Protein 3SE4 (pdb70)

Nearest PDB structures (foldseek):
  3se4-assembly1_A  TM=1.004E+00  e=7.613E-58  Homo sapiens
  3s98-assembly1_A  TM=8.893E-01  e=1.019E-44  Homo sapiens
  3wcy-assembly1_A  TM=8.565E-01  e=2.370E-22  Mus musculus
  8y31-assembly2_F  TM=9.570E-01  e=7.408E-14  Homo sapiens
  3lqm-assembly2_B  TM=6.976E-01  e=7.491E-11  Homo sapiens

Foldseek 3Di:
DAAWEWFAEFQKIATVQFKWKWKAFPVGDDIDGQPVRHRHPHRMRGRQDPPACLVTWMKMKMWHDDDPDIDIYTYDIDRNLLRYAQPAWDWDWDAAQFKIKIATAGPPPPTNSCVPVRLLKFKKKWKDWVPPRDIDIGGRDARIDMGGGHHAQTKMKMKMWIDHVVSRHTHDIHPIDIDHHHHDDPFAWWEDWDWDDDDQKIKIFTDGDDAFWWKWKWKAAVCVSRGRDDDDTHTDPQSGGDRDGMGMGGLPVDDFAKMKMWMWIDNPPDIHDIYDIDIDGSPDD/DADDDPCVLVLLVVLLVLLVVQDDDDLVVQPVLADDLPDPLVPLPPVLLLCLVLLPLVLVLVVCVDPLVPVQTPVVSSVVSNVSSCSSNVSSVVPVPPVRSVVVVVSSVCLVVSCVVVPSDNSSVNNSSVVSSVVSVSSSSRD/DKDKDWAWEQDLNWTKIFIDIDPDPDDFQFKWKWKDFDPDDDDTDTDPQRGGDRHRIDTCRPPDLDQPTKIKMKMWGHHPPDTPDIDIDIDRCLPRYAYAWFDWDWDAEAFWIKIKTAHDADRDAQKWKWKWKDFVVDIDIDTDDDGHGIDIDIGGRDHAQGKIKIKIWIDRDPPDDTDIHDIDIDHHHD

InterPro domains:
  IPR003961 Fibronectin type III [PF01108] (12-113)
  IPR003961 Fibronectin type III [PS50853] (331-432)
  IPR013783 Immunoglobulin-like fold [G3DSA:2.60.40.10] (28-126)
  IPR013783 Immunoglobulin-like fold [G3DSA:2.60.40.10] (127-229)
  IPR013783 Immunoglobulin-like fold [G3DSA:2.60.40.10] (230-331)
  IPR013783 Immunoglobulin-like fold [G3DSA:2.60.40.10] (332-436)
  IPR015373 Interferon/interleukin receptor domain [PF09294] (127-224)
  IPR015373 Interferon/interleukin receptor domain [PF09294] (332-430)
  IPR016669 Interferon alpha/beta receptor 1 [PIRSF016567] (2-556)
  IPR036116 Fibronectin type III su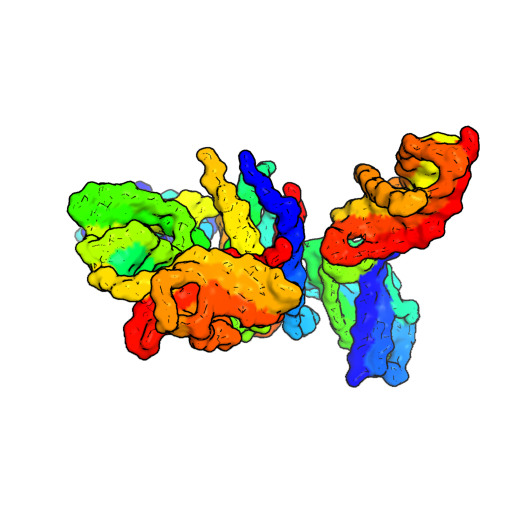perfamily [SSF49265] (32-122)
  IPR036116 Fibronectin type III superfamily [SSF49265] (111-223)
  IPR036116 Fibronectin type III superfamily [SSF49265] (229-339)
  IPR036116 Fibronectin type III superfamily [SSF49265] (334-430)

CATH classification: 2.60.40.10 (+2 more: 2.60.40.10, 2.60.40.10)

GO terms:
  GO:0004905 type I interferon receptor activity (F, IDA)
  GO:0035458 cellular response to interferon-beta (P, IDA)
  GO:0008269 JAK pathway signal transduction adaptor activity (F, IDA)
  GO:0060337 type I interferon-mediated signaling pathway (P, IDA)
  GO:0007259 cell surface receptor signaling pathway via JAK-STAT (P, IDA)
  GO:0008269 JAK pathway signal transduction adaptor activity (F, TAS)
  GO:1901857 positive regulation of cellular respiration (P, IMP)
  GO:0005886 plasma membrane (C, IDA)
  GO:0005764 lysosome (C, EXP)
  GO:0005770 late endosome (C, EXP)
  GO:0005886 plasma membrane (C, EXP)
  GO:0004905 type I interferon receptor activity (F, IMP)
  GO:0005886 plasma membrane (C, IMP)
  GO:0005515 protein binding (F, IPI)
  GO:0019955 cytokine binding (F, IPI)
  GO:0005886 plasma membrane (C, TAS)
  GO:0009615 response to virus (P, TAS)
  GO:0007259 cell surface receptor signaling pathway via JAK-STAT (P, TAS)

Radius of gyration: 31.1 Å; Cα contacts (8 Å, |Δi|>4): 1299; chains: 3; bounding box: 107×78×76 Å

Solvent-accessible surface area: 30461 Å² total; per-residue (Å²): 114,69,140,29,139,4,91,1,47,7,9,30,8,52,27,132,81,60,32,26,0,7,43,0,51,78,82,98,107,102,63,72,158,12,78,66,0,56,78,41,106,62,54,100,0,76,6,54,65,87,22,68,53,5,5,31,85,19,22,1,58,3,14,10,84,61,111,105,68,48,44,119,66,69,17,53,68,18,23,6,8,181,74,6,70,6,8,60,5,85,12,91,32,121,31,21,12,36,5,0,42,2,59,0,19,34,15,89,82,145,14,43,0,8,60,11,0,20,24,14,7,16,0,11,1,17,6,48,19,98,118,69,47,98,117,98,161,26,104,66,8,48,1,32,54,33,10,60,101,17,74,50,124,26,47,17,8,0,68,0,54,1,14,3,52,14,18,182,23,104,7,35,80,5,88,70,63,74,33,61,4,61,109,125,29,82,14,54,44,1,94,106,13,120,43,67,54,130,101,143,30,7,23,1,46,8,77,34,96,114,97,104,28,59,6,21,0,23,51,3,30,14,4,28,35,9,15,24,42,112,76,81,34,46,63,1,81,76,0,96,92,24,74,88,47,44,9,92,6,64,54,118,68,11,54,62,12,28,12,20,1,42,0,39,0,28,69,77,150,52,49,0,50,40,4,103,51,53,79,7,50,19,130,53,144,115,55,99,55,60,115,61,25,60,59,25,22,29,82,4,2,40,15,0,44,110,9,95,157,53,38,1,69,111,0,27,177,32,26,92,76,22,204,21,8,101,144,30,97,118,83,87,85,34,61,39,16,30,14,0,4,6,8,0,0,2,10,1,0,43,29,157,28,0,49,85,14,9,106,96,70,21,1,30,55,0,8,16,15,0,10,51,1,0,74,49,15,31,83,30,88,102,180,99,106,23,28,26,0,3,92,13,1,29,31,0,53,61,8,2,61,102,38,170,116,35,99,18,0,6,4,2,0,1,2,9,0,0,16,2,5,16,31,7,58,92,46,159,139,59,50,17,69,26,120,7,13,10,116,95,45,107,3,25,0,23,4,111,42,136,115,36,113,118,80,12,71,70,17,14,0,28,28,3,26,11,25,30,78,95,128,56,53,73,1,84,100,6,43,98,26,98,162,55,76,1,36,0,20,94,62,3,120,25,45,50,23,5,12,0,0,11,0,44,0,45,35,62,170,66,82,54,34,67,28,35,70,8,4,3,1,11,35,58,0,42,12,45,30,10,124,7,54,27,76,20,82,48,55,54,1,36,0,27,0,42,18,56,97,137,86,74,47,91,33,43,21,0,0,7,17,49,38,167,81,100,67,44,126,29,122,28,94,152,124,71,13,110,48,92,51,92,0,92,99,16,117,56,98,37,82,9,32,0,2,0,9,4,38,43,28,140,94,46,95,50,76,108,6,90,100,78,74,35,85,1,60,146

Sequence (618 aa):
PQKVEVDIIDDNFILRVTFSFDYQKTGMDNWIKLSGCQNITSTKCNFSSLKLNVYEEIKLRIRAEKENTSSWYEVDSFTPFRKAQIGPPEVHLEAEDKAIVIHISPGTKDSVMWALDGLSFTYSLVIWKNSSGVEERIENIYSRHKIYKLSPETTYCLKVKAALLTSWKIGVYSPVHCIKTTVENELPPPENIEVSVQNQNYVLKWDYTYANMTFQVQWLHAFLKRNPGNYKWKQIPDCENVKTTQCVFPQNVFQKGIYLLRVQASDGNNTSFWSEEIKFDTEIQGCDLPQNHGLLSRNTLVLLHQMRRISPFLCLKDRRDFRFPQEMVQKAHVMSVLHEMLQQIFSLFHTERSSAAWQMTLLDQLHTGLHQQLQHLETCLLQSPALTLRRYFQGIRVYLKEKKYSDCAWEVVRMEIMKSLFLSTNMQDESCTFKISLRNFRSILSWELKNHSIVPTHYTLLYTIMSKPEDLKVVKNCANTTRSFCDLTDEWRSTHEAYVTVLEGFSGNTTLFSCSHNFWLAIDMSFEPPEFEIVGFTNHINVMVKFPSILQFDLSLVIEEQSEGIVKKHKPEIMSGNFTYIIDKLIPNTNYCVSVYLEHSDEQAVIKSPLKCTLLPP

B-factor: mean 76.11, std 24.23, range [23.33, 169.83]

Organism: Homo sapiens (NCBI:txid9606)

Structure (mmCIF, N/CA/C/O backbone):
data_3SE4
#
_entry.id   3SE4
#
_cell.length_a   93.490
_cell.length_b   93.490
_cell.length_c   403.130
_cell.angle_alpha   90.00
_cell.angle_beta   90.00
_cell.angle_gamma   120.00
#
_symmetry.space_group_name_H-M   'P 61 2 2'
#
loop_
_entity.id
_entity.type
_entity.pdbx_description
1 polymer 'Interferon alpha/beta receptor 1'
2 polymer 'Interferon omega-1'
3 polymer 'Interferon alpha/beta receptor 2'
4 non-polymer 2-acetamido-2-deoxy-beta-D-glucopyranose
#
loop_
_atom_site.group_PDB
_atom_site.id
_atom_site.type_symbol
_atom_site.label_atom_id
_atom_site.label_alt_id
_atom_site.label_comp_id
_atom_site.label_asym_id
_atom_site.label_entity_id
_atom_site.label_seq_id
_atom_site.pdbx_PDB_ins_code
_atom_site.Cartn_x
_atom_site.Cartn_y
_atom_site.Cartn_z
_atom_site.occupancy
_atom_site.B_iso_or_equiv
_atom_site.auth_seq_id
_atom_site.auth_comp_id
_atom_site.auth_asym_id
_atom_site.auth_atom_id
_atom_site.pdbx_PDB_model_num
ATOM 1 N N . PRO A 1 11 ? 5.634 -14.001 -37.774 1.00 93.84 6 PRO A N 1
ATOM 2 C CA . PRO A 1 11 ? 5.565 -13.884 -36.312 1.00 96.68 6 PRO A CA 1
ATOM 3 C C . PRO A 1 11 ? 6.505 -12.819 -35.722 1.00 96.90 6 PRO A C 1
ATOM 4 O O . PRO A 1 11 ? 7.713 -12.808 -35.990 1.00 91.18 6 PRO A O 1
ATOM 8 N N . GLN A 1 12 ? 5.924 -11.932 -34.912 1.00 100.07 7 GLN A N 1
ATOM 9 C CA . GLN A 1 12 ? 6.640 -10.813 -34.298 1.00 98.72 7 GLN A CA 1
ATOM 10 C C . GLN A 1 12 ? 7.497 -11.270 -33.133 1.00 106.90 7 GLN A C 1
ATOM 11 O O . GLN A 1 12 ? 7.018 -11.959 -32.227 1.00 113.98 7 GLN A O 1
ATOM 13 N N . LYS A 1 13 ? 8.765 -10.869 -33.158 1.00 106.65 8 LYS A N 1
ATOM 14 C CA . LYS A 1 13 ? 9.720 -11.233 -32.113 1.00 108.96 8 LYS A CA 1
ATOM 15 C C . LYS A 1 13 ? 9.410 -10.643 -30.733 1.00 111.47 8 LYS A C 1
ATOM 16 O O . LYS A 1 13 ? 9.575 -9.439 -30.519 1.00 110.58 8 LYS A O 1
ATOM 22 N N . VAL A 1 14 ? 8.976 -11.503 -29.805 1.00 108.23 9 VAL A N 1
ATOM 23 C CA . VAL A 1 14 ? 8.772 -11.126 -28.403 1.00 93.76 9 VAL A CA 1
ATOM 24 C C . VAL A 1 14 ? 10.024 -11.456 -27.594 1.00 100.08 9 VAL A C 1
ATOM 25 O O . VAL A 1 14 ? 10.645 -12.491 -27.826 1.00 106.75 9 VAL A O 1
ATOM 27 N N . GLU A 1 15 ? 10.393 -10.582 -26.653 1.00 100.11 10 GLU A N 1
ATOM 28 C CA . GLU A 1 15 ? 11.595 -10.773 -25.822 1.00 98.18 10 GLU A CA 1
ATOM 29 C C . GLU A 1 15 ? 11.274 -11.332 -24.447 1.00 93.36 10 GLU A C 1
ATOM 30 O O . GLU A 1 15 ? 10.419 -10.803 -23.730 1.00 91.57 10 GLU A O 1
ATOM 36 N N . VAL A 1 16 ? 12.002 -12.355 -23.999 1.00 92.74 11 VAL A N 1
ATOM 37 C CA . VAL A 1 16 ? 11.756 -12.899 -22.661 1.00 86.35 11 VAL A CA 1
ATOM 38 C C . VAL A 1 16 ? 12.949 -12.777 -21.692 1.00 81.48 11 VAL A C 1
ATOM 39 O O . VAL A 1 16 ? 14.090 -12.919 -22.120 1.00 81.13 11 VAL A O 1
ATOM 43 N N . ASP A 1 17 ? 12.651 -12.529 -20.427 1.00 78.67 12 ASP A N 1
ATOM 44 C CA . ASP A 1 17 ? 13.670 -12.402 -19.412 1.00 85.98 12 ASP A CA 1
ATOM 45 C C . ASP A 1 17 ? 13.522 -13.540 -18.430 1.00 85.56 12 ASP A C 1
ATOM 46 O O . ASP A 1 17 ? 12.432 -13.802 -17.943 1.00 83.47 12 ASP A O 1
ATOM 51 N N . ILE A 1 18 ? 14.620 -14.225 -18.139 1.00 78.19 13 ILE A N 1
ATOM 52 C CA . ILE A 1 18 ? 14.578 -15.294 -17.152 1.00 70.78 13 ILE A CA 1
ATOM 53 C C . ILE A 1 18 ? 15.221 -15.172 -15.789 1.00 72.33 13 ILE A C 1
ATOM 54 O O . ILE A 1 18 ? 16.407 -14.877 -15.682 1.00 82.81 13 ILE A O 1
ATOM 59 N N . ILE A 1 19 ? 14.423 -15.355 -14.748 1.00 60.84 14 ILE A N 1
ATOM 60 C CA . ILE A 1 19 ? 14.898 -15.263 -13.384 1.00 60.83 14 ILE A CA 1
ATOM 61 C C . ILE A 1 19 ? 14.666 -16.637 -12.793 1.00 65.08 14 ILE A C 1
ATOM 62 O O . ILE A 1 19 ? 13.568 -17.156 -12.868 1.00 56.62 14 ILE A O 1
ATOM 67 N N . ASP A 1 20 ? 15.686 -17.239 -12.206 1.00 70.53 15 ASP A N 1
ATOM 68 C CA . ASP A 1 20 ? 15.509 -18.557 -11.633 1.00 56.25 15 ASP A CA 1
ATOM 69 C C . ASP A 1 20 ? 15.116 -19.562 -12.695 1.00 54.34 15 ASP A C 1
ATOM 70 O O . ASP A 1 20 ? 15.800 -19.702 -13.691 1.00 65.15 15 ASP A O 1
ATOM 75 N N . ASP A 1 21 ? 14.017 -20.273 -12.478 1.00 35.50 16 ASP A N 1
ATOM 76 C CA . ASP A 1 21 ? 13.582 -21.323 -13.403 1.00 47.40 16 ASP A CA 1
ATOM 77 C C . ASP A 1 21 ? 12.453 -20.792 -14.291 1.00 52.17 16 ASP A C 1
ATOM 78 O O . ASP A 1 21 ? 11.878 -21.558 -15.059 1.00 42.64 16 ASP A O 1
ATOM 83 N N . ASN A 1 22 ? 12.110 -19.532 -14.195 1.00 62.24 17 ASN A N 1
ATOM 84 C CA . ASN A 1 22 ? 10.987 -19.098 -14.982 1.00 68.32 17 ASN A CA 1
ATOM 85 C C . ASN A 1 22 ? 11.270 -18.200 -16.136 1.00 77.31 17 ASN A C 1
ATOM 86 O O . ASN A 1 22 ? 12.338 -17.607 -16.219 1.00 91.03 17 ASN A O 1
ATOM 91 N N . PHE A 1 23 ? 10.321 -18.137 -17.060 1.00 63.80 18 PHE A N 1
ATOM 92 C CA . PHE A 1 23 ? 10.424 -17.295 -18.230 1.00 62.55 18 PHE A CA 1
ATOM 93 C C . PHE A 1 23 ? 9.376 -16.232 -18.054 1.00 78.24 18 PHE A C 1
ATOM 94 O O . PHE A 1 23 ? 8.207 -16.563 -17.889 1.00 82.47 18 PHE A O 1
ATOM 102 N N . ILE A 1 24 ? 9.746 -14.960 -18.112 1.00 82.93 19 ILE A N 1
ATOM 103 C CA . ILE A 1 24 ? 8.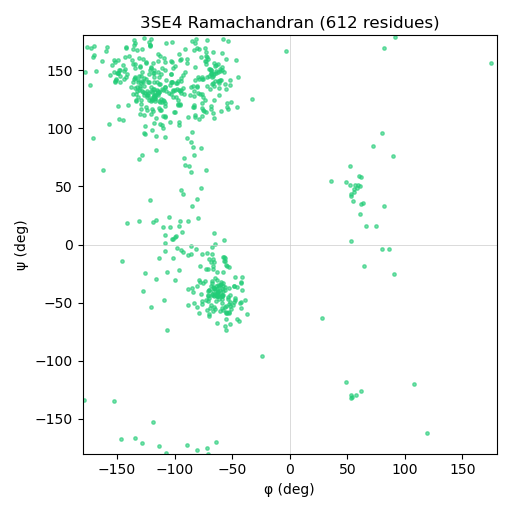724 -13.957 -17.989 1.00 87.37 19 ILE A CA 1
ATOM 104 C C . ILE A 1 24 ? 8.564 -13.181 -19.255 1.00 90.04 19 ILE A C 1
ATOM 105 O O . ILE A 1 24 ? 9.467 -12.481 -19.696 1.00 91.96 19 ILE A O 1
ATOM 110 N N . LEU A 1 25 ? 7.387 -13.275 -19.842 1.00 87.17 20 LEU A N 1
ATOM 111 C CA . LEU A 1 25 ? 7.186 -12.466 -21.023 1.00 85.53 20 LEU A CA 1
ATOM 112 C C . LEU A 1 25 ? 6.879 -11.037 -20.591 1.00 95.91 20 LEU A C 1
ATOM 113 O O . LEU A 1 25 ? 6.227 -10.821 -19.562 1.00 105.67 20 LEU A O 1
ATOM 118 N N . ARG A 1 26 ? 7.353 -10.062 -21.357 1.00 91.50 21 ARG A N 1
ATOM 119 C CA . ARG A 1 26 ? 6.967 -8.683 -21.096 1.00 96.26 21 ARG A CA 1
ATOM 120 C C . ARG A 1 26 ? 7.437 -7.786 -22.222 1.00 90.92 21 ARG A C 1
ATOM 121 O O . ARG A 1 26 ? 7.132 -8.042 -23.381 1.00 83.52 21 ARG A O 1
ATOM 123 N N . VAL A 1 37 ? -5.888 -13.235 -23.442 1.00 92.08 32 VAL A N 1
ATOM 124 C CA . VAL A 1 37 ? -5.317 -14.322 -24.226 1.00 96.29 32 VAL A CA 1
ATOM 125 C C . VAL A 1 37 ? -4.925 -15.494 -23.338 1.00 101.53 32 VAL A C 1
ATOM 126 O O . VAL A 1 37 ? -5.088 -15.445 -22.117 1.00 91.50 32 VAL A O 1
ATOM 128 N N . THR A 1 38 ? -4.422 -16.555 -23.968 1.00 110.96 33 THR A N 1
ATOM 129 C CA . THR A 1 38 ? -3.789 -17.675 -23.261 1.00 111.11 33 THR A CA 1
ATOM 130 C C . THR A 1 38 ? -2.673 -18.284 -24.115 1.00 107.06 33 THR A C 1
ATOM 131 O O . THR A 1 38 ? -2.779 -18.351 -25.340 1.00 110.72 33 THR A O 1
ATOM 135 N N . PHE A 1 39 ? -1.607 -18.737 -23.466 1.00 97.75 34 PHE A N 1
ATOM 136 C CA . PHE A 1 39 ? -0.392 -19.035 -24.200 1.00 91.31 34 PHE A CA 1
ATOM 137 C C . PHE A 1 39 ? 0.023 -20.508 -24.212 1.00 87.20 34 PHE A C 1
ATOM 138 O O . PHE A 1 39 ? -0.361 -21.281 -23.340 1.00 80.38 34 PHE A O 1
ATOM 146 N N . SER A 1 40 ? 0.824 -20.863 -25.216 1.00 86.37 35 SER A N 1
ATOM 147 C CA . SER A 1 40 ? 1.459 -22.169 -25.323 1.00 86.92 35 SER A CA 1
ATOM 148 C C . SER A 1 40 ? 2.935 -21.954 -25.674 1.00 88.00 35 SER A C 1
ATOM 149 O O . SER A 1 40 ? 3.237 -21.301 -26.674 1.00 95.48 35 SER A O 1
ATOM 152 N N . PHE A 1 41 ? 3.838 -22.499 -24.863 1.00 82.06 36 PHE A N 1
ATOM 153 C CA . PHE A 1 41 ? 5.277 -22.359 -25.084 1.00 77.99 36 PHE A CA 1
ATOM 154 C C . PHE A 1 41 ? 5.992 -23.552 -25.701 1.00 84.50 36 PHE A C 1
ATOM 155 O O . PHE A 1 41 ? 5.812 -24.683 -25.268 1.00 85.69 36 PHE A O 1
ATOM 163 N N . ASP A 1 42 ? 6.805 -23.279 -26.716 1.00 86.75 37 ASP A N 1
ATOM 164 C CA . ASP A 1 42 ? 7.596 -24.281 -27.411 1.00 90.54 37 ASP A CA 1
ATOM 165 C C . ASP A 1 42 ? 9.020 -23.813 -27.621 1.00 84.70 37 ASP A C 1
ATOM 166 O O . ASP A 1 42 ? 9.262 -22.613 -27.642 1.00 80.86 37 ASP A O 1
ATOM 171 N N . TYR A 1 43 ? 9.963 -24.737 -27.764 1.00 81.68 38 TYR A N 1
ATOM 172 C CA . TYR A 1 43 ? 11.357 -24.352 -27.960 1.00 81.87 38 TYR A CA 1
ATOM 173 C C . TYR A 1 43 ? 12.113 -25.262 -28.913 1.00 90.98 38 TYR A C 1
ATOM 174 O O . TYR A 1 43 ? 11.800 -26.436 -29.035 1.00 92.71 38 TYR A O 1
ATOM 183 N N . GLN A 1 44 ? 13.111 -24.707 -29.590 1.00 96.77 39 GLN A N 1
ATOM 184 C CA . GLN A 1 44 ? 13.919 -25.470 -30.534 1.00 94.18 39 GLN A CA 1
ATOM 185 C C . GLN A 1 44 ? 15.408 -25.308 -30.255 1.00 89.89 39 GLN A C 1
ATOM 186 O O . GLN A 1 44 ? 15.890 -24.196 -30.087 1.00 96.27 39 GLN A O 1
ATOM 188 N N . LYS A 1 45 ? 16.134 -26.417 -30.213 1.00 78.66 40 LYS A N 1
ATOM 189 C CA . LYS A 1 45 ? 17.567 -26.393 -29.957 1.00 69.38 40 LYS A CA 1
ATOM 190 C C . LYS A 1 45 ? 18.280 -25.858 -31.182 1.00 87.65 40 LYS A C 1
ATOM 191 O O . LYS A 1 45 ? 17.710 -25.839 -32.263 1.00 101.15 40 LYS A O 1
ATOM 193 N N . THR A 1 46 ? 19.523 -25.419 -31.021 1.00 88.19 41 THR A N 1
ATOM 194 C CA . THR A 1 46 ? 20.278 -24.886 -32.149 1.00 87.46 41 THR A CA 1
ATOM 195 C C . THR A 1 46 ? 20.398 -25.974 -33.194 1.00 103.82 41 THR A C 1
ATOM 196 O O . THR A 1 46 ? 20.573 -27.139 -32.860 1.00 104.48 41 THR A O 1
ATOM 198 N N . GLY A 1 47 ? 20.302 -25.595 -34.463 1.00 111.03 42 GLY A N 1
ATOM 199 C CA . GLY A 1 47 ? 20.393 -26.567 -35.533 1.00 108.37 42 GLY A CA 1
ATOM 200 C C . GLY A 1 47 ? 18.969 -27.068 -35.498 1.00 101.66 42 GLY A C 1
ATOM 201 O O . GLY A 1 47 ? 18.669 -28.229 -35.760 1.00 81.23 42 GLY A O 1
ATOM 202 N N . MET A 1 48 ? 18.084 -26.144 -35.158 1.00 114.23 43 MET A N 1
ATOM 203 C CA . MET A 1 48 ? 16.652 -26.481 -35.153 1.00 128.09 43 MET A CA 1
ATOM 204 C C . MET A 1 48 ? 15.849 -27.060 -36.263 1.00 141.09 43 MET A C 1
ATOM 205 O O . MET A 1 48 ? 15.819 -26.474 -37.339 1.00 153.43 43 MET A O 1
ATOM 210 N N . ASP A 1 49 ? 15.288 -28.242 -36.056 1.00 131.21 44 ASP A N 1
ATOM 211 C CA . ASP A 1 49 ? 14.572 -28.953 -37.092 1.00 115.46 44 ASP A CA 1
ATOM 212 C C . ASP A 1 49 ? 13.190 -29.279 -36.549 1.00 107.92 44 ASP A C 1
ATOM 213 O O . ASP A 1 49 ? 12.243 -29.469 -37.302 1.00 110.70 44 ASP A O 1
ATOM 215 N N . ASN A 1 50 ? 13.095 -29.338 -35.224 1.00 99.06 45 ASN A N 1
ATOM 216 C CA . ASN A 1 50 ? 11.851 -29.650 -34.530 1.00 97.55 45 ASN A CA 1
ATOM 217 C C . ASN A 1 50 ? 11.556 -28.782 -33.308 1.00 92.93 45 ASN A C 1
ATOM 218 O O . ASN A 1 50 ? 12.461 -28.191 -32.737 1.00 92.58 45 ASN A O 1
ATOM 223 N N . TRP A 1 51 ? 10.284 -28.713 -32.917 1.00 86.95 46 TRP A N 1
ATOM 224 C CA . TRP A 1 51 ? 9.843 -27.925 -31.765 1.00 75.64 46 TRP A CA 1
ATOM 225 C C . TRP A 1 51 ? 9.281 -28.794 -30.645 1.00 81.88 46 TRP A C 1
ATOM 226 O O . TRP A 1 51 ? 8.423 -29.635 -30.882 1.00 80.52 46 TRP A O 1
ATOM 237 N N . ILE A 1 52 ? 9.767 -28.582 -29.425 1.00 90.25 47 ILE A N 1
ATOM 238 C CA . ILE A 1 52 ? 9.323 -29.343 -28.257 1.00 87.46 47 ILE A CA 1
ATOM 239 C C . ILE A 1 52 ? 8.281 -28.606 -27.433 1.00 89.42 47 ILE A C 1
ATOM 240 O O . ILE A 1 52 ? 8.385 -27.405 -27.227 1.00 93.17 47 ILE A O 1
ATOM 245 N N . LYS A 1 53 ? 7.272 -29.327 -26.961 1.00 87.25 48 LYS A N 1
ATOM 246 C CA . LYS A 1 53 ? 6.224 -28.707 -26.165 1.00 91.72 48 LYS A CA 1
ATOM 247 C C . LYS A 1 53 ? 6.597 -28.581 -24.696 1.00 86.19 48 LYS A C 1
ATOM 248 O O . LYS A 1 53 ? 6.869 -29.579 -24.039 1.00 92.52 48 LYS A O 1
ATOM 254 N N . LEU A 1 54 ? 6.660 -27.351 -24.196 1.00 78.81 49 LEU A N 1
ATOM 255 C CA . LEU A 1 54 ? 6.917 -27.122 -22.774 1.00 79.29 49 LEU A CA 1
ATOM 256 C C . LEU A 1 54 ? 5.636 -27.419 -21.999 1.00 73.74 49 LEU A C 1
ATOM 257 O O . LEU A 1 54 ? 4.648 -26.698 -22.134 1.00 63.00 49 LEU A O 1
ATOM 262 N N . SER A 1 55 ? 5.655 -28.495 -21.229 1.00 80.97 50 SER A N 1
ATOM 263 C CA . SER A 1 55 ? 4.504 -28.890 -20.444 1.00 85.45 50 SER A CA 1
ATOM 264 C C . SER A 1 55 ? 4.287 -27.906 -19.317 1.00 91.59 50 SER A C 1
ATOM 265 O O . SER A 1 55 ? 5.236 -27.380 -18.760 1.00 104.13 50 SER A O 1
ATOM 267 N N . GLY A 1 56 ? 3.035 -27.650 -18.983 1.00 81.80 51 GLY A N 1
ATOM 268 C CA . GLY A 1 56 ? 2.731 -26.729 -17.913 1.00 73.00 51 GLY A CA 1
ATOM 269 C C . GLY A 1 56 ? 2.839 -25.317 -18.420 1.00 72.27 51 GLY A C 1
ATOM 270 O O . GLY A 1 56 ? 2.687 -24.361 -17.673 1.00 74.79 51 GLY A O 1
ATOM 271 N N . CYS A 1 57 ? 3.247 -25.201 -19.671 1.00 78.61 52 CYS A N 1
ATOM 272 C CA . CYS A 1 57 ? 3.418 -23.918 -20.311 1.00 80.30 52 CYS A CA 1
ATOM 273 C C . CYS A 1 57 ? 2.491 -23.795 -21.527 1.00 88.38 52 CYS A C 1
ATOM 274 O O . CYS A 1 57 ? 2.734 -22.977 -22.406 1.00 90.61 52 CYS A O 1
ATOM 277 N N . GLN A 1 58 ? 1.447 -24.623 -21.596 1.00 91.80 53 GLN A N 1
ATOM 278 C CA . GLN A 1 58 ? 0.559 -24.609 -22.744 1.00 92.00 53 GLN A CA 1
ATOM 279 C C . GLN A 1 58 ? -0.887 -24.289 -22.398 1.00 96.46 53 GLN A C 1
ATOM 280 O O . GLN A 1 58 ? -1.458 -24.855 -21.470 1.00 90.88 53 GLN A O 1
ATOM 286 N N . ASN A 1 59 ? -1.469 -23.371 -23.162 1.00 100.29 54 ASN A N 1
ATOM 287 C CA . ASN A 1 59 ? -2.847 -22.966 -22.948 1.00 103.44 54 ASN A CA 1
ATOM 288 C C . ASN A 1 59 ? -3.067 -22.484 -21.527 1.00 104.48 54 ASN A C 1
ATOM 289 O O . ASN A 1 59 ? -4.020 -22.889 -20.871 1.00 107.74 54 ASN A O 1
ATOM 291 N N . ILE A 1 60 ? -2.161 -21.623 -21.080 1.00 100.15 55 ILE A N 1
ATOM 292 C CA . ILE A 1 60 ? -2.196 -21.048 -19.748 1.00 99.96 55 ILE A CA 1
ATOM 293 C C . ILE A 1 60 ? -2.338 -19.545 -19.812 1.00 102.57 55 ILE A C 1
ATOM 294 O O . ILE A 1 60 ? -1.730 -18.888 -20.651 1.00 104.33 55 ILE A O 1
ATOM 299 N N . THR A 1 61 ? -3.148 -19.003 -18.921 1.00 103.07 56 THR A N 1
ATOM 300 C CA . THR A 1 61 ? -3.367 -17.576 -18.881 1.00 108.72 56 THR A CA 1
ATOM 301 C C . THR A 1 61 ? -2.101 -16.811 -18.553 1.00 117.81 56 THR A C 1
ATOM 302 O O . THR A 1 61 ? -1.797 -15.803 -19.180 1.00 123.30 56 THR A O 1
ATOM 306 N N . SER A 1 62 ? -1.365 -17.298 -17.564 1.00 116.42 57 SER A N 1
ATOM 307 C CA . SER A 1 62 ? -0.128 -16.654 -17.138 1.00 115.31 57 SER A CA 1
ATOM 308 C C . SER A 1 62 ? 1.043 -16.660 -18.101 1.00 112.27 57 SER A C 1
ATOM 309 O O . SER A 1 62 ? 1.327 -17.648 -18.761 1.00 114.24 57 SER A O 1
ATOM 312 N N . THR A 1 63 ? 1.710 -15.518 -18.159 1.00 109.83 58 THR A N 1
ATOM 313 C CA . THR A 1 63 ? 2.870 -15.286 -19.003 1.00 107.79 58 THR A CA 1
ATOM 314 C C . THR A 1 63 ? 4.130 -16.051 -18.612 1.00 112.86 58 THR A C 1
ATOM 315 O O . THR A 1 63 ? 4.904 -16.468 -19.466 1.00 119.49 58 THR A O 1
ATOM 319 N N . LYS A 1 64 ? 4.335 -16.219 -17.312 1.00 100.64 59 LYS A N 1
ATOM 320 C CA . LYS A 1 64 ? 5.512 -16.912 -16.785 1.00 85.34 59 LYS A CA 1
ATOM 321 C C . LYS A 1 64 ? 5.657 -18.422 -17.014 1.00 74.12 59 LYS A C 1
ATOM 322 O O . LYS A 1 64 ? 4.850 -19.229 -16.523 1.00 68.10 59 LYS A O 1
ATOM 328 N N . CYS A 1 65 ? 6.673 -18.879 -17.745 1.00 65.15 60 CYS A N 1
ATOM 329 C CA . CYS A 1 65 ? 6.820 -20.338 -17.931 1.00 56.41 60 CYS A CA 1
ATOM 330 C C . CYS A 1 65 ? 7.797 -20.994 -16.969 1.00 62.91 60 CYS A C 1
ATOM 331 O O . CYS A 1 65 ? 8.958 -20.639 -16.944 1.00 77.41 60 CYS A O 1
ATOM 334 N N . ASN A 1 66 ? 7.323 -21.949 -16.177 1.00 47.85 61 ASN A N 1
ATOM 335 C CA . ASN A 1 66 ? 8.138 -22.643 -15.203 1.00 53.70 61 ASN A CA 1
ATOM 336 C C . ASN A 1 66 ? 8.545 -23.922 -15.885 1.00 60.61 61 ASN A C 1
ATOM 337 O O . ASN A 1 66 ? 7.707 -24.720 -16.273 1.00 75.55 61 ASN A O 1
ATOM 342 N N . PHE A 1 67 ? 9.844 -24.125 -16.020 1.00 58.76 62 PHE A N 1
ATOM 343 C CA . PHE A 1 67 ? 10.367 -25.326 -16.647 1.00 64.49 62 PHE A CA 1
ATOM 344 C C . PHE A 1 67 ? 11.300 -26.200 -15.801 1.00 61.33 62 PHE A C 1
ATOM 345 O O . PHE A 1 67 ? 12.282 -26.737 -16.285 1.00 67.95 62 PHE A O 1
ATOM 353 N N . SER A 1 68 ? 10.995 -26.326 -14.517 1.00 53.76 63 SER A N 1
ATOM 354 C CA . SER A 1 68 ? 11.865 -27.141 -13.684 1.00 69.41 63 SER A CA 1
ATOM 355 C C . SER A 1 68 ? 11.267 -28.535 -13.867 1.00 84.59 63 SER A C 1
ATOM 356 O O . SER A 1 68 ? 10.690 -29.136 -12.971 1.00 79.36 63 SER A O 1
ATOM 359 N N . SER A 1 69 ? 11.417 -29.014 -15.093 1.00 100.89 64 SER A N 1
ATOM 360 C CA . SER A 1 69 ? 10.935 -30.312 -15.514 1.00 102.39 64 SER A CA 1
ATOM 361 C C . SER A 1 69 ? 11.833 -30.573 -16.707 1.00 108.16 64 SER A C 1
ATOM 362 O O . SER A 1 69 ? 11.620 -29.999 -17.768 1.00 102.69 64 SER A O 1
ATOM 365 N N . LEU A 1 70 ? 12.836 -31.425 -16.558 1.00 115.12 65 LEU A N 1
ATOM 366 C CA . LEU A 1 70 ? 13.718 -31.691 -17.683 1.00 107.28 65 LEU A CA 1
ATOM 367 C C . LEU A 1 70 ? 14.222 -30.340 -18.133 1.00 108.49 65 LEU A C 1
ATOM 368 O O . LEU A 1 70 ? 14.676 -29.547 -17.325 1.00 115.25 65 LEU A O 1
ATOM 370 N N . LYS A 1 71 ? 14.146 -30.067 -19.426 1.00 104.80 66 LYS A N 1
ATOM 371 C CA . LYS A 1 71 ? 14.605 -28.781 -19.918 1.00 104.09 66 LYS A CA 1
ATOM 372 C C . LYS A 1 71 ? 16.009 -28.616 -19.419 1.00 107.98 66 LYS A C 1
ATOM 373 O O . LYS A 1 71 ? 16.410 -27.544 -18.996 1.00 99.92 66 LYS A O 1
ATOM 375 N N . LEU A 1 72 ? 16.755 -29.703 -19.484 1.00 121.46 67 LEU A N 1
ATOM 376 C CA . LEU A 1 72 ? 18.129 -29.737 -19.035 1.00 120.72 67 LEU A CA 1
ATOM 377 C C . LEU A 1 72 ? 18.959 -28.950 -20.018 1.00 112.48 67 LEU A C 1
ATOM 378 O O . LEU A 1 72 ? 18.462 -28.514 -21.050 1.00 91.12 67 LEU A O 1
ATOM 380 N N . ASN A 1 73 ? 20.237 -28.810 -19.721 1.00 116.28 68 ASN A N 1
ATOM 381 C CA . ASN A 1 73 ? 21.090 -28.058 -20.600 1.00 109.35 68 ASN A CA 1
ATOM 382 C C . ASN A 1 73 ? 20.531 -26.670 -20.768 1.00 98.23 68 ASN A C 1
ATOM 383 O O . ASN A 1 73 ? 20.368 -26.168 -21.867 1.00 102.29 68 ASN A O 1
ATOM 388 N N . VAL A 1 74 ? 20.261 -26.052 -19.634 1.00 90.48 69 VAL A N 1
ATOM 389 C CA . VAL A 1 74 ? 19.802 -24.697 -19.600 1.00 83.53 69 VAL A CA 1
ATOM 390 C C . VAL A 1 74 ? 20.994 -24.138 -20.321 1.00 86.52 69 VAL A C 1
ATOM 391 O O . VAL A 1 74 ? 20.934 -23.105 -20.966 1.00 110.73 69 VAL A O 1
ATOM 395 N N . TYR A 1 75 ? 22.088 -24.870 -20.250 1.00 65.08 70 TYR A N 1
ATOM 396 C CA . TYR A 1 75 ? 23.333 -24.473 -20.886 1.00 75.55 70 TYR A CA 1
ATOM 397 C C . TYR A 1 75 ? 23.285 -24.381 -22.420 1.00 96.69 70 TYR A C 1
ATOM 398 O O . TYR A 1 75 ? 23.896 -23.494 -23.001 1.00 104.04 70 TYR A O 1
ATOM 407 N N . GLU A 1 76 ? 22.574 -25.291 -23.077 1.00 98.00 71 GLU A N 1
ATOM 408 C CA . GLU A 1 76 ? 22.420 -25.228 -24.535 1.00 85.09 71 GLU A CA 1
ATOM 409 C C . GLU A 1 76 ? 21.637 -24.049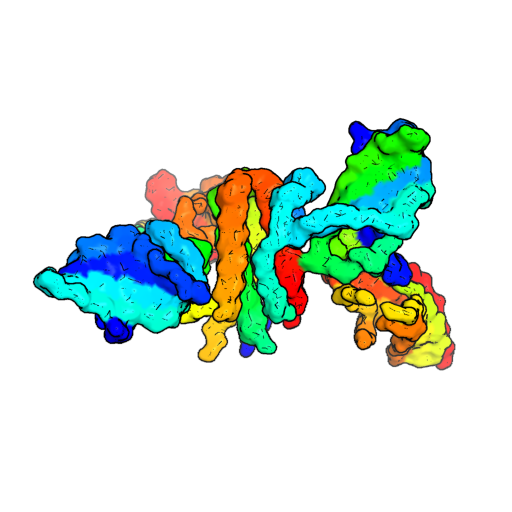 -25.121 1.00 87.81 71 GLU A C 1
ATOM 410 O O . GLU A 1 76 ? 20.825 -23.446 -24.436 1.00 87.56 71 GLU A O 1
ATOM 412 N N . GLU A 1 77 ? 21.898 -23.711 -26.383 1.00 86.16 72 GLU A N 1
ATOM 413 C CA . GLU A 1 77 ? 21.280 -22.534 -27.023 1.00 81.35 72 GLU A CA 1
ATOM 414 C C . GLU A 1 77 ? 19.906 -22.834 -27.642 1.00 81.19 72 GLU A C 1
ATOM 415 O O . GLU A 1 77 ? 19.812 -23.147 -28.822 1.00 86.06 72 GLU A O 1
ATOM 421 N N . ILE A 1 78 ? 18.853 -22.707 -26.840 1.00 77.99 73 ILE A N 1
ATOM 422 C CA . ILE A 1 78 ? 17.473 -22.957 -27.295 1.00 70.75 73 ILE A CA 1
ATOM 423 C C . ILE A 1 78 ? 16.882 -21.731 -27.994 1.00 71.90 73 ILE A C 1
ATOM 424 O O . ILE A 1 78 ? 17.505 -20.664 -27.955 1.00 63.04 73 ILE A O 1
ATOM 429 N N . LYS A 1 79 ? 15.741 -21.879 -28.677 1.00 81.76 74 LYS A N 1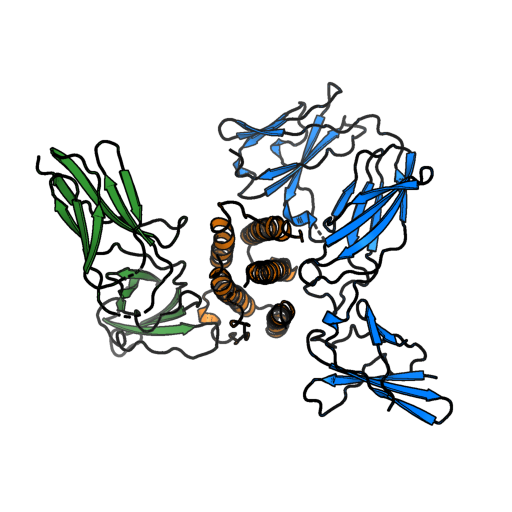
ATOM 430 C CA . LYS A 1 79 ? 14.970 -20.749 -29.224 1.00 75.55 74 LYS A CA 1
ATOM 431 C C . LYS A 1 79 ? 13.540 -21.014 -28.799 1.00 77.12 74 LYS A C 1
ATOM 432 O O . LYS A 1 79 ? 13.101 -22.157 -28.791 1.00 87.68 74 LYS A O 1
ATOM 434 N N . LEU A 1 80 ? 12.806 -19.971 -28.441 1.00 69.46 75 LEU A N 1
ATOM 435 C CA . LEU A 1 80 ? 11.468 -20.181 -27.878 1.00 75.34 75 LEU A CA 1
ATOM 436 C C . LEU A 1 80 ? 10.381 -19.662 -28.820 1.00 79.63 75 LEU A C 1
ATOM 437 O O . LEU A 1 80 ? 10.535 -18.611 -29.436 1.00 84.45 75 LEU A O 1
ATOM 442 N N . ARG A 1 81 ? 9.299 -20.413 -28.967 1.00 76.68 76 ARG A N 1
ATOM 443 C CA . ARG A 1 81 ? 8.167 -19.922 -29.729 1.00 77.31 76 ARG A CA 1
ATOM 444 C C . ARG A 1 81 ? 7.053 -19.766 -28.725 1.00 73.32 76 ARG A C 1
ATOM 445 O O . ARG A 1 81 ? 6.909 -20.587 -27.818 1.00 60.61 76 ARG A O 1
ATOM 453 N N . ILE A 1 82 ? 6.224 -18.751 -28.896 1.00 81.33 77 ILE A N 1
ATOM 454 C CA . ILE A 1 82 ? 5.052 -18.608 -28.053 1.00 87.33 77 ILE A CA 1
ATOM 455 C C . ILE A 1 82 ? 3.805 -18.379 -28.899 1.00 92.01 77 ILE A C 1
ATOM 456 O O . ILE A 1 82 ? 3.824 -17.577 -29.824 1.00 88.53 77 ILE A O 1
ATOM 461 N N . ARG A 1 83 ? 2.725 -19.083 -28.578 1.00 95.96 78 ARG A N 1
ATOM 462 C CA . ARG A 1 83 ? 1.483 -18.961 -29.308 1.00 94.67 78 ARG A CA 1
ATOM 463 C C . ARG A 1 83 ? 0.528 -18.271 -28.376 1.00 98.43 78 ARG A C 1
ATOM 464 O O . ARG A 1 83 ? 0.285 -18.741 -27.272 1.00 92.41 78 ARG A O 1
ATOM 466 N N . ALA A 1 84 ? -0.036 -17.160 -28.830 1.00 107.47 79 ALA A N 1
ATOM 467 C CA . ALA A 1 84 ? -0.987 -16.410 -28.028 1.00 112.66 79 ALA A CA 1
ATOM 468 C C . ALA A 1 84 ? -2.287 -16.269 -28.812 1.00 110.01 79 ALA A C 1
ATOM 469 O O . ALA A 1 84 ? -2.271 -15.834 -29.961 1.00 102.23 79 ALA A O 1
ATOM 471 N N . GLU A 1 85 ? -3.391 -16.654 -28.184 1.00 120.41 80 GLU A N 1
ATOM 472 C CA . GLU A 1 85 ? -4.698 -16.587 -28.816 1.00 132.78 80 GLU A CA 1
ATOM 473 C C . GLU A 1 85 ? -5.745 -15.713 -28.155 1.00 143.50 80 GLU A C 1
ATOM 474 O O . GLU A 1 85 ? -5.979 -15.786 -26.951 1.00 145.46 80 GLU A O 1
ATOM 480 N N . LYS A 1 86 ? -6.375 -14.887 -28.978 1.00 142.38 81 LYS A N 1
ATOM 481 C CA . LYS A 1 86 ? -7.413 -13.983 -28.538 1.00 134.83 81 LYS A CA 1
ATOM 482 C C . LYS A 1 86 ? -8.631 -14.458 -29.308 1.00 141.12 81 LYS A C 1
ATOM 483 O O . LYS A 1 86 ? -8.574 -14.609 -30.526 1.00 147.98 81 LYS A O 1
ATOM 485 N N . GLU A 1 87 ? -9.733 -14.703 -28.616 1.00 159.49 82 GLU A N 1
ATOM 486 C CA . GLU A 1 87 ? -10.923 -15.162 -29.307 1.00 154.25 82 GLU A CA 1
ATOM 487 C C . GLU A 1 87 ? -10.602 -16.447 -30.053 1.00 153.06 82 GLU A C 1
ATOM 488 O O . GLU A 1 87 ? -10.049 -17.384 -29.488 1.00 151.18 82 GLU A O 1
ATOM 490 N N . ASN A 1 88 ? -10.957 -16.483 -31.330 1.00 152.15 83 ASN A N 1
ATOM 491 C CA . ASN A 1 88 ? -10.711 -17.652 -32.161 1.00 151.55 83 ASN A CA 1
ATOM 492 C C . ASN A 1 88 ? -9.479 -17.521 -33.051 1.00 151.75 83 ASN A C 1
ATOM 493 O O . ASN A 1 88 ? -9.229 -18.382 -33.889 1.00 148.08 83 ASN A O 1
ATOM 495 N N . THR A 1 89 ? -8.714 -16.450 -32.875 1.00 150.84 84 THR A N 1
ATOM 496 C CA . THR A 1 89 ? -7.514 -16.235 -33.685 1.00 145.40 84 THR A CA 1
ATOM 497 C C . THR A 1 89 ? -6.210 -16.381 -32.911 1.00 140.41 84 THR A C 1
ATOM 498 O O . THR A 1 89 ? -6.063 -15.841 -31.820 1.00 134.62 84 THR A O 1
ATOM 500 N N . SER A 1 90 ? -5.268 -17.120 -33.492 1.00 138.08 85 SER A N 1
ATOM 501 C CA . SER A 1 90 ? -3.967 -17.353 -32.874 1.00 125.09 85 SER A CA 1
ATOM 502 C C . SER A 1 90 ? -2.853 -16.490 -33.463 1.00 118.45 85 SER A C 1
ATOM 503 O O . SER A 1 90 ? -2.708 -16.389 -34.678 1.00 112.81 85 SER A O 1
ATOM 505 N N . SER A 1 91 ? -2.070 -15.875 -32.582 1.00 120.65 86 SER A N 1
ATOM 506 C CA . SER A 1 91 ? -0.961 -15.012 -32.970 1.00 117.37 86 SER A CA 1
ATOM 507 C C . SER A 1 91 ? 0.324 -15.767 -32.638 1.00 112.93 86 SER A C 1
ATOM 508 O O . SER A 1 91 ? 0.452 -16.323 -31.554 1.00 106.77 86 SER A O 1
ATOM 511 N N . TRP A 1 92 ? 1.291 -15.754 -33.550 1.00 113.38 87 TRP A N 1
ATOM 512 C CA . TRP A 1 92 ? 2.551 -16.469 -33.335 1.00 121.59 87 TRP A CA 1
ATOM 513 C C . TRP A 1 92 ? 3.721 -15.515 -33.072 1.00 119.88 87 TRP A C 1
ATOM 514 O O . TRP A 1 92 ? 3.857 -14.499 -33.749 1.00 120.17 87 TRP A O 1
ATOM 525 N N . TYR A 1 93 ? 4.547 -15.834 -32.074 1.00 115.59 88 TYR A N 1
ATOM 526 C CA . TYR A 1 93 ? 5.697 -14.994 -31.704 1.00 108.62 88 TYR A CA 1
ATOM 527 C C . TYR A 1 93 ? 6.900 -15.901 -31.458 1.00 103.18 88 TYR A C 1
ATOM 528 O O . TYR A 1 93 ? 6.830 -16.871 -30.694 1.00 98.05 88 TYR A O 1
ATOM 537 N N . GLU A 1 94 ? 8.010 -15.564 -32.103 1.00 100.23 89 GLU A N 1
ATOM 538 C CA . GLU A 1 94 ? 9.250 -16.281 -31.878 1.00 101.01 89 GLU A CA 1
ATOM 539 C C . GLU A 1 94 ? 10.103 -15.406 -30.979 1.00 95.54 89 GLU A C 1
ATOM 540 O O . GLU A 1 94 ? 9.718 -14.271 -30.704 1.00 89.50 89 GLU A O 1
ATOM 546 N N . VAL A 1 95 ? 11.246 -15.940 -30.561 1.00 97.18 90 VAL A N 1
ATOM 547 C CA . VAL A 1 95 ? 12.192 -15.246 -29.705 1.00 85.46 90 VAL A CA 1
ATOM 548 C C . VAL A 1 95 ? 13.595 -15.444 -30.257 1.00 90.92 90 VAL A C 1
ATOM 549 O O . VAL A 1 95 ? 13.874 -16.442 -30.908 1.00 92.07 90 VAL A O 1
ATOM 553 N N . ASP A 1 96 ? 14.477 -14.492 -29.995 1.00 94.67 91 ASP A N 1
ATOM 554 C CA . ASP A 1 96 ? 15.849 -14.578 -30.469 1.00 100.54 91 ASP A CA 1
ATOM 555 C C . ASP A 1 96 ? 16.551 -15.705 -29.727 1.00 103.00 91 ASP A C 1
ATOM 556 O O . ASP A 1 96 ? 16.219 -15.993 -28.586 1.00 102.57 91 ASP A O 1
ATOM 558 N N . SER A 1 97 ? 17.520 -16.344 -30.369 1.00 99.80 92 SER A N 1
ATOM 559 C CA . SER A 1 97 ? 18.246 -17.440 -29.740 1.00 91.65 92 SER A CA 1
ATOM 560 C C . SER A 1 97 ? 19.013 -16.993 -28.504 1.00 93.98 92 SER A C 1
ATOM 561 O O . SER A 1 97 ? 19.583 -15.909 -28.481 1.00 89.52 92 SER A O 1
ATOM 563 N N . PHE A 1 98 ? 19.015 -17.840 -27.476 1.00 97.21 93 PHE A N 1
ATOM 564 C CA . PHE A 1 98 ? 19.707 -17.547 -26.227 1.00 84.67 93 PHE A CA 1
ATOM 565 C C . PHE A 1 98 ? 19.988 -18.810 -25.421 1.00 87.13 93 PHE A C 1
ATOM 566 O O . PHE A 1 98 ? 19.437 -19.866 -25.707 1.00 90.41 93 PHE A O 1
ATOM 574 N N . THR A 1 99 ? 20.850 -18.691 -24.416 1.00 81.26 94 THR A N 1
ATOM 575 C CA . THR A 1 99 ? 21.212 -19.791 -23.561 1.00 73.79 94 THR A CA 1
ATOM 576 C C . THR A 1 99 ? 20.610 -19.203 -22.323 1.00 85.34 94 THR A C 1
ATOM 577 O O . THR A 1 99 ? 20.847 -18.046 -22.019 1.00 96.75 94 THR A O 1
ATOM 581 N N . PRO A 1 100 ? 19.786 -19.974 -21.633 1.00 81.80 95 PRO A N 1
ATOM 582 C CA . PRO A 1 100 ? 19.054 -19.456 -20.477 1.00 75.30 95 PRO A CA 1
ATOM 583 C C . PRO A 1 100 ? 19.919 -19.095 -19.271 1.00 66.83 95 PRO A C 1
ATOM 584 O O . PRO A 1 100 ? 19.608 -18.162 -18.537 1.00 70.66 95 PRO A O 1
ATOM 588 N N . PHE A 1 101 ? 21.017 -19.816 -19.094 1.00 58.90 96 PHE A N 1
ATOM 589 C CA . PHE A 1 101 ? 21.886 -19.585 -17.954 1.00 57.96 96 PHE A CA 1
ATOM 590 C C . PHE A 1 101 ? 22.420 -18.171 -18.092 1.00 62.28 96 PHE A C 1
ATOM 591 O O . PHE A 1 101 ? 22.493 -17.428 -17.119 1.00 55.75 96 PHE A O 1
ATOM 599 N N . ARG A 1 102 ? 22.784 -17.797 -19.309 1.00 70.26 97 ARG A N 1
ATOM 600 C CA . ARG A 1 102 ? 23.321 -16.471 -19.566 1.00 73.77 97 ARG A CA 1
ATOM 601 C C . ARG A 1 102 ? 22.298 -15.392 -19.240 1.00 73.74 97 ARG A C 1
ATOM 602 O O . ARG A 1 102 ? 22.641 -14.341 -18.707 1.00 82.16 97 ARG A O 1
ATOM 610 N N . LYS A 1 103 ? 21.041 -15.648 -19.580 1.00 58.82 98 LYS A N 1
ATOM 611 C CA . LYS A 1 103 ? 19.973 -14.685 -19.339 1.00 54.17 98 LYS A CA 1
ATOM 612 C C . LYS A 1 103 ? 19.301 -14.782 -17.968 1.00 54.52 98 LYS A C 1
ATOM 613 O O . LYS A 1 103 ? 18.505 -13.919 -17.610 1.00 65.21 98 LYS A O 1
ATOM 619 N N . ALA A 1 104 ? 19.611 -15.823 -17.205 1.00 63.30 99 ALA A N 1
ATOM 620 C CA . ALA A 1 104 ? 18.934 -16.051 -15.919 1.00 61.76 99 ALA A CA 1
ATOM 621 C C . ALA A 1 104 ? 19.315 -15.100 -14.791 1.00 63.87 99 ALA A C 1
ATOM 622 O O . ALA A 1 104 ? 20.374 -14.472 -14.799 1.00 64.40 99 ALA A O 1
ATOM 624 N N . GLN A 1 105 ? 18.417 -14.994 -13.824 1.00 67.01 100 GLN A N 1
ATOM 625 C CA . GLN A 1 105 ? 18.610 -14.092 -12.705 1.00 72.64 100 GLN A CA 1
ATOM 626 C C . GLN A 1 105 ? 18.422 -14.875 -11.403 1.00 74.46 100 GLN A C 1
ATOM 627 O O . GLN A 1 105 ? 17.556 -15.753 -11.286 1.00 74.42 100 GLN A O 1
ATOM 633 N N . ILE A 1 106 ? 19.263 -14.575 -10.431 1.00 45.67 101 ILE A N 1
ATOM 634 C CA . ILE A 1 106 ? 19.178 -15.228 -9.151 1.00 52.40 101 ILE A CA 1
ATOM 635 C C . ILE A 1 106 ? 18.034 -14.555 -8.417 1.00 60.78 101 ILE A C 1
ATOM 636 O O . ILE A 1 106 ? 18.134 -13.404 -8.005 1.00 54.94 101 ILE A O 1
ATOM 641 N N . GLY A 1 107 ? 16.927 -15.272 -8.285 1.00 65.71 102 GLY A N 1
ATOM 642 C CA . GLY A 1 107 ? 15.798 -14.780 -7.525 1.00 60.17 102 GLY A CA 1
ATOM 643 C C . GLY A 1 107 ? 16.151 -14.452 -6.089 1.00 57.45 102 GLY A C 1
ATOM 644 O O . GLY A 1 107 ? 17.287 -14.639 -5.655 1.00 44.37 102 GLY A O 1
ATOM 645 N N . PRO A 1 108 ? 15.173 -13.934 -5.343 1.00 56.51 103 PRO A N 1
ATOM 646 C CA . PRO A 1 108 ? 15.322 -13.575 -3.929 1.00 62.63 103 PRO A CA 1
ATOM 647 C C . PRO A 1 108 ? 15.721 -14.738 -2.997 1.00 57.22 103 PRO A C 1
ATOM 648 O O . PRO A 1 108 ? 14.945 -15.675 -2.801 1.00 54.94 103 PRO A O 1
ATOM 652 N N . PRO A 1 109 ? 16.925 -14.662 -2.404 1.00 51.09 104 PRO A N 1
ATOM 653 C CA . PRO A 1 109 ? 17.363 -15.721 -1.494 1.00 52.25 104 PRO A CA 1
ATOM 654 C C . PRO A 1 109 ? 16.351 -15.932 -0.384 1.00 50.00 104 PRO A C 1
ATOM 655 O O . PRO A 1 109 ? 15.534 -15.053 -0.123 1.00 44.17 104 PRO A O 1
ATOM 659 N N . GLU A 1 110 ? 16.405 -17.099 0.248 1.00 52.85 105 GLU A N 1
ATOM 660 C CA . GLU A 1 110 ? 15.549 -17.403 1.385 1.00 59.02 105 GLU A CA 1
ATOM 661 C C . GLU A 1 110 ? 16.312 -17.035 2.653 1.00 63.94 105 GLU A C 1
ATOM 662 O O . GLU A 1 110 ? 17.496 -17.353 2.786 1.00 64.13 105 GLU A O 1
ATOM 668 N N . VAL A 1 111 ? 15.648 -16.351 3.579 1.00 67.17 106 VAL A N 1
ATOM 669 C CA . VAL A 1 111 ? 16.313 -15.977 4.817 1.00 60.70 106 VAL A CA 1
ATOM 670 C C . VAL A 1 111 ? 15.522 -16.324 6.078 1.00 59.25 106 VAL A C 1
ATOM 671 O O . VAL A 1 111 ? 14.309 -16.085 6.180 1.00 42.02 106 VAL A O 1
ATOM 675 N N . HIS A 1 112 ? 16.263 -16.854 7.047 1.00 47.45 107 HIS A N 1
ATOM 676 C CA . HIS A 1 112 ? 15.784 -17.130 8.388 1.00 51.81 107 HIS A CA 1
ATOM 677 C C . HIS A 1 112 ? 16.764 -16.471 9.341 1.00 44.12 107 HIS A C 1
ATOM 678 O O . HIS A 1 112 ? 17.958 -16.657 9.208 1.00 43.23 107 HIS A O 1
ATOM 685 N N . LEU A 1 113 ? 16.263 -15.715 10.305 1.00 44.11 108 LEU A N 1
ATOM 686 C CA . LEU A 1 113 ? 17.111 -15.026 11.295 1.00 51.00 108 LEU A CA 1
ATOM 687 C C . LEU A 1 113 ? 16.907 -15.596 12.717 1.00 57.44 108 LEU A C 1
ATOM 688 O O . LEU A 1 113 ? 15.770 -15.770 13.150 1.00 63.97 108 LEU A O 1
ATOM 693 N N . GLU A 1 114 ? 18.000 -15.905 13.422 1.00 51.74 109 GLU A N 1
ATOM 694 C CA . GLU A 1 114 ? 17.955 -16.445 14.797 1.00 54.13 109 GLU A CA 1
ATOM 695 C C . GLU A 1 114 ? 18.426 -15.332 15.757 1.00 67.23 109 GLU A C 1
ATOM 696 O O . GLU A 1 114 ? 19.446 -14.689 15.509 1.00 68.93 109 GLU A O 1
ATOM 702 N N . ALA A 1 115 ? 17.692 -15.081 16.841 1.00 69.58 110 ALA A N 1
ATOM 703 C CA . ALA A 1 115 ? 17.983 -13.919 17.663 1.00 57.85 110 ALA A CA 1
ATOM 704 C C . ALA A 1 115 ? 18.844 -14.189 18.904 1.00 53.34 110 ALA A C 1
ATOM 705 O O . ALA A 1 115 ? 18.680 -15.197 19.593 1.00 48.55 110 ALA A O 1
ATOM 707 N N . GLU A 1 116 ? 19.754 -13.261 19.181 1.00 55.56 111 GLU A N 1
ATOM 708 C CA . GLU A 1 116 ? 20.509 -13.255 20.428 1.00 61.89 111 GLU A CA 1
ATOM 709 C C . GLU A 1 116 ? 20.402 -11.902 21.161 1.00 66.59 111 GLU A C 1
ATOM 710 O O . GLU A 1 116 ? 19.769 -10.961 20.688 1.00 57.09 111 GLU A O 1
ATOM 716 N N . ASP A 1 117 ? 21.020 -11.811 22.329 1.00 69.60 112 ASP A N 1
ATOM 717 C CA . ASP A 1 117 ? 21.010 -10.569 23.074 1.00 62.76 112 ASP A CA 1
ATOM 718 C C . ASP A 1 117 ? 21.802 -9.505 22.335 1.00 68.88 112 ASP A C 1
ATOM 719 O O . ASP A 1 117 ? 21.424 -8.345 22.342 1.00 68.45 112 ASP A O 1
ATOM 724 N N . LYS A 1 118 ? 22.895 -9.885 21.684 1.00 73.64 113 LYS A N 1
ATOM 725 C CA . LYS A 1 118 ? 23.712 -8.890 21.009 1.00 65.62 113 LYS A CA 1
ATOM 726 C C . LYS A 1 118 ? 24.254 -9.390 19.678 1.00 64.03 113 LYS A C 1
ATOM 727 O O . LYS A 1 118 ? 25.215 -8.831 19.139 1.00 69.07 113 LYS A O 1
ATOM 729 N N . ALA A 1 119 ? 23.636 -10.442 19.147 1.00 60.16 114 ALA A N 1
ATOM 730 C CA . ALA A 1 119 ? 24.016 -10.969 17.835 1.00 65.88 114 ALA A CA 1
ATOM 731 C C . ALA A 1 119 ? 22.829 -11.596 17.102 1.00 68.76 114 ALA A C 1
ATOM 732 O O . ALA A 1 119 ? 21.926 -12.147 17.730 1.00 71.57 114 ALA A O 1
ATOM 734 N N . ILE A 1 120 ? 22.830 -11.500 15.773 1.00 63.50 115 ILE A N 1
ATOM 735 C CA . ILE A 1 120 ? 21.761 -12.072 14.952 1.00 58.68 115 ILE A CA 1
ATOM 736 C C . ILE A 1 120 ? 22.336 -13.147 14.050 1.00 50.04 115 ILE A C 1
ATOM 737 O O . ILE A 1 120 ? 23.282 -12.887 13.320 1.00 54.31 115 ILE A O 1
ATOM 742 N N . VAL A 1 121 ? 21.787 -14.355 14.089 1.00 37.74 116 VAL A N 1
ATOM 743 C CA . VAL A 1 121 ? 22.318 -15.408 13.233 1.00 44.94 116 VAL A CA 1
ATOM 744 C C . VAL A 1 121 ? 21.567 -15.532 11.930 1.00 49.33 116 VAL A C 1
ATOM 745 O O . VAL A 1 121 ? 20.334 -15.634 11.917 1.00 39.85 116 VAL A O 1
ATOM 749 N N . ILE A 1 122 ? 22.315 -15.568 10.835 1.00 43.85 117 ILE A N 1
ATOM 750 C CA . ILE A 1 122 ? 21.699 -15.571 9.520 1.00 44.45 117 ILE A CA 1
ATOM 751 C C . ILE A 1 122 ? 22.008 -16.852 8.763 1.00 50.31 117 ILE A C 1
ATOM 752 O O . ILE A 1 122 ? 23.165 -17.269 8.642 1.00 50.75 117 ILE A O 1
ATOM 757 N N . HIS A 1 123 ? 20.939 -17.475 8.280 1.00 55.91 118 HIS A N 1
ATOM 758 C CA . HIS A 1 123 ? 21.002 -18.709 7.509 1.00 61.79 118 HIS A CA 1
ATOM 759 C C . HIS A 1 123 ? 20.257 -18.502 6.176 1.00 61.25 118 HIS A C 1
ATOM 760 O O . HIS A 1 123 ? 19.023 -18.501 6.118 1.00 64.44 118 HIS A O 1
ATOM 767 N N . ILE A 1 124 ? 21.028 -18.297 5.113 1.00 54.46 119 ILE A N 1
ATOM 768 C CA . ILE A 1 124 ? 20.475 -18.034 3.796 1.00 48.04 119 ILE A CA 1
ATOM 769 C C . ILE A 1 124 ? 20.545 -19.269 2.908 1.00 54.72 119 ILE A C 1
ATOM 770 O O . ILE A 1 124 ? 21.436 -20.102 3.044 1.00 61.51 119 ILE A O 1
ATOM 775 N N . SER A 1 125 ? 19.562 -19.433 2.040 1.00 54.16 120 SER A N 1
ATOM 776 C CA . SER A 1 125 ? 19.545 -20.572 1.140 1.00 57.23 120 SER A CA 1
ATOM 777 C C . SER A 1 125 ? 18.871 -20.138 -0.142 1.00 57.45 120 SER A C 1
ATOM 778 O O . SER A 1 125 ? 18.010 -19.265 -0.112 1.00 55.52 120 SER A O 1
ATOM 781 N N . PRO A 1 126 ? 19.236 -20.729 -1.271 1.00 44.78 121 PRO A N 1
ATOM 782 C CA . PRO A 1 126 ? 18.598 -20.283 -2.500 1.00 50.04 121 PRO A CA 1
ATOM 783 C C . PRO A 1 126 ? 17.102 -20.516 -2.427 1.00 51.55 121 PRO A C 1
ATOM 784 O O . PRO A 1 126 ? 16.678 -21.523 -1.888 1.00 52.53 121 PRO A O 1
ATOM 788 N N . GLY A 1 127 ? 16.318 -19.588 -2.960 1.00 44.24 122 GLY A N 1
ATOM 789 C CA . GLY A 1 127 ? 14.873 -19.697 -2.959 1.00 49.88 122 GLY A CA 1
ATOM 790 C C . GLY A 1 127 ? 14.525 -20.684 -4.044 1.00 71.37 122 GLY A C 1
ATOM 791 O O . GLY A 1 127 ? 15.345 -20.933 -4.914 1.00 81.18 122 GLY A O 1
ATOM 792 N N . THR A 1 128 ? 13.334 -21.263 -4.023 1.00 84.54 123 THR A N 1
ATOM 793 C CA . THR A 1 128 ? 13.021 -22.211 -5.079 1.00 95.93 123 THR A CA 1
ATOM 794 C C . THR A 1 128 ? 14.137 -23.236 -5.150 1.00 79.96 123 THR A C 1
ATOM 795 O O . THR A 1 128 ? 14.803 -23.378 -6.162 1.00 66.70 123 THR A O 1
ATOM 799 N N . LYS A 1 129 ? 14.219 -24.030 -4.097 1.00 72.40 124 LYS A N 1
ATOM 800 C CA . LYS A 1 129 ? 15.222 -25.058 -3.940 1.00 72.94 124 LYS A CA 1
ATOM 801 C C . LYS A 1 129 ? 15.087 -26.141 -4.988 1.00 76.35 124 LYS A C 1
ATOM 802 O O . LYS A 1 129 ? 14.018 -26.367 -5.530 1.00 69.53 124 LYS A O 1
ATOM 804 N N . ASP A 1 130 ? 16.195 -26.806 -5.273 1.00 78.67 125 ASP A N 1
ATOM 805 C CA . ASP A 1 130 ? 16.212 -27.850 -6.273 1.00 74.10 125 ASP A CA 1
ATOM 806 C C . ASP A 1 130 ? 15.903 -27.320 -7.659 1.00 58.96 125 ASP A C 1
ATOM 807 O O . ASP A 1 130 ? 15.257 -27.980 -8.454 1.00 56.29 125 ASP A O 1
ATOM 812 N N . SER A 1 131 ? 16.372 -26.114 -7.936 1.00 55.14 126 SER A N 1
ATOM 813 C CA . SER A 1 131 ? 16.198 -25.494 -9.234 1.00 52.76 126 SER A CA 1
ATOM 814 C C . SER A 1 131 ? 17.095 -26.181 -10.240 1.00 56.22 126 SER A C 1
ATOM 815 O O . SER A 1 131 ? 18.086 -26.778 -9.867 1.00 66.42 126 SER A O 1
ATOM 818 N N . VAL A 1 132 ? 16.737 -26.110 -11.516 1.00 49.49 127 VAL A N 1
ATOM 819 C CA . VAL A 1 132 ? 17.500 -26.754 -12.563 1.00 59.26 127 VAL A CA 1
ATOM 820 C C . VAL A 1 132 ? 18.433 -25.716 -13.166 1.00 65.71 127 VAL A C 1
ATOM 821 O O . VAL A 1 132 ? 19.469 -26.046 -13.770 1.00 69.20 127 VAL A O 1
ATOM 825 N N . MET A 1 133 ? 18.061 -24.452 -12.973 1.00 63.45 128 MET A N 1
ATOM 826 C CA . MET A 1 133 ? 18.870 -23.334 -13.427 1.00 55.56 128 MET A CA 1
ATOM 827 C C . MET A 1 133 ? 20.161 -23.316 -12.647 1.00 56.22 128 MET A C 1
ATOM 828 O O . MET A 1 133 ? 21.243 -23.111 -13.199 1.00 60.88 128 MET A O 1
ATOM 833 N N . TRP A 1 134 ? 20.074 -23.513 -11.344 1.00 64.27 129 TRP A N 1
ATOM 834 C CA . TRP A 1 134 ? 21.294 -23.498 -10.565 1.00 70.71 129 TRP A CA 1
ATOM 835 C C . TRP A 1 134 ? 21.928 -24.877 -10.490 1.00 83.66 129 TRP A C 1
ATOM 836 O O . TRP A 1 134 ? 23.101 -25.030 -10.800 1.00 94.80 129 TRP A O 1
ATOM 847 N N . ALA A 1 135 ? 21.177 -25.894 -10.095 1.00 77.47 130 ALA A N 1
ATOM 848 C CA . ALA A 1 135 ? 21.794 -27.203 -10.053 1.00 72.41 130 ALA A CA 1
ATOM 849 C C . ALA A 1 135 ? 23.111 -27.136 -9.332 1.00 73.41 130 ALA A C 1
ATOM 850 O O . ALA A 1 135 ? 23.193 -26.799 -8.165 1.00 87.93 130 ALA A O 1
ATOM 852 N N . LEU A 1 136 ? 24.147 -27.478 -10.082 1.00 67.64 131 LEU A N 1
ATOM 853 C CA . LEU A 1 136 ? 25.519 -27.495 -9.614 1.00 80.14 131 LEU A CA 1
ATOM 854 C C . LEU A 1 136 ? 26.027 -26.134 -9.146 1.00 82.17 131 LEU A C 1
ATOM 855 O O . LEU A 1 136 ? 26.750 -26.058 -8.159 1.00 76.55 131 LEU A O 1
ATOM 860 N N . ASP A 1 137 ? 25.663 -25.064 -9.845 1.00 79.67 132 ASP A N 1
ATOM 861 C CA . ASP A 1 137 ? 26.106 -23.737 -9.457 1.00 65.69 132 ASP A CA 1
ATOM 862 C C . ASP A 1 137 ? 25.521 -23.336 -8.123 1.00 61.40 132 ASP A C 1
ATOM 863 O O . ASP A 1 137 ? 25.651 -22.177 -7.745 1.00 61.19 132 ASP A O 1
ATOM 868 N N . GLY A 1 138 ? 24.881 -24.284 -7.425 1.00 58.59 133 GLY A N 1
ATOM 869 C CA . GLY A 1 138 ? 24.106 -24.005 -6.224 1.00 61.72 133 GLY A CA 1
ATOM 870 C C . GLY A 1 138 ? 24.860 -24.016 -4.903 1.00 67.43 133 GLY A C 1
ATOM 871 O O . GLY A 1 138 ? 24.289 -24.141 -3.811 1.00 64.10 133 GLY A O 1
ATOM 872 N N . LEU A 1 139 ? 26.163 -23.854 -4.991 1.00 66.74 134 LEU A N 1
ATOM 873 C CA . LEU A 1 139 ? 26.995 -24.017 -3.828 1.00 65.64 134 LEU A CA 1
ATOM 874 C C . LEU A 1 139 ? 28.042 -22.957 -4.135 1.00 70.48 134 LEU A C 1
ATOM 875 O O . LEU A 1 139 ? 28.732 -22.474 -3.229 1.00 62.33 134 LEU A O 1
ATOM 880 N N . SER A 1 140 ? 28.055 -22.481 -5.365 1.00 73.53 135 SER A N 1
ATOM 881 C CA . SER A 1 140 ? 28.867 -21.325 -5.715 1.00 68.73 135 SER A CA 1
ATOM 882 C C . SER A 1 140 ? 28.432 -19.868 -5.127 1.00 42.57 135 SER A C 1
ATOM 883 O O . SER A 1 140 ? 29.065 -18.816 -5.101 1.00 40.89 135 SER A O 1
ATOM 886 N N . PHE A 1 141 ? 27.205 -19.985 -4.625 1.00 53.77 136 PHE A N 1
ATOM 887 C CA . PHE A 1 141 ? 26.494 -18.863 -4.038 1.00 52.44 136 PHE A CA 1
ATOM 888 C C . PHE A 1 141 ? 27.167 -18.025 -2.974 1.00 52.94 136 PHE A C 1
ATOM 889 O O . PHE A 1 141 ? 27.576 -18.516 -1.932 1.00 58.55 136 PHE A O 1
ATOM 897 N N . THR A 1 142 ? 27.259 -16.740 -3.259 1.00 51.21 137 THR A N 1
ATOM 898 C CA . THR A 1 142 ? 27.905 -15.793 -2.385 1.00 54.21 137 THR A CA 1
ATOM 899 C C . THR A 1 142 ? 26.929 -14.647 -2.203 1.00 63.10 137 THR A C 1
ATOM 900 O O . THR A 1 142 ? 26.580 -13.965 -3.168 1.00 70.06 137 THR A O 1
ATOM 904 N N . TYR A 1 143 ? 26.469 -14.448 -0.973 1.00 59.57 138 TYR A N 1
ATOM 905 C CA . TYR A 1 143 ? 25.423 -13.467 -0.699 1.00 49.10 138 TYR A CA 1
ATOM 906 C C . TYR A 1 143 ? 26.036 -12.215 -0.127 1.00 41.44 138 TYR A C 1
ATOM 907 O O . TYR A 1 143 ? 27.089 -12.272 0.491 1.00 32.99 138 TYR A O 1
ATOM 916 N N . SER A 1 144 ? 25.374 -11.085 -0.352 1.00 46.41 139 SER A N 1
ATOM 917 C CA . SER A 1 144 ? 25.752 -9.802 0.242 1.00 50.50 139 SER A CA 1
ATOM 918 C C . SER A 1 144 ? 24.729 -9.087 1.139 1.00 49.11 139 SER A C 1
ATOM 919 O O . SER A 1 144 ? 23.609 -8.804 0.712 1.00 36.36 139 SER A O 1
ATOM 922 N N . LEU A 1 145 ? 25.070 -8.750 2.371 1.00 49.30 140 LEU A N 1
ATOM 923 C CA . LEU A 1 145 ? 24.060 -8.061 3.186 1.00 45.63 140 LEU A CA 1
ATOM 924 C C . LEU A 1 145 ? 23.951 -6.625 3.662 1.00 60.98 140 LEU A C 1
ATOM 925 O O . LEU A 1 145 ? 24.957 -5.947 3.774 1.00 73.52 140 LEU A O 1
ATOM 930 N N . VAL A 1 146 ? 22.719 -6.159 3.841 1.00 61.81 141 VAL A N 1
ATOM 931 C CA . VAL A 1 146 ? 22.324 -4.780 4.100 1.00 53.50 141 VAL A CA 1
ATOM 932 C C . VAL A 1 146 ? 21.483 -4.895 5.378 1.00 51.28 141 VAL A C 1
ATOM 933 O O . VAL A 1 146 ? 20.613 -5.763 5.476 1.00 52.84 141 VAL A O 1
ATOM 937 N N . ILE A 1 147 ? 21.766 -4.065 6.376 1.00 45.83 142 ILE A N 1
ATOM 938 C CA . ILE A 1 147 ? 21.125 -4.207 7.681 1.00 46.74 142 ILE A CA 1
ATOM 939 C C . ILE A 1 147 ? 21.027 -2.872 8.370 1.00 49.16 142 ILE A C 1
ATOM 940 O O . ILE A 1 147 ? 21.946 -2.079 8.284 1.00 56.01 142 ILE A O 1
ATOM 945 N N . TRP A 1 148 ? 19.928 -2.625 9.068 1.00 61.68 143 TRP A N 1
ATOM 946 C CA . TRP A 1 148 ? 19.762 -1.370 9.777 1.00 69.45 143 TRP A CA 1
ATOM 947 C C . TRP A 1 148 ? 18.861 -1.494 10.986 1.00 62.31 143 TRP A C 1
ATOM 948 O O . TRP A 1 148 ? 18.071 -2.416 11.076 1.00 49.12 143 TRP A O 1
ATOM 959 N N . LYS A 1 149 ? 18.988 -0.554 11.912 1.00 63.44 144 LYS A N 1
ATOM 960 C CA . LYS A 1 149 ? 18.160 -0.517 13.113 1.00 66.75 144 LYS A CA 1
ATOM 961 C C . LYS A 1 149 ? 16.737 -0.007 12.843 1.00 61.91 144 LYS A C 1
ATOM 962 O O . LYS A 1 149 ? 16.549 0.833 11.973 1.00 55.49 144 LYS A O 1
ATOM 964 N N . ASN A 1 150 ? 15.695 -0.519 13.451 1.00 69.23 145 ASN A N 1
ATOM 965 C CA . ASN A 1 150 ? 14.440 0.038 13.001 1.00 77.20 145 ASN A CA 1
ATOM 966 C C . ASN A 1 150 ? 14.573 1.509 13.220 1.00 87.35 145 ASN A C 1
ATOM 967 O O . ASN A 1 150 ? 14.710 2.245 12.271 1.00 81.85 145 ASN A O 1
ATOM 972 N N . SER A 1 151 ? 14.583 1.956 14.473 1.00 99.41 146 SER A N 1
ATOM 973 C CA . SER A 1 151 ? 14.614 3.406 14.700 1.00 104.02 146 SER A CA 1
ATOM 974 C C . SER A 1 151 ? 15.581 4.211 13.834 1.00 110.56 146 SER A C 1
ATOM 975 O O . SER A 1 151 ? 15.174 5.004 12.986 1.00 111.46 146 SER A O 1
ATOM 978 N N . SER A 1 152 ? 16.867 3.964 14.041 1.00 113.02 147 SER A N 1
ATOM 979 C CA . SER A 1 152 ? 17.929 4.773 13.451 1.00 108.52 147 SER A CA 1
ATOM 980 C C . SER A 1 152 ? 18.205 4.783 11.930 1.00 101.33 147 SER A C 1
ATOM 981 O O . SER A 1 152 ? 19.015 5.583 11.457 1.00 103.53 147 SER A O 1
ATOM 983 N N . GLY A 1 153 ? 17.553 3.911 11.166 1.00 92.59 148 GLY A N 1
ATOM 984 C CA . GLY A 1 153 ? 17.805 3.829 9.734 1.00 87.23 148 GLY A CA 1
ATOM 985 C C . GLY A 1 153 ? 19.277 3.655 9.358 1.00 95.59 148 GLY A C 1
ATOM 986 O O . GLY A 1 153 ? 19.621 3.619 8.167 1.00 92.78 148 GLY A O 1
ATOM 987 N N . VAL A 1 154 ? 20.149 3.541 10.365 1.00 102.26 149 VAL A N 1
ATOM 988 C CA . VAL A 1 154 ? 21.598 3.442 10.141 1.00 98.90 149 VAL A CA 1
ATOM 989 C C . VAL A 1 154 ? 21.961 2.109 9.481 1.00 94.31 149 VAL A C 1
ATOM 990 O O . VAL A 1 154 ? 21.719 1.041 10.065 1.00 79.78 149 VAL A O 1
ATOM 994 N N . GLU A 1 155 ? 22.551 2.160 8.285 1.00 83.23 150 GLU A N 1
ATOM 995 C CA . GLU A 1 155 ? 22.711 0.938 7.496 1.00 76.05 150 GLU A CA 1
ATOM 996 C C . GLU A 1 155 ? 24.147 0.505 7.172 1.00 79.52 150 GLU A C 1
ATOM 997 O O . GLU A 1 155 ? 24.814 1.083 6.309 1.00 83.70 150 GLU A O 1
ATOM 1003 N N . GLU A 1 156 ? 24.599 -0.529 7.883 1.00 81.12 151 GLU A N 1
ATOM 1004 C CA . GLU A 1 156 ? 25.837 -1.246 7.576 1.00 73.74 151 GLU A CA 1
ATOM 1005 C C . GLU A 1 156 ? 25.547 -2.239 6.454 1.00 68.66 151 GLU A C 1
ATOM 1006 O O . GLU A 1 156 ? 24.571 -2.979 6.492 1.00 58.33 151 GLU A O 1
ATOM 1012 N N . ARG A 1 157 ? 26.470 -2.283 5.500 1.00 70.18 152 ARG A N 1
ATOM 1013 C CA . ARG A 1 157 ? 26.443 -3.164 4.341 1.00 67.68 152 ARG A CA 1
ATOM 1014 C C . ARG A 1 157 ? 27.524 -4.219 4.605 1.00 69.10 152 ARG A C 1
ATOM 1015 O O . ARG A 1 157 ? 28.569 -3.888 5.146 1.00 65.93 152 ARG A O 1
ATOM 1023 N N . ILE A 1 158 ? 27.260 -5.462 4.237 1.00 74.67 153 ILE A N 1
ATOM 1024 C CA . ILE A 1 158 ? 28.203 -6.548 4.429 1.00 64.47 153 ILE A CA 1
ATOM 1025 C C . ILE A 1 158 ? 28.285 -7.170 3.064 1.00 72.49 153 ILE A C 1
ATOM 1026 O O . ILE A 1 158 ? 27.274 -7.273 2.392 1.00 86.38 153 ILE A O 1
ATOM 1031 N N . GLU A 1 159 ? 29.458 -7.587 2.609 1.00 72.26 154 GLU A N 1
ATOM 1032 C CA . GLU A 1 159 ? 29.520 -8.150 1.260 1.00 79.54 154 GLU A CA 1
ATOM 1033 C C . GLU A 1 159 ? 30.202 -9.506 1.106 1.00 85.20 154 GLU A C 1
ATOM 1034 O O . GLU A 1 159 ? 31.175 -9.813 1.789 1.00 78.89 154 GLU A O 1
ATOM 1040 N N . ASN A 1 160 ? 29.673 -10.311 0.190 1.00 89.58 155 ASN A N 1
ATOM 1041 C CA . ASN A 1 160 ? 30.213 -11.634 -0.062 1.00 85.71 155 ASN A CA 1
ATOM 1042 C C . ASN A 1 160 ? 30.259 -12.599 1.104 1.00 71.29 155 ASN A C 1
ATOM 1043 O O . ASN A 1 160 ? 31.293 -13.190 1.369 1.00 77.79 155 ASN A O 1
ATOM 1048 N N . ILE A 1 161 ? 29.162 -12.741 1.819 1.00 57.06 156 ILE A N 1
ATOM 1049 C CA . ILE A 1 161 ? 29.166 -13.647 2.939 1.00 52.03 156 ILE A CA 1
ATOM 1050 C C . ILE A 1 161 ? 28.769 -14.988 2.402 1.00 61.27 156 ILE A C 1
ATOM 1051 O O . ILE A 1 161 ? 28.170 -15.077 1.346 1.00 71.63 156 ILE A O 1
ATOM 1056 N N . TYR A 1 162 ? 29.100 -16.036 3.126 1.00 58.23 157 TYR A N 1
ATOM 1057 C CA . TYR A 1 162 ? 28.756 -17.363 2.689 1.00 58.41 157 TYR A CA 1
ATOM 1058 C C . TYR A 1 162 ? 27.314 -17.516 3.087 1.00 60.70 157 TYR A C 1
ATOM 1059 O O . TYR A 1 162 ? 26.716 -16.581 3.591 1.00 55.31 157 TYR A O 1
ATOM 1068 N N . SER A 1 163 ? 26.748 -18.685 2.858 1.00 62.80 158 SER A N 1
ATOM 1069 C CA . SER A 1 163 ? 25.361 -18.927 3.199 1.00 66.27 158 SER A CA 1
ATOM 1070 C C . SER A 1 163 ? 25.039 -18.761 4.674 1.00 61.25 158 SER A C 1
ATOM 1071 O O . SER A 1 163 ? 23.936 -18.366 5.013 1.00 52.09 158 SER A O 1
ATOM 1074 N N . ARG A 1 164 ? 25.980 -19.069 5.554 1.00 62.32 159 ARG A N 1
ATOM 1075 C CA . ARG A 1 164 ? 25.708 -18.935 7.052 1.00 61.49 159 ARG A CA 1
ATOM 1076 C C . ARG A 1 164 ? 26.726 -17.876 7.480 1.00 67.18 159 ARG A C 1
ATOM 1077 O O . ARG A 1 164 ? 27.893 -17.979 7.133 1.00 71.11 159 ARG A O 1
ATOM 1085 N N . HIS A 1 165 ? 26.310 -16.863 8.203 1.00 63.21 160 HIS A N 1
ATOM 1086 C CA . HIS A 1 165 ? 27.200 -15.809 8.634 1.00 52.93 160 HIS A CA 1
ATOM 1087 C C . HIS A 1 165 ? 26.341 -15.324 9.899 1.00 63.94 160 HIS A C 1
ATOM 1088 O O . HIS A 1 165 ? 25.077 -15.335 9.922 1.00 53.61 160 HIS A O 1
ATOM 1095 N N . LYS A 1 166 ? 26.978 -14.885 10.977 1.00 71.07 161 LYS A N 1
ATOM 1096 C CA . LYS A 1 166 ? 26.269 -14.343 12.118 1.00 67.72 161 LYS A CA 1
ATOM 1097 C C . LYS A 1 166 ? 26.992 -12.951 12.202 1.00 56.82 161 LYS A C 1
ATOM 1098 O O . LYS A 1 166 ? 28.266 -12.848 11.924 1.00 74.82 161 LYS A O 1
ATOM 1104 N N . ILE A 1 167 ? 26.179 -11.921 12.541 1.00 49.63 162 ILE A N 1
ATOM 1105 C CA . ILE A 1 167 ? 26.454 -10.455 12.714 1.00 55.30 162 ILE A CA 1
ATOM 1106 C C . ILE A 1 167 ? 26.505 -10.269 14.194 1.00 57.70 162 ILE A C 1
ATOM 1107 O O . ILE A 1 167 ? 25.558 -10.732 14.881 1.00 52.86 162 ILE A O 1
ATOM 1112 N N . TYR A 1 168 ? 27.559 -9.622 14.684 1.00 60.92 163 TYR A N 1
ATOM 1113 C CA . TYR A 1 168 ? 27.778 -9.355 16.101 1.00 67.32 163 TYR A CA 1
ATOM 1114 C C . TYR A 1 168 ? 27.719 -7.878 16.450 1.00 59.42 163 TYR A C 1
ATOM 1115 O O . TYR A 1 168 ? 27.401 -7.042 15.623 1.00 51.11 163 TYR A O 1
ATOM 1124 N N . LYS A 1 169 ? 28.054 -7.567 17.692 1.00 55.09 164 LYS A N 1
ATOM 1125 C CA . LYS A 1 169 ? 28.053 -6.194 18.151 1.00 60.65 164 LYS A CA 1
ATOM 1126 C C . LYS A 1 169 ? 26.747 -5.460 17.969 1.00 68.02 164 LYS A C 1
ATOM 1127 O O . LYS A 1 169 ? 26.736 -4.323 17.524 1.00 68.82 164 LYS A O 1
ATOM 1129 N N . LEU A 1 170 ? 25.643 -6.101 18.311 1.00 66.05 165 LEU A N 1
ATOM 1130 C CA . LEU A 1 170 ? 24.346 -5.465 18.169 1.00 72.51 165 LEU A CA 1
ATOM 1131 C C . LEU A 1 170 ? 23.727 -5.161 19.522 1.00 74.17 165 LEU A C 1
ATOM 1132 O O . LEU A 1 170 ? 23.730 -6.002 20.411 1.00 73.09 165 LEU A O 1
ATOM 1137 N N . SER A 1 171 ? 23.200 -3.954 19.675 1.00 69.69 166 SER A N 1
ATOM 1138 C CA . SER A 1 171 ? 22.580 -3.556 20.924 1.00 65.79 166 SER A CA 1
ATOM 1139 C C . SER A 1 171 ? 21.363 -4.430 21.137 1.00 70.10 166 SER A C 1
ATOM 1140 O O . SER A 1 171 ? 20.646 -4.722 20.197 1.00 83.01 166 SER A O 1
ATOM 1143 N N . PRO A 1 172 ? 21.136 -4.843 22.375 1.00 60.87 167 PRO A N 1
ATOM 1144 C CA . PRO A 1 172 ? 20.005 -5.698 22.739 1.00 54.40 167 PRO A CA 1
ATOM 1145 C C . PRO A 1 172 ? 18.654 -5.016 22.744 1.00 55.60 167 PRO A C 1
ATOM 1146 O O . PRO A 1 172 ? 18.561 -3.808 22.845 1.00 63.08 167 PRO A O 1
ATOM 1150 N N . GLU A 1 173 ? 17.607 -5.816 22.622 1.00 47.94 168 GLU A N 1
ATOM 1151 C CA . GLU A 1 173 ? 16.244 -5.320 22.615 1.00 55.96 168 GLU A CA 1
ATOM 1152 C C . GLU A 1 173 ? 16.071 -4.265 21.558 1.00 55.68 168 GLU A C 1
ATOM 1153 O O . GLU A 1 173 ? 15.354 -3.295 21.751 1.00 63.61 168 GLU A O 1
ATOM 1159 N N . THR A 1 174 ? 16.734 -4.465 20.434 1.00 54.14 169 THR A N 1
ATOM 1160 C CA . THR A 1 174 ? 16.659 -3.535 19.334 1.00 55.39 169 THR A CA 1
ATOM 1161 C C . THR A 1 174 ? 16.169 -4.326 18.153 1.00 47.82 169 THR A C 1
ATOM 1162 O O . THR A 1 174 ? 16.573 -5.460 17.967 1.00 49.12 169 THR A O 1
ATOM 1164 N N . THR A 1 175 ? 15.294 -3.737 17.355 1.00 54.62 170 THR A N 1
ATOM 1165 C CA . THR A 1 175 ? 14.773 -4.432 16.197 1.00 61.13 170 THR A CA 1
ATOM 1166 C C . THR A 1 175 ? 15.599 -4.041 14.996 1.00 60.25 170 THR A C 1
ATOM 1167 O O . THR A 1 175 ? 15.670 -2.874 14.638 1.00 65.60 170 THR A O 1
ATOM 1171 N N . TYR A 1 176 ? 16.223 -5.030 14.375 1.00 53.31 171 TYR A N 1
ATOM 1172 C CA . TYR A 1 176 ? 17.052 -4.802 13.212 1.00 45.97 171 TYR A CA 1
ATOM 1173 C C . TYR A 1 176 ? 16.403 -5.455 12.024 1.00 42.25 171 TYR A C 1
ATOM 1174 O O . TYR A 1 176 ? 15.897 -6.562 12.125 1.00 43.39 171 TYR A O 1
ATOM 1183 N N . CYS A 1 177 ? 16.419 -4.763 10.897 1.00 42.34 172 CYS A N 1
ATOM 1184 C CA . CYS A 1 177 ? 15.832 -5.268 9.671 1.00 51.84 172 CYS A CA 1
ATOM 1185 C C . CYS A 1 177 ? 16.988 -5.449 8.739 1.00 66.55 172 CYS A C 1
ATOM 1186 O O . CYS A 1 177 ? 18.073 -4.916 8.988 1.00 76.83 172 CYS A O 1
ATOM 1189 N N . LEU A 1 178 ? 16.772 -6.209 7.675 1.00 63.68 173 LEU A N 1
ATOM 1190 C CA . LEU A 1 178 ? 17.833 -6.474 6.722 1.00 61.31 173 LEU A CA 1
ATOM 1191 C C . LEU A 1 178 ? 17.251 -7.167 5.514 1.00 55.73 173 LEU A C 1
ATOM 1192 O O . LEU A 1 178 ? 16.154 -7.718 5.558 1.00 50.59 173 LEU A O 1
ATOM 1197 N N . LYS A 1 179 ? 18.001 -7.118 4.431 1.00 51.80 174 LYS A N 1
ATOM 1198 C CA . LYS A 1 179 ? 17.558 -7.673 3.185 1.00 50.40 174 LYS A CA 1
ATOM 1199 C C . LYS A 1 179 ? 18.843 -8.040 2.487 1.00 54.47 174 LYS A C 1
ATOM 1200 O O . LYS A 1 179 ? 19.867 -7.403 2.694 1.00 51.23 174 LYS A O 1
ATOM 1206 N N . VAL A 1 180 ? 18.802 -9.087 1.682 1.00 63.21 175 VAL A N 1
ATOM 1207 C CA . VAL A 1 180 ? 20.021 -9.653 1.135 1.00 65.73 175 VAL A CA 1
ATOM 1208 C C . VAL A 1 180 ? 19.786 -10.117 -0.291 1.00 63.89 175 VAL A C 1
ATOM 1209 O O . VAL A 1 180 ? 18.648 -10.282 -0.711 1.00 58.71 175 VAL A O 1
ATOM 1213 N N . LYS A 1 181 ? 20.858 -10.308 -1.045 1.00 65.49 176 LYS A N 1
ATOM 1214 C CA . LYS A 1 181 ? 20.732 -10.751 -2.422 1.00 67.09 176 LYS A CA 1
ATOM 1215 C C . LYS A 1 181 ? 21.868 -11.688 -2.747 1.00 62.65 176 LYS A C 1
ATOM 1216 O O . LYS A 1 181 ? 22.935 -11.565 -2.177 1.00 63.03 176 LYS A O 1
ATOM 1222 N N . ALA A 1 182 ? 21.621 -12.632 -3.639 1.00 59.57 177 ALA A N 1
ATOM 1223 C CA . ALA A 1 182 ? 22.627 -13.599 -4.025 1.00 65.50 177 ALA A CA 1
ATOM 1224 C C . ALA A 1 182 ? 23.458 -13.139 -5.183 1.00 60.63 177 ALA A C 1
ATOM 1225 O O . ALA A 1 182 ? 23.030 -12.317 -5.969 1.00 54.96 177 ALA A O 1
ATOM 1227 N N . ALA A 1 183 ? 24.658 -13.689 -5.293 1.00 63.29 178 ALA A N 1
ATOM 1228 C CA . ALA A 1 183 ? 25.551 -13.333 -6.378 1.00 63.33 178 ALA A CA 1
ATOM 1229 C C . ALA A 1 183 ? 26.533 -14.453 -6.667 1.00 66.67 178 ALA A C 1
ATOM 1230 O O . ALA A 1 183 ? 26.836 -15.243 -5.789 1.00 74.56 178 ALA A O 1
ATOM 1232 N N . LEU A 1 184 ? 27.029 -14.514 -7.897 1.00 63.01 179 LEU A N 1
ATOM 1233 C CA . LEU A 1 184 ? 27.989 -15.536 -8.287 1.00 55.55 179 LEU A CA 1
ATOM 1234 C C . LEU A 1 184 ? 29.185 -14.797 -8.847 1.00 53.21 179 LEU A C 1
ATOM 1235 O O . LEU A 1 184 ? 29.068 -14.086 -9.831 1.00 57.03 179 LEU A O 1
ATOM 1240 N N . LEU A 1 185 ? 30.342 -14.952 -8.228 1.00 53.76 180 LEU A N 1
ATOM 1241 C CA . LEU A 1 185 ? 31.510 -14.253 -8.727 1.00 63.84 180 LEU A CA 1
ATOM 1242 C C . LEU A 1 185 ? 32.018 -14.605 -10.116 1.00 72.62 180 LEU A C 1
ATOM 1243 O O . LEU A 1 185 ? 32.273 -13.720 -10.917 1.00 74.47 180 LEU A O 1
ATOM 1245 N N . THR A 1 186 ? 32.169 -15.887 -10.410 1.00 80.36 181 THR A N 1
ATOM 1246 C CA . THR A 1 186 ? 32.658 -16.273 -11.725 1.00 93.43 181 THR A CA 1
ATOM 1247 C C . THR A 1 186 ? 31.712 -15.968 -12.873 1.00 97.47 181 THR A C 1
ATOM 1248 O O . THR A 1 186 ? 32.124 -15.492 -13.924 1.00 106.10 181 THR A O 1
ATOM 1252 N N . SER A 1 187 ? 30.442 -16.263 -12.660 1.00 90.91 182 SER A N 1
ATOM 1253 C CA . SER A 1 187 ? 29.411 -16.033 -13.653 1.00 88.19 182 SER A CA 1
ATOM 1254 C C . SER A 1 187 ? 29.251 -14.543 -13.882 1.00 86.55 182 SER A C 1
ATOM 1255 O O . SER A 1 187 ? 29.021 -14.088 -14.993 1.00 76.85 182 SER A O 1
ATOM 1258 N N . TRP A 1 188 ? 29.370 -13.787 -12.805 1.00 96.54 183 TRP A N 1
ATOM 1259 C CA . TRP A 1 188 ? 29.238 -12.349 -12.870 1.00 94.09 183 TRP A CA 1
ATOM 1260 C C . TRP A 1 188 ? 27.767 -12.050 -12.736 1.00 82.26 183 TRP A C 1
ATOM 1261 O O . TRP A 1 188 ? 27.355 -10.902 -12.719 1.00 80.54 183 TRP A O 1
ATOM 1272 N N . LYS A 1 189 ? 26.974 -13.108 -12.674 1.00 76.93 184 LYS A N 1
ATOM 1273 C CA . LYS A 1 189 ? 25.542 -12.962 -12.537 1.00 71.37 184 LYS A CA 1
ATOM 1274 C C . LYS A 1 189 ? 25.240 -12.401 -11.163 1.00 74.31 184 LYS A C 1
ATOM 1275 O O . LYS A 1 189 ? 25.949 -12.676 -10.201 1.00 64.64 184 LYS A O 1
ATOM 1281 N N . ILE A 1 190 ? 24.193 -11.595 -11.080 1.00 88.12 185 ILE A N 1
ATOM 1282 C CA . ILE A 1 190 ? 23.796 -10.990 -9.826 1.00 89.04 185 ILE A CA 1
ATOM 1283 C C . IL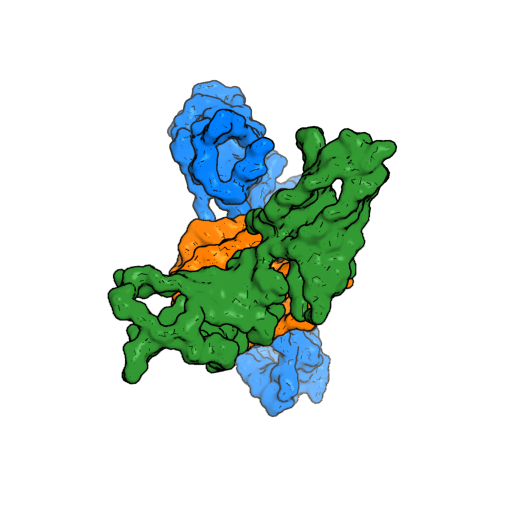E A 1 190 ? 22.301 -10.756 -9.881 1.00 100.28 185 ILE A C 1
ATOM 1284 O O . ILE A 1 190 ? 21.781 -10.346 -10.913 1.00 113.74 185 ILE A O 1
ATOM 1289 N N . GLY A 1 191 ? 21.602 -11.006 -8.786 1.00 89.16 186 GLY A N 1
ATOM 1290 C CA . GLY A 1 191 ? 20.162 -10.788 -8.792 1.00 80.67 186 GLY A CA 1
ATOM 1291 C C . GLY A 1 191 ? 19.402 -10.323 -7.554 1.00 70.11 186 GLY A C 1
ATOM 1292 O O . GLY A 1 191 ? 19.988 -9.915 -6.551 1.00 59.56 186 GLY A O 1
ATOM 1293 N N . VAL A 1 192 ? 18.073 -10.425 -7.658 1.00 68.50 187 VAL A N 1
ATOM 1294 C CA . VAL A 1 192 ? 17.096 -9.762 -6.784 1.00 54.97 187 VAL A CA 1
ATOM 1295 C C . VAL A 1 192 ? 17.376 -9.818 -5.292 1.00 65.23 187 VAL A C 1
ATOM 1296 O O . VAL A 1 192 ? 17.887 -10.813 -4.772 1.00 76.36 187 VAL A O 1
ATOM 1298 N N . TYR A 1 193 ? 17.030 -8.729 -4.615 1.00 59.83 188 TYR A N 1
ATOM 1299 C CA . TYR A 1 193 ? 17.051 -8.686 -3.162 1.00 54.46 188 TYR A CA 1
ATOM 1300 C C . TYR A 1 193 ? 15.878 -9.449 -2.587 1.00 56.23 188 TYR A C 1
ATOM 1301 O O . TYR A 1 193 ? 14.756 -9.407 -3.100 1.00 56.50 188 TYR A O 1
ATOM 1310 N N . SER A 1 194 ? 16.148 -10.118 -1.482 1.00 59.77 189 SER A N 1
ATOM 1311 C CA . SER A 1 194 ? 15.106 -10.688 -0.668 1.00 55.62 189 SER A CA 1
ATOM 1312 C C . SER A 1 194 ? 14.221 -9.558 -0.243 1.00 49.65 189 SER A C 1
ATOM 1313 O O . SER A 1 194 ? 14.599 -8.397 -0.350 1.00 53.49 189 SER A O 1
ATOM 1316 N N . PRO A 1 195 ? 13.035 -9.898 0.255 1.00 48.27 190 PRO A N 1
ATOM 1317 C CA . PRO A 1 195 ? 12.205 -8.980 1.024 1.00 50.10 190 PRO A CA 1
ATOM 1318 C C . PRO A 1 195 ? 12.864 -8.742 2.365 1.00 53.90 190 PRO A C 1
ATOM 1319 O O . PRO A 1 195 ? 13.566 -9.603 2.884 1.00 46.41 190 PRO A O 1
ATOM 1323 N N . VAL A 1 196 ? 12.628 -7.573 2.928 1.00 56.30 191 VAL A N 1
ATOM 1324 C CA . VAL A 1 196 ? 13.187 -7.245 4.218 1.00 54.25 191 VAL A CA 1
ATOM 1325 C C . VAL A 1 196 ? 12.604 -8.122 5.314 1.00 54.74 191 VAL A C 1
ATOM 1326 O O . VAL A 1 196 ? 11.407 -8.383 5.341 1.00 57.55 191 VAL A O 1
ATOM 1330 N N . HIS A 1 197 ? 13.478 -8.602 6.193 1.00 69.71 192 HIS A N 1
ATOM 1331 C CA . HIS A 1 197 ? 13.074 -9.337 7.382 1.00 60.38 192 HIS A CA 1
ATOM 1332 C C . HIS A 1 197 ? 13.530 -8.563 8.622 1.00 51.26 192 HIS A C 1
ATOM 1333 O O . HIS A 1 197 ? 14.534 -7.858 8.581 1.00 62.74 192 HIS A O 1
ATOM 1340 N N . CYS A 1 198 ? 12.791 -8.704 9.717 1.00 45.31 193 CYS A N 1
ATOM 1341 C CA . CYS A 1 198 ? 13.084 -7.993 10.959 1.00 53.47 193 CYS A CA 1
ATOM 1342 C C . CYS A 1 198 ? 13.068 -8.919 12.158 1.00 56.29 193 CYS A C 1
ATOM 1343 O O . CYS A 1 198 ? 12.191 -9.768 12.270 1.00 72.10 193 CYS A O 1
ATOM 1346 N N . ILE A 1 199 ? 14.001 -8.732 13.081 1.00 50.00 194 ILE A N 1
ATOM 1347 C CA . ILE A 1 199 ? 14.010 -9.548 14.288 1.00 53.70 194 ILE A CA 1
ATOM 1348 C C . ILE A 1 199 ? 14.410 -8.710 15.510 1.00 56.19 194 ILE A C 1
ATOM 1349 O O . ILE A 1 199 ? 15.215 -7.790 15.387 1.00 61.75 194 ILE A O 1
ATOM 1354 N N . LYS A 1 200 ? 13.819 -8.983 16.672 1.00 53.95 195 LYS A N 1
ATOM 1355 C CA . LYS A 1 200 ? 14.194 -8.246 17.883 1.00 64.64 195 LYS A CA 1
ATOM 1356 C C . LYS A 1 200 ? 15.145 -9.056 18.737 1.00 69.54 195 LYS A C 1
ATOM 1357 O O . LYS A 1 200 ? 14.780 -10.098 19.264 1.00 72.90 195 LYS A O 1
ATOM 1359 N N . THR A 1 201 ? 16.370 -8.565 18.865 1.00 72.76 196 THR A N 1
ATOM 1360 C CA . THR A 1 201 ? 17.373 -9.179 19.726 1.00 75.39 196 THR A CA 1
ATOM 1361 C C . THR A 1 201 ? 16.793 -9.378 21.136 1.00 76.12 196 THR A C 1
ATOM 1362 O O . THR A 1 201 ? 16.041 -8.534 21.619 1.00 69.35 196 THR A O 1
ATOM 1366 N N . THR A 1 202 ? 17.117 -10.499 21.782 1.00 76.38 197 THR A N 1
ATOM 1367 C CA . THR A 1 202 ? 16.568 -10.811 23.115 1.00 75.71 197 THR A CA 1
ATOM 1368 C C . THR A 1 202 ? 17.149 -9.993 24.259 1.00 78.60 197 THR A C 1
ATOM 1369 O O . THR A 1 202 ? 18.163 -9.315 24.091 1.00 77.25 197 THR A O 1
ATOM 1373 N N . VAL A 1 203 ? 16.527 -10.092 25.433 1.00 83.07 198 VAL A N 1
ATOM 1374 C CA . VAL A 1 203 ? 16.993 -9.335 26.600 1.00 84.18 198 VAL A CA 1
ATOM 1375 C C . VAL A 1 203 ? 18.377 -9.758 27.106 1.00 91.45 198 VAL A C 1
ATOM 1376 O O . VAL A 1 203 ? 18.582 -10.927 27.424 1.00 91.45 198 VAL A O 1
ATOM 1380 N N . GLU A 1 204 ? 19.304 -8.794 27.187 1.00 97.09 199 GLU A N 1
ATOM 1381 C CA . GLU A 1 204 ? 20.729 -9.025 27.518 1.00 93.65 199 GLU A CA 1
ATOM 1382 C C . GLU A 1 204 ? 20.970 -10.202 28.489 1.00 84.98 199 GLU A C 1
ATOM 1383 O O . GLU A 1 204 ? 20.423 -10.242 29.596 1.00 74.64 199 GLU A O 1
ATOM 1389 N N . ASN A 1 205 ? 21.815 -11.139 28.061 1.00 87.45 200 ASN A N 1
ATOM 1390 C CA . ASN A 1 205 ? 22.201 -12.280 28.886 1.00 92.23 200 ASN A CA 1
ATOM 1391 C C . ASN A 1 205 ? 23.153 -11.845 29.989 1.00 92.10 200 ASN A C 1
ATOM 1392 O O . ASN A 1 205 ? 24.205 -11.271 29.710 1.00 98.17 200 ASN A O 1
ATOM 1397 N N . GLU A 1 206 ? 22.774 -12.139 31.233 1.00 88.47 201 GLU A N 1
ATOM 1398 C CA . GLU A 1 206 ? 23.600 -11.873 32.414 1.00 92.62 201 GLU A CA 1
ATOM 1399 C C . GLU A 1 206 ? 25.054 -12.339 32.258 1.00 99.04 201 GLU A C 1
ATOM 1400 O O . GLU A 1 206 ? 25.986 -11.600 32.600 1.00 103.70 201 GLU A O 1
ATOM 1402 N N . LEU A 1 207 ? 25.241 -13.562 31.752 1.00 93.10 202 LEU A N 1
ATOM 1403 C CA . LEU A 1 207 ? 26.576 -14.096 31.462 1.00 81.10 202 LEU A CA 1
ATOM 1404 C C . LEU A 1 207 ? 27.053 -13.654 30.083 1.00 84.14 202 LEU A C 1
ATOM 1405 O O . LEU A 1 207 ? 26.685 -14.261 29.070 1.00 90.49 202 LEU A O 1
ATOM 1410 N N . PRO A 1 208 ? 27.860 -12.587 30.027 1.00 71.95 203 PRO A N 1
ATOM 1411 C CA . PRO A 1 208 ? 28.420 -12.339 28.707 1.00 66.68 203 PRO A CA 1
ATOM 1412 C C . PRO A 1 208 ? 29.237 -13.550 28.300 1.00 62.21 203 PRO A C 1
ATOM 1413 O O . PRO A 1 208 ? 29.761 -14.232 29.162 1.00 52.78 203 PRO A O 1
ATOM 1417 N N . PRO A 1 209 ? 29.298 -13.834 26.996 1.00 69.97 204 PRO A N 1
ATOM 1418 C CA . PRO A 1 209 ? 30.105 -14.918 26.421 1.00 67.63 204 PRO A CA 1
ATOM 1419 C C . PRO A 1 209 ? 31.605 -14.761 26.695 1.00 66.56 204 PRO A C 1
ATOM 1420 O O . PRO A 1 209 ? 32.064 -13.631 26.843 1.00 59.18 204 PRO A O 1
ATOM 1424 N N . PRO A 1 210 ? 32.356 -15.882 26.766 1.00 68.78 205 PRO A N 1
ATOM 1425 C CA . PRO A 1 210 ? 33.814 -15.783 26.837 1.00 64.43 205 PRO A CA 1
ATOM 1426 C C . PRO A 1 210 ? 34.272 -15.045 25.607 1.00 61.28 205 PRO A C 1
ATOM 1427 O O . PRO A 1 210 ? 33.597 -15.103 24.595 1.00 53.99 205 PRO A O 1
ATOM 1431 N N . GLU A 1 211 ? 35.407 -14.361 25.691 1.00 66.99 206 GLU A N 1
ATOM 1432 C CA . GLU A 1 211 ? 35.939 -13.600 24.566 1.00 79.21 206 GLU A CA 1
ATOM 1433 C C . GLU A 1 211 ? 37.460 -13.638 24.433 1.00 86.07 206 GLU A C 1
ATOM 1434 O O . GLU A 1 211 ? 38.162 -14.116 25.313 1.00 86.34 206 GLU A O 1
ATOM 1440 N N . ASN A 1 212 ? 37.959 -13.125 23.315 1.00 84.64 207 ASN A N 1
ATOM 1441 C CA . ASN A 1 212 ? 39.391 -13.090 23.050 1.00 79.59 207 ASN A CA 1
ATOM 1442 C C . ASN A 1 212 ? 40.107 -14.435 22.983 1.00 89.64 207 ASN A C 1
ATOM 1443 O O . ASN A 1 212 ? 41.126 -14.636 23.625 1.00 105.69 207 ASN A O 1
ATOM 1448 N N . ILE A 1 213 ? 39.562 -15.352 22.200 1.00 75.91 208 ILE A N 1
ATOM 1449 C CA . ILE A 1 213 ? 40.151 -16.673 22.037 1.00 64.83 208 ILE A CA 1
ATOM 1450 C C . ILE A 1 213 ? 41.515 -16.675 21.382 1.00 63.18 208 ILE A C 1
ATOM 1451 O O . ILE A 1 213 ? 41.801 -15.831 20.547 1.00 70.96 208 ILE A O 1
ATOM 1456 N N . GLU A 1 214 ? 42.353 -17.628 21.776 1.00 77.86 209 GLU A N 1
ATOM 1457 C CA . GLU A 1 214 ? 43.693 -17.778 21.244 1.00 87.95 209 GLU A CA 1
ATOM 1458 C C . GLU A 1 214 ? 44.271 -19.193 21.172 1.00 76.60 209 GLU A C 1
ATOM 1459 O O . GLU A 1 214 ? 44.430 -19.845 22.194 1.00 67.27 209 GLU A O 1
ATOM 1465 N N . VAL A 1 215 ? 44.606 -19.657 19.971 1.00 70.41 210 VAL A N 1
ATOM 1466 C CA . VAL A 1 215 ? 45.218 -20.957 19.817 1.00 73.29 210 VAL A CA 1
ATOM 1467 C C . VAL A 1 215 ? 46.721 -20.833 19.750 1.00 81.13 210 VAL A C 1
ATOM 1468 O O . VAL A 1 215 ? 47.265 -20.157 18.878 1.00 86.60 210 VAL A O 1
ATOM 1472 N N . SER A 1 216 ? 47.387 -21.493 20.683 1.00 81.31 211 SER A N 1
ATOM 1473 C CA . SER A 1 216 ? 48.824 -21.631 20.623 1.00 87.31 211 SER A CA 1
ATOM 1474 C C . SER A 1 216 ? 49.159 -23.078 20.951 1.00 101.08 211 SER A C 1
ATOM 1475 O O . SER A 1 216 ? 48.280 -23.854 21.354 1.00 104.04 211 SER A O 1
ATOM 1478 N N . VAL A 1 217 ? 50.428 -23.440 20.774 1.00 103.35 212 VAL A N 1
ATOM 1479 C CA . VAL A 1 217 ? 50.873 -24.795 21.077 1.00 105.19 212 VAL A CA 1
ATOM 1480 C C . VAL A 1 217 ? 51.982 -24.956 22.124 1.00 114.26 212 VAL A C 1
ATOM 1481 O O . VAL A 1 217 ? 52.968 -24.218 22.113 1.00 108.26 212 VAL A O 1
ATOM 1485 N N . GLN A 1 218 ? 51.818 -25.914 23.023 1.00 127.05 213 GLN A N 1
ATOM 1486 C CA . GLN A 1 218 ? 52.820 -26.137 24.050 1.00 135.77 213 GLN A CA 1
ATOM 1487 C C . GLN A 1 218 ? 53.370 -27.531 23.867 1.00 131.51 213 GLN A C 1
ATOM 1488 O O . GLN A 1 218 ? 52.614 -28.495 23.797 1.00 130.66 213 GLN A O 1
ATOM 1494 N N . ASN A 1 219 ? 54.685 -27.654 23.783 1.00 124.58 214 ASN A N 1
ATOM 1495 C CA . ASN A 1 219 ? 55.237 -28.970 23.608 1.00 113.42 214 ASN A CA 1
ATOM 1496 C C . ASN A 1 219 ? 54.493 -29.498 22.405 1.00 110.78 214 ASN A C 1
ATOM 1497 O O . ASN A 1 219 ? 54.414 -28.841 21.375 1.00 108.76 214 ASN A O 1
ATOM 1499 N N . GLN A 1 220 ? 53.943 -30.692 22.546 1.00 105.34 215 GLN A N 1
ATOM 1500 C CA . GLN A 1 220 ? 53.196 -31.322 21.476 1.00 109.38 215 GLN A CA 1
ATOM 1501 C C . GLN A 1 220 ? 51.700 -31.253 21.742 1.00 110.90 215 GLN A C 1
ATOM 1502 O O . GLN A 1 220 ? 50.921 -31.957 21.110 1.00 108.00 215 GLN A O 1
ATOM 1508 N N . ASN A 1 221 ? 51.297 -30.409 22.684 1.00 111.63 216 ASN A N 1
ATOM 1509 C CA . ASN A 1 221 ? 49.882 -30.286 23.013 1.00 102.68 216 ASN A CA 1
ATOM 1510 C C . ASN A 1 221 ? 49.393 -28.895 22.566 1.00 101.51 216 ASN A C 1
ATOM 1511 O O . ASN A 1 221 ? 50.150 -27.912 22.588 1.00 101.90 216 ASN A O 1
ATOM 1513 N N . TYR A 1 222 ? 48.131 -28.836 22.141 1.00 93.39 217 TYR A N 1
ATOM 1514 C CA . TYR A 1 222 ? 47.457 -27.583 21.795 1.00 83.17 217 TYR A CA 1
ATOM 1515 C C . TYR A 1 222 ? 46.904 -26.882 23.028 1.00 77.35 217 TYR A C 1
ATOM 1516 O O . TYR A 1 222 ? 46.229 -27.502 23.847 1.00 78.58 217 TYR A O 1
ATOM 1525 N N . VAL A 1 223 ? 47.169 -25.588 23.150 1.00 73.31 218 VAL A N 1
ATOM 1526 C CA . VAL A 1 223 ? 46.637 -24.821 24.266 1.00 72.50 218 VAL A CA 1
ATOM 1527 C C . VAL A 1 223 ? 45.717 -23.728 23.743 1.00 81.91 218 VAL A C 1
ATOM 1528 O O . VAL A 1 223 ? 46.061 -23.022 22.794 1.00 89.16 218 VAL A O 1
ATOM 1530 N N . LEU A 1 224 ? 44.550 -23.589 24.365 1.00 80.94 219 LEU A N 1
ATOM 1531 C CA . LEU A 1 224 ? 43.530 -22.659 23.886 1.00 81.41 219 LEU A CA 1
ATOM 1532 C C . LEU A 1 224 ? 43.002 -21.755 25.001 1.00 81.00 219 LEU A C 1
ATOM 1533 O O . LEU A 1 224 ? 42.313 -22.209 25.914 1.00 88.22 219 LEU A O 1
ATOM 1538 N N . LYS A 1 225 ? 43.298 -20.467 24.920 1.00 70.86 220 LYS A N 1
ATOM 1539 C CA . LYS A 1 225 ? 42.962 -19.587 26.022 1.00 65.48 220 LYS A CA 1
ATOM 1540 C C . LYS A 1 225 ? 41.984 -18.469 25.639 1.00 70.50 220 LYS A C 1
ATOM 1541 O O . LYS A 1 225 ? 41.892 -18.083 24.476 1.00 66.23 220 LYS A O 1
ATOM 1543 N N . TRP A 1 226 ? 41.265 -17.953 26.637 1.00 75.77 221 TRP A N 1
ATOM 1544 C CA . TRP A 1 226 ? 40.299 -16.866 26.454 1.00 78.24 221 TRP A CA 1
ATOM 1545 C C . TRP A 1 226 ? 40.016 -16.122 27.763 1.00 76.07 221 TRP A C 1
ATOM 1546 O O . TRP A 1 226 ? 40.387 -16.583 28.838 1.00 76.82 221 TRP A O 1
ATOM 1557 N N . ASP A 1 227 ? 39.315 -14.995 27.666 1.00 72.97 222 ASP A N 1
ATOM 1558 C CA . ASP A 1 227 ? 39.092 -14.101 28.802 1.00 75.83 222 ASP A CA 1
ATOM 1559 C C . ASP A 1 227 ? 37.657 -14.076 29.288 1.00 78.91 222 ASP A C 1
ATOM 1560 O O . ASP A 1 227 ? 36.830 -13.360 28.737 1.00 82.28 222 ASP A O 1
ATOM 1565 N N . TYR A 1 228 ? 37.377 -14.754 30.387 1.00 86.97 223 TYR A N 1
ATOM 1566 C CA . TYR A 1 228 ? 36.092 -14.584 31.040 1.00 92.45 223 TYR A CA 1
ATOM 1567 C C . TYR A 1 228 ? 36.213 -13.557 32.167 1.00 88.74 223 TYR A C 1
ATOM 1568 O O . TYR A 1 228 ? 37.309 -13.289 32.646 1.00 83.41 223 TYR A O 1
ATOM 1577 N N . THR A 1 229 ? 35.094 -12.969 32.580 1.00 89.15 224 THR A N 1
ATOM 1578 C CA . THR A 1 229 ? 35.134 -11.911 33.598 1.00 93.58 224 THR A CA 1
ATOM 1579 C C . THR A 1 229 ? 34.583 -12.335 34.957 1.00 87.45 224 THR A C 1
ATOM 1580 O O . THR A 1 229 ? 34.641 -11.577 35.924 1.00 85.73 224 THR A O 1
ATOM 1584 N N . TYR A 1 230 ? 34.039 -13.542 35.029 1.00 80.12 225 TYR A N 1
ATOM 1585 C CA . TYR A 1 230 ? 33.428 -14.028 36.259 1.00 74.41 225 TYR A CA 1
ATOM 1586 C C . TYR A 1 230 ? 34.147 -15.286 36.751 1.00 87.07 225 TYR A C 1
ATOM 1587 O O . TYR A 1 230 ? 34.290 -16.259 36.011 1.00 96.06 225 TYR A O 1
ATOM 1596 N N . ALA A 1 231 ? 34.611 -15.264 37.996 1.00 90.46 226 ALA A N 1
ATOM 1597 C CA . ALA A 1 231 ? 35.303 -16.416 38.563 1.00 89.79 226 ALA A CA 1
ATOM 1598 C C . ALA A 1 231 ? 34.295 -17.523 38.844 1.00 98.76 226 ALA A C 1
ATOM 1599 O O . ALA A 1 231 ? 33.080 -17.281 38.842 1.00 103.46 226 ALA A O 1
ATOM 1601 N N . ASN A 1 232 ? 34.805 -18.732 39.073 1.00 98.51 227 ASN A N 1
ATOM 1602 C CA . ASN A 1 232 ? 33.969 -19.902 39.363 1.00 99.53 227 ASN A CA 1
ATOM 1603 C C . ASN A 1 232 ? 32.975 -20.253 38.230 1.00 105.77 227 ASN A C 1
ATOM 1604 O O . ASN A 1 232 ? 31.763 -20.283 38.455 1.00 112.84 227 ASN A O 1
ATOM 1606 N N . MET A 1 233 ? 33.492 -20.525 37.027 1.00 96.70 228 MET A N 1
ATOM 1607 C CA . MET A 1 233 ? 32.660 -20.880 35.869 1.00 86.88 228 MET A CA 1
ATOM 1608 C C . MET A 1 233 ? 33.177 -22.117 35.125 1.00 92.01 228 MET A C 1
ATOM 1609 O O . MET A 1 233 ? 34.373 -22.232 34.880 1.00 92.21 228 MET A O 1
ATOM 1614 N N . THR A 1 234 ? 32.290 -23.039 34.754 1.00 97.84 229 THR A N 1
ATOM 1615 C CA . THR A 1 234 ? 32.698 -24.139 33.873 1.00 102.60 229 THR A CA 1
ATOM 1616 C C . THR A 1 234 ? 32.365 -23.841 32.416 1.00 103.92 229 THR A C 1
ATOM 1617 O O . THR A 1 234 ? 31.248 -23.434 32.084 1.00 107.36 229 THR A O 1
ATOM 1621 N N . PHE A 1 235 ? 33.335 -24.076 31.526 1.00 99.12 230 PHE A N 1
ATOM 1622 C CA . PHE A 1 235 ? 33.188 -23.842 30.077 1.00 94.40 230 PHE A CA 1
ATOM 1623 C C . PHE A 1 235 ? 33.160 -25.092 29.192 1.00 99.57 230 PHE A C 1
ATOM 1624 O O . PHE A 1 235 ? 33.741 -26.110 29.536 1.00 103.68 230 PHE A O 1
ATOM 1632 N N . GLN A 1 236 ? 32.479 -24.999 28.049 1.00 97.56 231 GLN A N 1
ATOM 1633 C CA . GLN A 1 236 ? 32.375 -26.092 27.073 1.00 90.06 231 GLN A CA 1
ATOM 1634 C C . GLN A 1 236 ? 32.896 -25.543 25.739 1.00 81.19 231 GLN A C 1
ATOM 1635 O O . GLN A 1 236 ? 32.482 -24.481 25.326 1.00 78.64 231 GLN A O 1
ATOM 1637 N N . VAL A 1 237 ? 33.801 -26.248 25.068 1.00 76.33 232 VAL A N 1
ATOM 1638 C CA . VAL A 1 237 ? 34.353 -25.782 23.790 1.00 68.97 232 VAL A CA 1
ATOM 1639 C C . VAL A 1 237 ? 34.102 -26.692 22.595 1.00 72.33 232 VAL A C 1
ATOM 1640 O O . VAL A 1 237 ? 34.292 -27.895 22.700 1.00 82.53 232 VAL A O 1
ATOM 1644 N N . GLN A 1 238 ? 33.682 -26.137 21.457 1.00 67.39 233 GLN A N 1
ATOM 1645 C CA . GLN A 1 238 ? 33.429 -26.971 20.281 1.00 62.63 233 GLN A CA 1
ATOM 1646 C C . GLN A 1 238 ? 34.054 -26.417 19.000 1.00 66.12 233 GLN A C 1
ATOM 1647 O O . GLN A 1 238 ? 34.509 -25.267 18.956 1.00 67.85 233 GLN A O 1
ATOM 1653 N N . TRP A 1 239 ? 34.088 -27.253 17.969 1.00 56.28 234 TRP A N 1
ATOM 1654 C CA . TRP A 1 239 ? 34.761 -26.910 16.731 1.00 49.47 234 TRP A CA 1
ATOM 1655 C C . TRP A 1 239 ? 33.913 -27.291 15.527 1.00 47.69 234 TRP A C 1
ATOM 1656 O O . TRP A 1 239 ? 32.919 -28.005 15.653 1.00 42.19 234 TRP A O 1
ATOM 1667 N N . LEU A 1 240 ? 34.321 -26.806 14.361 1.00 52.54 235 LEU A N 1
ATOM 1668 C CA . LEU A 1 240 ? 33.645 -27.112 13.112 1.00 50.95 235 LEU A CA 1
ATOM 1669 C C . LEU A 1 240 ? 34.642 -27.106 11.981 1.00 47.41 235 LEU A C 1
ATOM 1670 O O . LEU A 1 240 ? 35.549 -26.284 11.934 1.00 33.73 235 LEU A O 1
ATOM 1675 N N . HIS A 1 241 ? 34.416 -27.940 10.988 1.00 59.87 236 HIS A N 1
ATOM 1676 C CA . HIS A 1 241 ? 35.279 -27.916 9.838 1.00 56.15 236 HIS A CA 1
ATOM 1677 C C . HIS A 1 241 ? 35.113 -26.534 9.267 1.00 51.77 236 HIS A C 1
ATOM 1678 O O . HIS A 1 241 ? 34.022 -26.006 9.237 1.00 30.92 236 HIS A O 1
ATOM 1685 N N . ALA A 1 242 ? 36.205 -25.935 8.835 1.00 61.89 237 ALA A N 1
ATOM 1686 C CA . ALA A 1 242 ? 36.163 -24.573 8.343 1.00 53.51 237 ALA A CA 1
ATOM 1687 C C . ALA A 1 242 ? 35.325 -24.341 7.110 1.00 49.66 237 ALA A C 1
ATOM 1688 O O . ALA A 1 242 ? 34.583 -23.380 7.046 1.00 38.26 237 ALA A O 1
ATOM 1690 N N . PHE A 1 243 ? 35.440 -25.220 6.127 1.00 56.43 238 PHE A N 1
ATOM 1691 C CA . PHE A 1 243 ? 34.700 -25.043 4.868 1.00 54.94 238 PHE A CA 1
ATOM 1692 C C . PHE A 1 243 ? 33.176 -25.127 5.018 1.00 55.66 238 PHE A C 1
ATOM 1693 O O . PHE A 1 243 ? 32.454 -24.512 4.247 1.00 59.11 238 PHE A O 1
ATOM 1701 N N . LEU A 1 244 ? 32.695 -25.880 6.008 1.00 60.81 239 LEU A N 1
ATOM 1702 C CA . LEU A 1 244 ? 31.278 -26.230 6.105 1.00 65.40 239 LEU A CA 1
ATOM 1703 C C . LEU A 1 244 ? 30.359 -25.014 6.347 1.00 75.71 239 LEU A C 1
ATOM 1704 O O . LEU A 1 244 ? 29.135 -25.165 6.428 1.00 81.56 239 LEU A O 1
ATOM 1709 N N . LYS A 1 245 ? 30.939 -23.810 6.438 1.00 71.81 240 LYS A N 1
ATOM 1710 C CA . LYS A 1 245 ? 30.140 -22.574 6.495 1.00 55.11 240 LYS A CA 1
ATOM 1711 C C . LYS A 1 245 ? 29.514 -22.215 5.155 1.00 51.00 240 LYS A C 1
ATOM 1712 O O . LYS A 1 245 ? 28.587 -21.419 5.100 1.00 53.32 240 LYS A O 1
ATOM 1718 N N . ARG A 1 246 ? 30.107 -22.776 4.101 1.00 52.97 241 ARG A N 1
ATOM 1719 C CA . ARG A 1 246 ? 29.696 -22.662 2.697 1.00 46.26 241 ARG A CA 1
ATOM 1720 C C . ARG A 1 246 ? 28.406 -23.360 2.192 1.00 60.53 241 ARG A C 1
ATOM 1721 O O . ARG A 1 246 ? 27.646 -22.773 1.429 1.00 65.56 241 ARG A O 1
ATOM 1729 N N . ASN A 1 247 ? 28.177 -24.608 2.607 1.00 69.50 242 ASN A N 1
ATOM 1730 C CA . ASN A 1 247 ? 27.044 -25.405 2.167 1.00 92.18 242 ASN A CA 1
ATOM 1731 C C . ASN A 1 247 ? 25.883 -24.871 3.010 1.00 91.93 242 ASN A C 1
ATOM 1732 O O . ASN A 1 247 ? 26.069 -24.543 4.173 1.00 97.41 242 ASN A O 1
ATOM 1737 N N . PRO A 1 248 ? 24.691 -24.777 2.434 1.00 75.83 243 PRO A N 1
ATOM 1738 C CA . PRO A 1 248 ? 23.527 -24.270 3.165 1.00 77.36 243 PRO A CA 1
ATOM 1739 C C . PRO A 1 248 ? 22.518 -25.289 3.675 1.00 87.50 243 PRO A C 1
ATOM 1740 O O . PRO A 1 248 ? 21.491 -24.875 4.203 1.00 78.19 243 PRO A O 1
ATOM 1744 N N . GLY A 1 249 ? 22.780 -26.579 3.527 1.00 101.72 244 GLY A N 1
ATOM 1745 C CA . GLY A 1 249 ? 21.834 -27.574 4.000 1.00 110.06 244 GLY A CA 1
ATOM 1746 C C . GLY A 1 249 ? 22.440 -28.741 4.749 1.00 116.62 244 GLY A C 1
ATOM 1747 O O . GLY A 1 249 ? 23.605 -29.069 4.568 1.00 119.32 244 GLY A O 1
ATOM 1748 N N . ASN A 1 250 ? 21.641 -29.372 5.599 1.00 117.35 245 ASN A N 1
ATOM 1749 C CA . ASN A 1 250 ? 22.112 -30.509 6.374 1.00 110.38 245 ASN A CA 1
ATOM 1750 C C . ASN A 1 250 ? 22.282 -30.142 7.839 1.00 101.64 245 ASN A C 1
ATOM 1751 O O . ASN A 1 250 ? 22.748 -29.053 8.157 1.00 94.64 245 ASN A O 1
ATOM 1753 N N . TYR A 1 253 ? 26.584 -30.729 9.217 1.00 94.39 248 TYR A N 1
ATOM 1754 C CA . TYR A 1 253 ? 26.787 -29.468 9.950 1.00 97.66 248 TYR A CA 1
ATOM 1755 C C . TYR A 1 253 ? 26.400 -29.523 11.449 1.00 86.26 248 TYR A C 1
ATOM 1756 O O . TYR A 1 253 ? 25.350 -29.009 11.853 1.00 86.56 248 TYR A O 1
ATOM 1765 N N . LYS A 1 254 ? 27.248 -30.148 12.265 1.00 69.52 249 LYS A N 1
ATOM 1766 C CA . LYS A 1 254 ? 27.070 -30.129 13.712 1.00 69.41 249 LYS A CA 1
ATOM 1767 C C . LYS A 1 254 ? 28.362 -29.638 14.328 1.00 67.04 249 LYS A C 1
ATOM 1768 O O . LYS A 1 254 ? 29.452 -29.942 13.824 1.00 62.76 249 LYS A O 1
ATOM 1770 N N . TRP A 1 255 ? 28.249 -28.863 15.401 1.00 64.16 250 TRP A N 1
ATOM 1771 C CA . TRP A 1 255 ? 29.443 -28.344 16.040 1.00 65.93 250 TRP A CA 1
ATOM 1772 C C . TRP A 1 255 ? 30.010 -29.354 17.004 1.00 76.90 250 TRP A C 1
ATOM 1773 O O . TRP A 1 255 ? 29.733 -29.300 18.194 1.00 83.78 250 TRP A O 1
ATOM 1784 N N . LYS A 1 256 ? 30.801 -30.286 16.490 1.00 83.16 251 LYS A N 1
ATOM 1785 C CA . LYS A 1 256 ? 31.395 -31.302 17.351 1.00 77.94 251 LYS A CA 1
ATOM 1786 C C . LYS A 1 256 ? 32.194 -30.622 18.479 1.00 71.23 251 LYS A C 1
ATOM 1787 O O . LYS A 1 256 ? 32.886 -29.623 18.258 1.00 65.56 251 LYS A O 1
ATOM 1789 N N . GLN A 1 257 ? 32.073 -31.140 19.689 1.00 72.64 252 GLN A N 1
ATOM 1790 C CA . GLN A 1 257 ? 32.769 -30.534 20.804 1.00 77.48 252 GLN A CA 1
ATOM 1791 C C . GLN A 1 257 ? 34.068 -31.208 21.116 1.00 69.91 252 GLN A C 1
ATOM 1792 O O . GLN A 1 257 ? 34.113 -32.403 21.361 1.00 64.06 252 GLN A O 1
ATOM 1798 N N . ILE A 1 258 ? 35.134 -30.428 21.115 1.00 78.58 253 ILE A N 1
ATOM 1799 C CA . ILE A 1 258 ? 36.434 -30.991 21.416 1.00 85.64 253 ILE A CA 1
ATOM 1800 C C . ILE A 1 258 ? 36.354 -31.546 22.840 1.00 88.09 253 ILE A C 1
ATOM 1801 O O . ILE A 1 258 ? 35.901 -30.852 23.753 1.00 87.98 253 ILE A O 1
ATOM 1806 N N . PRO A 1 259 ? 36.755 -32.821 23.015 1.00 88.96 254 PRO A N 1
ATOM 1807 C CA . PRO A 1 259 ? 36.378 -33.663 24.165 1.00 86.72 254 PRO A CA 1
ATOM 1808 C C . PRO A 1 259 ? 37.171 -33.445 25.462 1.00 89.93 254 PRO A C 1
ATOM 1809 O O . PRO A 1 259 ? 36.593 -33.553 26.544 1.00 80.62 254 PRO A O 1
ATOM 1813 N N . ASP A 1 260 ? 38.463 -33.150 25.358 1.00 97.02 255 ASP A N 1
ATOM 1814 C CA . ASP A 1 260 ? 39.254 -32.846 26.541 1.00 99.31 255 ASP A CA 1
ATOM 1815 C C . ASP A 1 260 ? 38.615 -31.592 27.109 1.00 98.88 255 ASP A C 1
ATOM 1816 O O . ASP A 1 260 ? 38.515 -31.432 28.323 1.00 103.18 255 ASP A O 1
ATOM 1821 N N . CYS A 1 261 ? 38.131 -30.725 26.253 1.00 90.56 256 CYS A N 1
ATOM 1822 C CA . CYS A 1 261 ? 37.635 -29.469 26.745 1.00 77.56 256 CYS A CA 1
ATOM 1823 C C . CYS A 1 261 ? 36.292 -29.551 27.521 1.00 102.43 256 CYS A C 1
ATOM 1824 O O . CYS A 1 261 ? 35.768 -28.619 28.114 1.00 101.62 256 CYS A O 1
ATOM 1827 N N . GLU A 1 262 ? 35.747 -30.762 27.471 1.00 109.97 257 GLU A N 1
ATOM 1828 C CA . GLU A 1 262 ? 34.449 -30.950 28.064 1.00 122.92 257 GLU A CA 1
ATOM 1829 C C . GLU A 1 262 ? 34.409 -30.469 29.512 1.00 131.83 257 GLU A C 1
ATOM 1830 O O . GLU A 1 262 ? 35.120 -30.999 30.358 1.00 143.62 257 GLU A O 1
ATOM 1836 N N . ASN A 1 263 ? 33.592 -29.457 29.782 1.00 123.12 258 ASN A N 1
ATOM 1837 C CA . ASN A 1 263 ? 33.437 -28.891 31.127 1.00 116.41 258 ASN A CA 1
ATOM 1838 C C . ASN A 1 263 ? 34.667 -28.438 31.920 1.00 105.98 258 ASN A C 1
ATOM 1839 O O . ASN A 1 263 ? 34.762 -28.713 33.109 1.00 101.60 258 ASN A O 1
ATOM 1844 N N . VAL A 1 264 ? 35.602 -27.749 31.282 1.00 100.89 259 VAL A N 1
ATOM 1845 C CA . VAL A 1 264 ? 36.788 -27.295 31.993 1.00 92.96 259 VAL A CA 1
ATOM 1846 C C . VAL A 1 264 ? 36.407 -26.229 33.007 1.00 95.70 259 VAL A C 1
ATOM 1847 O O . VAL A 1 264 ? 35.480 -25.461 32.782 1.00 104.54 259 VAL A O 1
ATOM 1851 N N . LYS A 1 265 ? 37.121 -26.189 34.126 1.00 89.80 260 LYS A N 1
ATOM 1852 C CA . LYS A 1 265 ? 36.849 -25.212 35.174 1.00 85.98 260 LYS A CA 1
ATOM 1853 C C . LYS A 1 265 ? 37.664 -23.925 35.085 1.00 86.42 260 LYS A C 1
ATOM 1854 O O . LYS A 1 265 ? 37.451 -23.008 35.867 1.00 84.92 260 LYS A O 1
ATOM 1856 N N . THR A 1 266 ? 38.614 -23.875 34.165 1.00 91.49 261 THR A N 1
ATOM 1857 C CA . THR A 1 266 ? 39.462 -22.699 34.025 1.00 94.45 261 THR A CA 1
ATOM 1858 C C . THR A 1 266 ? 39.435 -22.033 32.681 1.00 89.66 261 THR A C 1
ATOM 1859 O O . THR A 1 266 ? 38.873 -22.549 31.728 1.00 93.13 261 THR A O 1
ATOM 1863 N N . THR A 1 267 ? 40.058 -20.867 32.616 1.00 78.67 262 THR A N 1
ATOM 1864 C CA . THR A 1 267 ? 40.080 -20.137 31.378 1.00 64.46 262 THR A CA 1
ATOM 1865 C C . THR A 1 267 ? 41.108 -20.584 30.373 1.00 59.26 262 THR A C 1
ATOM 1866 O O . THR A 1 267 ? 41.694 -19.744 29.706 1.00 48.07 262 THR A O 1
ATOM 1868 N N . GLN A 1 268 ? 41.337 -21.889 30.235 1.00 80.56 263 GLN A N 1
ATOM 1869 C CA . GLN A 1 268 ? 42.315 -22.274 29.233 1.00 76.04 263 GLN A CA 1
ATOM 1870 C C . GLN A 1 268 ? 41.959 -23.754 29.094 1.00 80.11 263 GLN A C 1
ATOM 1871 O O . GLN A 1 268 ? 41.288 -24.291 29.964 1.00 90.58 263 GLN A O 1
ATOM 1873 N N . CYS A 1 269 ? 42.315 -24.366 27.969 1.00 76.40 264 CYS A N 1
ATOM 1874 C CA . CYS A 1 269 ? 42.068 -25.784 27.722 1.00 81.80 264 CYS A CA 1
ATOM 1875 C C . CYS A 1 269 ? 43.235 -26.216 26.872 1.00 84.58 264 CYS A C 1
ATOM 1876 O O . CYS A 1 269 ? 43.674 -25.466 26.008 1.00 79.91 264 CYS A O 1
ATOM 1879 N N . VAL A 1 270 ? 43.753 -27.407 27.134 1.00 91.83 265 VAL A N 1
ATOM 1880 C CA . VAL A 1 270 ? 44.852 -27.939 26.355 1.00 87.75 265 VAL A CA 1
ATOM 1881 C C . VAL A 1 270 ? 44.576 -29.385 26.012 1.00 93.36 265 VAL A C 1
ATOM 1882 O O . VAL A 1 270 ? 44.045 -30.133 26.819 1.00 92.22 265 VAL A O 1
ATOM 1886 N N . PHE A 1 271 ? 44.954 -29.768 24.805 1.00 97.94 266 PHE A N 1
ATOM 1887 C CA . PHE A 1 271 ? 44.754 -31.115 24.299 1.00 101.29 266 PHE A CA 1
ATOM 1888 C C . PHE A 1 271 ? 45.870 -31.344 23.282 1.00 112.81 266 PHE A C 1
ATOM 1889 O O . PHE A 1 271 ? 46.424 -30.389 22.738 1.00 115.00 266 PHE A O 1
ATOM 1897 N N . PRO A 1 272 ? 46.212 -32.612 23.025 1.00 118.38 267 PRO A N 1
ATOM 1898 C CA . PRO A 1 272 ? 47.328 -32.926 22.126 1.00 111.74 267 PRO A CA 1
ATOM 1899 C C . PRO A 1 272 ? 46.972 -32.621 20.680 1.00 100.53 267 PRO A C 1
ATOM 1900 O O . PRO A 1 272 ? 45.828 -32.837 20.277 1.00 85.14 267 PRO A O 1
ATOM 1904 N N . GLN A 1 273 ? 47.947 -32.147 19.911 1.00 106.70 268 GLN A N 1
ATOM 1905 C CA . GLN A 1 273 ? 47.710 -31.690 18.541 1.00 108.44 268 GLN A CA 1
ATOM 1906 C C . GLN A 1 273 ? 47.041 -32.703 17.606 1.00 108.60 268 GLN A C 1
ATOM 1907 O O . GLN A 1 273 ? 46.500 -32.330 16.558 1.00 104.28 268 GLN A O 1
ATOM 1913 N N . ASN A 1 274 ? 47.075 -33.974 17.991 1.00 116.03 269 ASN A N 1
ATOM 1914 C CA . ASN A 1 274 ? 46.515 -35.058 17.183 1.00 118.98 269 ASN A CA 1
ATOM 1915 C C . ASN A 1 274 ? 45.018 -34.946 16.859 1.00 119.51 269 ASN A C 1
ATOM 1916 O O . ASN A 1 274 ? 44.626 -35.146 15.706 1.00 114.74 269 ASN A O 1
ATOM 1921 N N . VAL A 1 275 ? 44.199 -34.640 17.874 1.00 122.75 270 VAL A N 1
ATOM 1922 C CA . VAL A 1 275 ? 42.731 -34.608 17.757 1.00 118.03 270 VAL A CA 1
ATOM 1923 C C . VAL A 1 275 ? 42.289 -33.968 16.451 1.00 110.71 270 VAL A C 1
ATOM 1924 O O . VAL A 1 275 ? 41.211 -34.253 15.915 1.00 111.77 270 VAL A O 1
ATOM 1928 N N . PHE A 1 276 ? 43.143 -33.080 15.964 1.00 98.66 271 PHE A N 1
ATOM 1929 C CA . PHE A 1 276 ? 42.916 -32.382 14.724 1.00 95.31 271 PHE A CA 1
ATOM 1930 C C . PHE A 1 276 ? 43.898 -32.851 13.679 1.00 90.50 271 PHE A C 1
ATOM 1931 O O . PHE A 1 276 ? 45.104 -32.759 13.878 1.00 82.59 271 PHE A O 1
ATOM 1939 N N . GLN A 1 277 ? 43.379 -33.341 12.559 1.00 92.23 272 GLN A N 1
ATOM 1940 C CA . GLN A 1 277 ? 44.225 -33.609 11.407 1.00 92.45 272 GLN A CA 1
ATOM 1941 C C . GLN A 1 277 ? 44.477 -32.311 10.622 1.00 86.26 272 GLN A C 1
ATOM 1942 O O . GLN A 1 277 ? 43.962 -31.237 10.966 1.00 84.24 272 GLN A O 1
ATOM 1944 N N . LYS A 1 278 ? 45.292 -32.415 9.579 1.00 81.91 273 LYS A N 1
ATOM 1945 C CA . LYS A 1 278 ? 45.698 -31.263 8.793 1.00 75.57 273 LYS A CA 1
ATOM 1946 C C . LYS A 1 278 ? 44.511 -30.381 8.449 1.00 81.69 273 LYS A C 1
ATOM 1947 O O . LYS A 1 278 ? 43.354 -30.814 8.483 1.00 81.53 273 LYS A O 1
ATOM 1949 N N . GLY A 1 279 ? 44.805 -29.128 8.126 1.00 85.14 274 GLY A N 1
ATOM 1950 C CA . GLY A 1 279 ? 43.784 -28.226 7.644 1.00 80.88 274 GLY A CA 1
ATOM 1951 C C . GLY A 1 279 ? 42.931 -27.570 8.708 1.00 72.72 274 GLY A C 1
ATOM 1952 O O . GLY A 1 279 ? 43.055 -27.835 9.899 1.00 77.11 274 GLY A O 1
ATOM 1953 N N . ILE A 1 280 ? 42.172 -26.587 8.240 1.00 63.11 275 ILE A N 1
ATOM 1954 C CA . ILE A 1 280 ? 41.415 -25.661 9.065 1.00 62.90 275 ILE A CA 1
ATOM 1955 C C . ILE A 1 280 ? 40.210 -26.110 9.856 1.00 72.42 275 ILE A C 1
ATOM 1956 O O . ILE A 1 280 ? 39.494 -27.030 9.477 1.00 74.57 275 ILE A O 1
ATOM 1961 N N . TYR A 1 281 ? 40.003 -25.409 10.964 1.00 68.95 276 TYR A N 1
ATOM 1962 C CA . TYR A 1 281 ? 38.839 -25.611 11.817 1.00 60.96 276 TYR A CA 1
ATOM 1963 C C . TYR A 1 281 ? 38.348 -24.272 12.362 1.00 48.07 276 TYR A C 1
ATOM 1964 O O . TYR A 1 281 ? 39.032 -23.257 12.231 1.00 35.86 276 TYR A O 1
ATOM 1973 N N . LEU A 1 282 ? 37.163 -24.277 12.963 1.00 48.49 277 LEU A N 1
ATOM 1974 C CA . LEU A 1 282 ? 36.663 -23.118 13.668 1.00 45.97 277 LEU A CA 1
ATOM 1975 C C . LEU A 1 282 ? 36.404 -23.485 15.109 1.00 49.69 277 LEU A C 1
ATOM 1976 O O . LEU A 1 282 ? 36.138 -24.634 15.433 1.00 43.86 277 LEU A O 1
ATOM 1981 N N . LEU A 1 283 ? 36.485 -22.496 15.983 1.00 47.65 278 LEU A N 1
ATOM 1982 C CA . LEU A 1 283 ? 36.255 -22.752 17.390 1.00 55.13 278 LEU A CA 1
ATOM 1983 C C . LEU A 1 283 ? 35.479 -21.602 18.019 1.00 63.43 278 LEU A C 1
ATOM 1984 O O . LEU A 1 283 ? 35.626 -20.427 17.635 1.00 60.18 278 LEU A O 1
ATOM 1989 N N . ARG A 1 284 ? 34.655 -21.974 18.992 1.00 66.62 279 ARG A N 1
ATOM 1990 C CA . ARG A 1 284 ? 33.880 -21.044 19.778 1.00 63.70 279 ARG A CA 1
ATOM 1991 C C . ARG A 1 284 ? 33.833 -21.655 21.161 1.00 66.33 279 ARG A C 1
ATOM 1992 O O . ARG A 1 284 ? 33.970 -22.873 21.301 1.00 61.89 279 ARG A O 1
ATOM 2000 N N . VAL A 1 285 ? 33.662 -20.813 22.179 1.00 73.75 280 VAL A N 1
ATOM 2001 C CA . VAL A 1 285 ? 33.694 -21.248 23.579 1.00 76.88 280 VAL A CA 1
ATOM 2002 C C . VAL A 1 285 ? 32.564 -20.620 24.395 1.00 78.15 280 VAL A C 1
ATOM 2003 O O . VAL A 1 285 ? 32.270 -19.440 24.249 1.00 82.32 280 VAL A O 1
ATOM 2007 N N . GLN A 1 286 ? 31.954 -21.396 25.279 1.00 70.04 281 GLN A N 1
ATOM 2008 C CA . GLN A 1 286 ? 30.730 -20.960 25.927 1.00 60.61 281 GLN A CA 1
ATOM 2009 C C . GLN A 1 286 ? 30.761 -21.154 27.428 1.00 71.63 281 GLN A C 1
ATOM 2010 O O . GLN A 1 286 ? 31.014 -22.253 27.924 1.00 75.07 281 GLN A O 1
ATOM 2016 N N . ALA A 1 287 ? 30.478 -20.080 28.150 1.00 72.49 282 ALA A N 1
ATOM 2017 C CA . ALA A 1 287 ? 30.418 -20.130 29.603 1.00 73.07 282 ALA A CA 1
ATOM 2018 C C . ALA A 1 287 ? 29.068 -20.621 30.090 1.00 83.53 282 ALA A C 1
ATOM 2019 O O . ALA A 1 287 ? 28.028 -20.097 29.694 1.00 80.49 282 ALA A O 1
ATOM 2021 N N . SER A 1 288 ? 29.087 -21.631 30.949 1.00 95.26 283 SER A N 1
ATOM 2022 C CA . SER A 1 288 ? 27.873 -22.074 31.618 1.00 101.75 283 SER A CA 1
ATOM 2023 C C . SER A 1 288 ? 28.175 -22.145 33.099 1.00 106.13 283 SER A C 1
ATOM 2024 O O . SER A 1 288 ? 29.265 -22.576 33.487 1.00 108.98 283 SER A O 1
ATOM 2026 N N . ASP A 1 289 ? 27.237 -21.705 33.935 1.00 106.27 284 ASP A N 1
ATOM 2027 C CA . ASP A 1 289 ? 27.432 -21.867 35.375 1.00 109.74 284 ASP A CA 1
ATOM 2028 C C . ASP A 1 289 ? 26.552 -22.987 35.926 1.00 111.53 284 ASP A C 1
ATOM 2029 O O . ASP A 1 289 ? 26.234 -23.024 37.111 1.00 109.42 284 ASP A O 1
ATOM 2034 N N . GLY A 1 290 ? 26.171 -23.899 35.035 1.00 117.87 285 GLY A N 1
ATOM 2035 C CA . GLY A 1 290 ? 25.425 -25.087 35.403 1.00 125.63 285 GLY A CA 1
ATOM 2036 C C . GLY A 1 290 ? 23.931 -24.867 35.334 1.00 129.50 285 GLY A C 1
ATOM 2037 O O . GLY A 1 290 ? 23.155 -25.805 35.151 1.00 131.84 285 GLY A O 1
ATOM 2038 N N . ASN A 1 291 ? 23.529 -23.610 35.480 1.00 129.50 286 ASN A N 1
ATOM 2039 C CA . ASN A 1 291 ? 22.119 -23.246 35.453 1.00 126.92 286 ASN A CA 1
ATOM 2040 C C . ASN A 1 291 ? 21.753 -22.543 34.152 1.00 112.55 286 ASN A C 1
ATOM 2041 O O . ASN A 1 291 ? 21.082 -23.112 33.285 1.00 101.42 286 ASN A O 1
ATOM 2046 N N . ASN A 1 292 ? 22.193 -21.295 34.037 1.00 110.21 287 ASN A N 1
ATOM 2047 C CA . ASN A 1 292 ? 22.052 -20.535 32.810 1.00 105.97 287 ASN A CA 1
ATOM 2048 C C . ASN A 1 292 ? 23.357 -20.665 32.020 1.00 106.21 287 ASN A C 1
ATOM 2049 O O . ASN A 1 292 ? 24.384 -21.078 32.570 1.00 105.08 287 ASN A O 1
ATOM 2051 N N . THR A 1 293 ? 23.317 -20.327 30.733 1.00 100.20 288 THR A N 1
ATOM 2052 C CA . THR A 1 293 ? 24.499 -20.437 29.879 1.00 91.77 288 THR A CA 1
ATOM 2053 C C . THR A 1 293 ? 24.639 -19.228 28.973 1.00 94.73 288 THR A C 1
ATOM 2054 O O . THR A 1 293 ? 23.659 -18.779 28.374 1.00 100.03 288 THR A O 1
ATOM 2056 N N . SER A 1 294 ? 25.860 -18.707 28.874 1.00 90.84 289 SER A N 1
ATOM 2057 C CA . SER A 1 294 ? 26.140 -17.560 28.013 1.00 81.14 289 SER A CA 1
ATOM 2058 C C . SER A 1 294 ? 26.054 -18.005 26.571 1.00 76.17 289 SER A C 1
ATOM 2059 O O . SER A 1 294 ? 26.162 -19.192 26.278 1.00 74.04 289 SER A O 1
ATOM 2062 N N . PHE A 1 295 ? 25.864 -17.056 25.665 1.00 72.12 290 PHE A N 1
ATOM 2063 C CA . PHE A 1 295 ? 25.905 -17.375 24.248 1.00 68.09 290 PHE A CA 1
ATOM 2064 C C . PHE A 1 295 ? 27.338 -17.674 23.885 1.00 73.44 290 PHE A C 1
ATOM 2065 O O . PHE A 1 295 ? 28.226 -17.649 24.745 1.00 79.72 290 PHE A O 1
ATOM 2073 N N . TRP A 1 296 ? 27.544 -17.983 22.613 1.00 70.55 291 TRP A N 1
ATOM 2074 C CA . TRP A 1 296 ? 28.854 -18.315 22.081 1.00 67.78 291 TRP A CA 1
ATOM 2075 C C . TRP A 1 296 ? 29.766 -17.157 21.714 1.00 65.49 291 TRP A C 1
ATOM 2076 O O . TRP A 1 296 ? 29.324 -16.070 21.372 1.00 71.58 291 TRP A O 1
ATOM 2087 N N . SER A 1 297 ? 31.056 -17.430 21.792 1.00 55.38 292 SER A N 1
ATOM 2088 C CA . SER A 1 297 ? 32.096 -16.479 21.482 1.00 53.60 292 SER A CA 1
ATOM 2089 C C . SER A 1 297 ? 32.244 -16.380 19.986 1.00 52.59 292 SER A C 1
ATOM 2090 O O . SER A 1 297 ? 31.707 -17.190 19.260 1.00 61.62 292 SER A O 1
ATOM 2093 N N . GLU A 1 298 ? 32.975 -15.381 19.524 1.00 54.81 293 GLU A N 1
ATOM 2094 C CA . GLU A 1 298 ? 33.189 -15.196 18.103 1.00 67.68 293 GLU A CA 1
ATOM 2095 C C . GLU A 1 298 ? 34.051 -16.367 17.652 1.00 71.58 293 GLU A C 1
ATOM 2096 O O . GLU A 1 298 ? 34.782 -16.933 18.445 1.00 70.44 293 GLU A O 1
ATOM 2102 N N . GLU A 1 299 ? 33.839 -16.786 16.410 1.00 67.46 294 GLU A N 1
ATOM 2103 C CA . GLU A 1 299 ? 34.509 -17.943 15.836 1.00 66.70 294 GLU A CA 1
ATOM 2104 C C . GLU A 1 299 ? 35.947 -17.686 15.442 1.00 65.85 294 GLU A C 1
ATOM 2105 O O . GLU A 1 299 ? 36.289 -16.606 14.986 1.00 55.06 294 GLU A O 1
ATOM 2111 N N . ILE A 1 300 ? 36.795 -18.687 15.610 1.00 69.17 295 ILE A N 1
ATOM 2112 C CA . ILE A 1 300 ? 38.185 -18.508 15.253 1.00 59.86 295 ILE A CA 1
ATOM 2113 C C . ILE A 1 300 ? 38.695 -19.498 14.222 1.00 65.69 295 ILE A C 1
ATOM 2114 O O . ILE A 1 300 ? 38.609 -20.701 14.411 1.00 72.92 295 ILE A O 1
ATOM 2119 N N . LYS A 1 301 ? 39.242 -18.986 13.126 1.00 61.38 296 LYS A N 1
ATOM 2120 C CA . LYS A 1 301 ? 39.789 -19.869 12.113 1.00 54.17 296 LYS A CA 1
ATOM 2121 C C . LYS A 1 301 ? 41.116 -20.393 12.642 1.00 55.64 296 LYS A C 1
ATOM 2122 O O . LYS A 1 301 ? 41.979 -19.620 13.054 1.00 49.82 296 LYS A O 1
ATOM 2124 N N . PHE A 1 302 ? 41.272 -21.708 12.644 1.00 67.26 297 PHE A N 1
ATOM 2125 C CA . PHE A 1 302 ? 42.490 -22.333 13.139 1.00 72.34 297 PHE A CA 1
ATOM 2126 C C . PHE A 1 302 ? 43.116 -23.208 12.054 1.00 68.42 297 PHE A C 1
ATOM 2127 O O . PHE A 1 302 ? 42.433 -24.040 11.465 1.00 72.88 297 PHE A O 1
ATOM 2135 N N . ASP A 1 303 ? 44.406 -23.026 11.781 1.00 53.34 298 ASP A N 1
ATOM 2136 C CA . ASP A 1 303 ? 45.054 -23.818 10.733 1.00 63.42 298 ASP A CA 1
ATOM 2137 C C . ASP A 1 303 ? 46.028 -24.717 11.491 1.00 74.64 298 ASP A C 1
ATOM 2138 O O . ASP A 1 303 ? 46.979 -24.239 12.120 1.00 84.74 298 ASP A O 1
ATOM 2143 N N . THR A 1 304 ? 45.793 -26.023 11.427 1.00 77.19 299 THR A N 1
ATOM 2144 C CA . THR A 1 304 ? 46.564 -26.972 12.224 1.00 83.53 299 THR A CA 1
ATOM 2145 C C . THR A 1 304 ? 48.042 -26.708 11.952 1.00 92.19 299 THR A C 1
ATOM 2146 O O . THR A 1 304 ? 48.907 -27.053 12.749 1.00 101.09 299 THR A O 1
ATOM 2150 N N . GLU A 1 305 ? 48.308 -26.038 10.829 1.00 94.54 300 GLU A N 1
ATOM 2151 C CA . GLU A 1 305 ? 49.676 -25.720 10.392 1.00 96.58 300 GLU A CA 1
ATOM 2152 C C . GLU A 1 305 ? 50.061 -24.329 10.909 1.00 100.06 300 GLU A C 1
ATOM 2153 O O . GLU A 1 305 ? 50.638 -23.512 10.179 1.00 91.76 300 GLU A O 1
ATOM 2159 N N . ILE A 1 306 ? 49.725 -24.084 12.176 1.00 108.84 301 ILE A N 1
ATOM 2160 C CA . ILE A 1 306 ? 50.109 -22.874 12.897 1.00 103.70 301 ILE A CA 1
ATOM 2161 C C . ILE A 1 306 ? 51.167 -23.227 13.933 1.00 103.97 301 ILE A C 1
ATOM 2162 O O . ILE A 1 306 ? 50.838 -23.618 15.050 1.00 98.05 301 ILE A O 1
ATOM 2164 N N . GLN A 1 307 ? 52.434 -23.115 13.546 1.00 112.55 302 GLN A N 1
ATOM 2165 C CA . GLN A 1 307 ? 53.554 -23.320 14.462 1.00 113.62 302 GLN A CA 1
ATOM 2166 C C . GLN A 1 307 ? 54.404 -22.050 14.514 1.00 117.76 302 GLN A C 1
ATOM 2167 O O . GLN A 1 307 ? 53.981 -20.983 14.049 1.00 116.72 302 GLN A O 1
ATOM 2169 N N . GLY B 2 5 ? 46.982 -6.294 -8.686 1.00 105.14 2 GLY B N 1
ATOM 2170 C CA . GLY B 2 5 ? 46.856 -7.694 -9.034 1.00 105.75 2 GLY B CA 1
ATOM 2171 C C . GLY B 2 5 ? 46.733 -8.566 -7.805 1.00 110.92 2 GLY B C 1
ATOM 2172 O O . GLY B 2 5 ? 46.766 -8.077 -6.679 1.00 111.75 2 GLY B O 1
ATOM 2173 N N . CYS B 2 6 ? 46.595 -9.867 -8.027 1.00 115.77 3 CYS B N 1
ATOM 2174 C CA . CYS B 2 6 ? 46.457 -10.819 -6.935 1.00 121.14 3 CYS B CA 1
ATOM 2175 C C . CYS B 2 6 ? 47.656 -11.748 -6.893 1.00 121.02 3 CYS B C 1
ATOM 2176 O O . CYS B 2 6 ? 48.072 -12.295 -7.911 1.00 116.89 3 CYS B O 1
ATOM 2179 N N . ASP B 2 7 ? 48.215 -11.909 -5.704 1.00 124.02 4 ASP B N 1
ATOM 2180 C CA . ASP B 2 7 ? 49.350 -12.787 -5.516 1.00 126.59 4 ASP B CA 1
ATOM 2181 C C . ASP B 2 7 ? 48.987 -13.868 -4.513 1.00 127.94 4 ASP B C 1
ATOM 2182 O O . ASP B 2 7 ? 48.787 -13.592 -3.335 1.00 132.16 4 ASP B O 1
ATOM 2184 N N . LEU B 2 8 ? 48.898 -15.102 -4.989 1.00 121.87 5 LEU B N 1
ATOM 2185 C CA . LEU B 2 8 ? 48.547 -16.210 -4.131 1.00 125.41 5 LEU B CA 1
ATOM 2186 C C . LEU B 2 8 ? 49.692 -16.371 -3.164 1.00 141.50 5 LEU B C 1
ATOM 2187 O O . LEU B 2 8 ? 50.766 -15.821 -3.379 1.00 147.14 5 LEU B O 1
ATOM 2189 N N . PRO B 2 9 ? 49.474 -17.121 -2.097 1.00 150.62 6 PRO B N 1
ATOM 2190 C CA . PRO B 2 9 ? 50.526 -17.326 -1.116 1.00 152.86 6 PRO B CA 1
ATOM 2191 C C . PRO B 2 9 ? 51.594 -18.025 -1.907 1.00 153.12 6 PRO B C 1
ATOM 2192 O O . PRO B 2 9 ? 51.269 -18.651 -2.913 1.00 157.68 6 PRO B O 1
ATOM 2196 N N . GLN B 2 10 ? 52.843 -17.928 -1.481 1.00 144.97 7 GLN B N 1
ATOM 2197 C CA . GLN B 2 10 ? 53.905 -18.576 -2.214 1.00 132.42 7 GLN B CA 1
ATOM 2198 C C . GLN B 2 10 ? 53.510 -20.023 -2.287 1.00 130.89 7 GLN B C 1
ATOM 2199 O O . GLN B 2 10 ? 53.739 -20.691 -3.292 1.00 135.33 7 GLN B O 1
ATOM 2201 N N . ASN B 2 11 ? 52.911 -20.515 -1.216 1.00 122.73 8 ASN B N 1
ATOM 2202 C CA . ASN B 2 11 ? 52.495 -21.900 -1.197 1.00 109.82 8 ASN B CA 1
ATOM 2203 C C . ASN B 2 11 ? 51.122 -22.246 -1.779 1.00 110.56 8 ASN B C 1
ATOM 2204 O O . ASN B 2 11 ? 50.268 -22.733 -1.045 1.00 102.31 8 ASN B O 1
ATOM 2206 N N . HIS B 2 12 ? 50.904 -22.013 -3.075 1.00 119.97 9 HIS B N 1
ATOM 2207 C CA . HIS B 2 12 ? 49.609 -22.356 -3.693 1.00 125.33 9 HIS B CA 1
ATOM 2208 C C . HIS B 2 12 ? 49.840 -23.441 -4.751 1.00 129.26 9 HIS B C 1
ATOM 2209 O O . HIS B 2 12 ? 48.956 -24.260 -5.023 1.00 126.63 9 HIS B O 1
ATOM 2216 N N . GLY B 2 13 ? 51.028 -23.433 -5.354 1.00 113.07 10 GLY B N 1
ATOM 2217 C CA . GLY B 2 13 ? 51.475 -24.567 -6.137 1.00 111.52 10 GLY B CA 1
ATOM 2218 C C . GLY B 2 13 ? 51.347 -25.805 -5.264 1.00 107.75 10 GLY B C 1
ATOM 2219 O O . GLY B 2 13 ? 50.969 -26.869 -5.753 1.00 108.33 10 GLY B O 1
ATOM 2220 N N . LEU B 2 14 ? 51.638 -25.651 -3.966 1.00 103.77 11 LEU B N 1
ATOM 2221 C CA . LEU B 2 14 ? 51.544 -26.741 -2.985 1.00 93.90 11 LEU B CA 1
ATOM 2222 C C . LEU B 2 14 ? 50.101 -27.125 -2.677 1.00 84.76 11 LEU B C 1
ATOM 2223 O O . LEU B 2 14 ? 49.835 -28.228 -2.199 1.00 84.48 11 LEU B O 1
ATOM 2225 N N . LEU B 2 15 ? 49.177 -26.210 -2.958 1.00 80.76 12 LEU B N 1
ATOM 2226 C CA . LEU B 2 15 ? 47.756 -26.427 -2.703 1.00 75.96 12 LEU B CA 1
ATOM 2227 C C . LEU B 2 15 ? 47.092 -27.194 -3.826 1.00 74.38 12 LEU B C 1
ATOM 2228 O O . LEU B 2 15 ? 46.381 -28.170 -3.586 1.00 74.03 12 LEU B O 1
ATOM 2233 N N . SER B 2 16 ? 47.309 -26.727 -5.050 1.00 74.38 13 SER B N 1
ATOM 2234 C CA . SER B 2 16 ? 46.712 -27.347 -6.219 1.00 78.68 13 SER B CA 1
ATOM 2235 C C . SER B 2 16 ? 47.183 -28.796 -6.301 1.00 77.24 13 SER B C 1
ATOM 2236 O O . SER B 2 16 ? 46.441 -29.690 -6.725 1.00 76.46 13 SER B O 1
ATOM 2239 N N . ARG B 2 17 ? 48.419 -29.020 -5.865 1.00 71.65 14 ARG B N 1
ATOM 2240 C CA . ARG B 2 17 ? 48.986 -30.357 -5.836 1.00 64.69 14 ARG B CA 1
ATOM 2241 C C . ARG B 2 17 ? 48.225 -31.244 -4.853 1.00 73.46 14 ARG B C 1
ATOM 2242 O O . ARG B 2 17 ? 47.724 -32.297 -5.241 1.00 80.41 14 ARG B O 1
ATOM 2250 N N . ASN B 2 18 ? 48.113 -30.816 -3.596 1.00 71.48 15 ASN B N 1
ATOM 2251 C CA . ASN B 2 18 ? 47.450 -31.632 -2.568 1.00 70.16 15 ASN B CA 1
ATOM 2252 C C . ASN B 2 18 ? 46.044 -32.093 -2.902 1.00 62.36 15 ASN B C 1
ATOM 2253 O O . ASN B 2 18 ? 45.527 -33.023 -2.283 1.00 60.14 15 ASN B O 1
ATOM 2258 N N . THR B 2 19 ? 45.419 -31.431 -3.866 1.00 60.90 16 THR B N 1
ATOM 2259 C CA . THR B 2 19 ? 44.108 -31.861 -4.311 1.00 67.71 16 THR B CA 1
ATOM 2260 C C . THR B 2 19 ? 44.312 -33.099 -5.184 1.00 63.01 16 THR B C 1
ATOM 2261 O O . THR B 2 19 ? 43.666 -34.123 -4.990 1.00 59.90 16 THR B O 1
ATOM 2265 N N . LEU B 2 20 ? 45.245 -33.010 -6.124 1.00 60.34 17 LEU B N 1
ATOM 2266 C CA . LEU B 2 20 ? 45.541 -34.133 -7.002 1.00 53.32 17 LEU B CA 1
ATOM 2267 C C . LEU B 2 20 ? 45.968 -35.356 -6.215 1.00 59.09 17 LEU B C 1
ATOM 2268 O O . LEU B 2 20 ? 45.517 -36.466 -6.481 1.00 65.94 17 LEU B O 1
ATOM 2273 N N . VAL B 2 21 ? 46.830 -35.149 -5.233 1.00 65.48 18 VAL B N 1
ATOM 2274 C CA . VAL B 2 21 ? 47.279 -36.233 -4.375 1.00 63.29 18 VAL B CA 1
ATOM 2275 C C . VAL B 2 21 ? 46.125 -36.880 -3.593 1.00 53.97 18 VAL B C 1
ATOM 2276 O O . VAL B 2 21 ? 46.105 -38.084 -3.348 1.00 57.75 18 VAL B O 1
ATOM 2280 N N . LEU B 2 22 ? 45.159 -36.070 -3.193 1.00 45.13 19 LEU B N 1
ATOM 2281 C CA . LEU B 2 22 ? 44.004 -36.612 -2.523 1.00 43.40 19 LEU B CA 1
ATOM 2282 C C . LEU B 2 22 ? 43.161 -37.394 -3.523 1.00 51.76 19 LEU B C 1
ATOM 2283 O O . LEU B 2 22 ? 42.958 -38.590 -3.362 1.00 48.94 19 LEU B O 1
ATOM 2288 N N . LEU B 2 23 ? 42.684 -36.727 -4.569 1.00 56.70 20 LEU B N 1
ATOM 2289 C CA . LEU B 2 23 ? 41.952 -37.410 -5.628 1.00 47.52 20 LEU B CA 1
ATOM 2290 C C . LEU B 2 23 ? 42.627 -38.727 -5.985 1.00 40.80 20 LEU B C 1
ATOM 2291 O O . LEU B 2 23 ? 41.963 -39.693 -6.355 1.00 40.33 20 LEU B O 1
ATOM 2296 N N . HIS B 2 24 ? 43.948 -38.774 -5.863 1.00 34.82 21 HIS B N 1
ATOM 2297 C CA . HIS B 2 24 ? 44.631 -40.024 -6.077 1.00 34.64 21 HIS B CA 1
ATOM 2298 C C . HIS B 2 24 ? 44.314 -40.984 -4.932 1.00 49.41 21 HIS B C 1
ATOM 2299 O O . HIS B 2 24 ? 43.744 -42.065 -5.123 1.00 46.90 21 HIS B O 1
ATOM 2306 N N . GLN B 2 25 ? 44.691 -40.579 -3.730 1.00 57.25 22 GLN B N 1
ATOM 2307 C CA . GLN B 2 25 ? 44.538 -41.438 -2.573 1.00 53.30 22 GLN B CA 1
ATOM 2308 C C . GLN B 2 25 ? 43.125 -41.896 -2.364 1.00 56.55 22 GLN B C 1
ATOM 2309 O O . GLN B 2 25 ? 42.895 -42.812 -1.598 1.00 70.91 22 GLN B O 1
ATOM 2315 N N . MET B 2 26 ? 42.151 -41.290 -3.013 1.00 53.55 23 MET B N 1
ATOM 2316 C CA . MET B 2 26 ? 40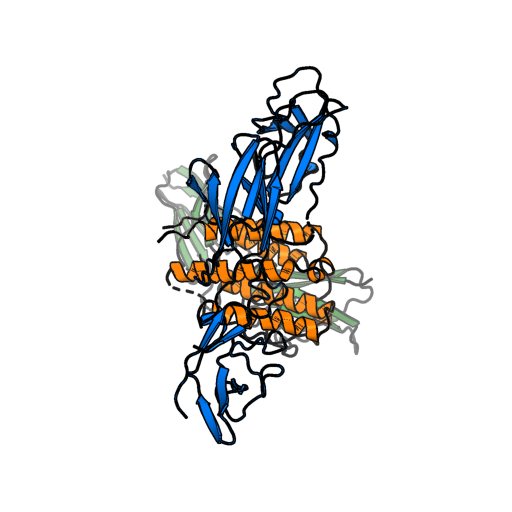.777 -41.727 -2.795 1.00 59.63 23 MET B CA 1
ATOM 2317 C C . MET B 2 26 ? 40.402 -42.954 -3.595 1.00 62.50 23 MET B C 1
ATOM 2318 O O . MET B 2 26 ? 39.307 -43.473 -3.463 1.00 61.47 23 MET B O 1
ATOM 2323 N N . ARG B 2 27 ? 41.314 -43.420 -4.428 1.00 62.63 24 ARG B N 1
ATOM 2324 C CA . ARG B 2 27 ? 41.037 -44.576 -5.255 1.00 54.14 24 ARG B CA 1
ATOM 2325 C C . ARG B 2 27 ? 40.600 -45.765 -4.429 1.00 54.43 24 ARG B C 1
ATOM 2326 O O . ARG B 2 27 ? 41.198 -46.079 -3.417 1.00 57.99 24 ARG B O 1
ATOM 2334 N N . ARG B 2 28 ? 39.534 -46.420 -4.875 1.00 50.20 25 ARG B N 1
ATOM 2335 C CA . ARG B 2 28 ? 39.006 -47.581 -4.178 1.00 47.28 25 ARG B CA 1
ATOM 2336 C C . ARG B 2 28 ? 39.202 -48.920 -4.881 1.00 48.01 25 ARG B C 1
ATOM 2337 O O . ARG B 2 28 ? 39.625 -49.881 -4.256 1.00 60.27 25 ARG B O 1
ATOM 2345 N N . ILE B 2 29 ? 38.896 -48.997 -6.172 1.00 45.55 26 ILE B N 1
ATOM 2346 C CA . ILE B 2 29 ? 39.063 -50.272 -6.883 1.00 61.57 26 ILE B CA 1
ATOM 2347 C C . ILE B 2 29 ? 40.008 -50.150 -8.060 1.00 60.16 26 ILE B C 1
ATOM 2348 O O . ILE B 2 29 ? 40.414 -49.052 -8.408 1.00 52.61 26 ILE B O 1
ATOM 2353 N N . SER B 2 30 ? 40.355 -51.278 -8.673 1.00 62.92 27 SER B N 1
ATOM 2354 C CA . SER B 2 30 ? 41.322 -51.275 -9.764 1.00 58.58 27 SER B CA 1
ATOM 2355 C C . SER B 2 30 ? 40.661 -50.750 -11.030 1.00 48.62 27 SER B C 1
ATOM 2356 O O . SER B 2 30 ? 39.699 -51.332 -11.520 1.00 42.76 27 SER B O 1
ATOM 2359 N N . PRO B 2 31 ? 41.159 -49.617 -11.549 1.00 53.34 28 PRO B N 1
ATOM 2360 C CA . PRO B 2 31 ? 40.502 -48.984 -12.699 1.00 59.68 28 PRO B CA 1
ATOM 2361 C C . PRO B 2 31 ? 40.402 -49.913 -13.898 1.00 69.16 28 PRO B C 1
ATOM 2362 O O . PRO B 2 31 ? 39.689 -49.606 -14.854 1.00 74.98 28 PRO B O 1
ATOM 2366 N N . PHE B 2 32 ? 41.100 -51.041 -13.833 1.00 71.65 29 PHE B N 1
ATOM 2367 C CA . PHE B 2 32 ? 40.927 -52.080 -14.828 1.00 67.61 29 PHE B CA 1
ATOM 2368 C C . PHE B 2 32 ? 39.460 -52.481 -14.915 1.00 62.58 29 PHE B C 1
ATOM 2369 O O . PHE B 2 32 ? 38.853 -52.387 -15.978 1.00 67.71 29 PHE B O 1
ATOM 2377 N N . LEU B 2 33 ? 38.892 -52.927 -13.797 1.00 47.24 30 LEU B N 1
ATOM 2378 C CA . LEU B 2 33 ? 37.601 -53.579 -13.843 1.00 43.86 30 LEU B CA 1
ATOM 2379 C C . LEU B 2 33 ? 36.580 -52.665 -14.488 1.00 59.94 30 LEU B C 1
ATOM 2380 O O . LEU B 2 33 ? 35.480 -53.103 -14.847 1.00 74.74 30 LEU B O 1
ATOM 2385 N N . CYS B 2 34 ? 36.953 -51.401 -14.674 1.00 57.63 31 CYS B N 1
ATOM 2386 C CA . CYS B 2 34 ? 36.004 -50.403 -15.144 1.00 55.46 31 CYS B CA 1
ATOM 2387 C C . CYS B 2 34 ? 36.222 -49.905 -16.552 1.00 54.93 31 CYS B C 1
ATOM 2388 O O . CYS B 2 34 ? 35.667 -48.878 -16.918 1.00 64.13 31 CYS B O 1
ATOM 2391 N N . LEU B 2 35 ? 37.027 -50.602 -17.343 1.00 58.76 32 LEU B N 1
ATOM 2392 C CA . LEU B 2 35 ? 37.333 -50.111 -18.685 1.00 57.04 32 LEU B CA 1
ATOM 2393 C C . LEU B 2 35 ? 36.088 -50.136 -19.549 1.00 62.51 32 LEU B C 1
ATOM 2394 O O . LEU B 2 35 ? 35.992 -49.451 -20.582 1.00 62.82 32 LEU B O 1
ATOM 2399 N N . LYS B 2 36 ? 35.114 -50.931 -19.094 1.00 59.67 33 LYS B N 1
ATOM 2400 C CA . LYS B 2 36 ? 33.768 -51.013 -19.673 1.00 74.08 33 LYS B CA 1
ATOM 2401 C C . LYS B 2 36 ? 32.905 -49.754 -19.404 1.00 63.96 33 LYS B C 1
ATOM 2402 O O . LYS B 2 36 ? 32.234 -49.248 -20.302 1.00 68.20 33 LYS B O 1
ATOM 2408 N N . ASP B 2 37 ? 32.942 -49.265 -18.160 1.00 60.97 34 ASP B N 1
ATOM 2409 C CA . ASP B 2 37 ? 32.221 -48.087 -17.710 1.00 60.95 34 ASP B CA 1
ATOM 2410 C C . ASP B 2 37 ? 32.948 -46.787 -18.130 1.00 59.53 34 ASP B C 1
ATOM 2411 O O . ASP B 2 37 ? 32.692 -45.741 -17.540 1.00 50.63 34 ASP B O 1
ATOM 2416 N N . ARG B 2 38 ? 33.788 -46.799 -19.161 1.00 55.45 35 ARG B N 1
ATOM 2417 C CA . ARG B 2 38 ? 34.481 -45.568 -19.624 1.00 63.54 35 ARG B CA 1
ATOM 2418 C C . ARG B 2 38 ? 33.662 -44.610 -20.516 1.00 67.90 35 ARG B C 1
ATOM 2419 O O . ARG B 2 38 ? 32.584 -44.971 -20.964 1.00 78.30 35 ARG B O 1
ATOM 2427 N N . ARG B 2 39 ? 34.161 -43.392 -20.766 1.00 62.63 36 ARG B N 1
ATOM 2428 C CA . ARG B 2 39 ? 33.437 -42.450 -21.599 1.00 72.30 36 ARG B CA 1
ATOM 2429 C C . ARG B 2 39 ? 34.247 -41.198 -21.883 1.00 79.18 36 ARG B C 1
ATOM 2430 O O . ARG B 2 39 ? 34.898 -40.662 -20.991 1.00 79.37 36 ARG B O 1
ATOM 2438 N N . ASP B 2 40 ? 34.209 -40.726 -23.126 1.00 77.80 37 ASP B N 1
ATOM 2439 C CA . ASP B 2 40 ? 34.847 -39.457 -23.455 1.00 72.55 37 ASP B CA 1
ATOM 2440 C C . ASP B 2 40 ? 33.972 -38.336 -22.917 1.00 79.22 37 ASP B C 1
ATOM 2441 O O . ASP B 2 40 ? 32.842 -38.154 -23.393 1.00 80.01 37 ASP B O 1
ATOM 2446 N N . PHE B 2 41 ? 34.492 -37.576 -21.964 1.00 81.01 38 PHE B N 1
ATOM 2447 C CA . PHE B 2 41 ? 33.741 -36.469 -21.384 1.00 84.88 38 PHE B CA 1
ATOM 2448 C C . PHE B 2 41 ? 33.865 -35.170 -22.178 1.00 83.74 38 PHE B C 1
ATOM 2449 O O . PHE B 2 41 ? 33.275 -34.160 -21.814 1.00 77.10 38 PHE B O 1
ATOM 2457 N N . ARG B 2 42 ? 34.635 -35.197 -23.258 1.00 84.15 39 ARG B N 1
ATOM 2458 C CA . ARG B 2 42 ? 34.809 -34.011 -24.089 1.00 86.10 39 ARG B CA 1
ATOM 2459 C C . ARG B 2 42 ? 35.237 -32.744 -23.359 1.00 83.17 39 ARG B C 1
ATOM 2460 O O . ARG B 2 42 ? 34.624 -31.699 -23.518 1.00 73.08 39 ARG B O 1
ATOM 2468 N N . PHE B 2 43 ? 36.286 -32.834 -22.559 1.00 90.12 40 PHE B N 1
ATOM 2469 C CA . PHE B 2 43 ? 36.770 -31.681 -21.821 1.00 85.58 40 PHE B CA 1
ATOM 2470 C C . PHE B 2 43 ? 37.220 -30.570 -22.760 1.00 83.18 40 PHE B C 1
ATOM 2471 O O . PHE B 2 43 ? 37.826 -30.835 -23.788 1.00 92.09 40 PHE B O 1
ATOM 2479 N N . PRO B 2 44 ? 36.918 -29.327 -22.400 1.00 74.56 41 PRO B N 1
ATOM 2480 C CA . PRO B 2 44 ? 37.297 -28.163 -23.211 1.00 80.84 41 PRO B CA 1
ATOM 2481 C C . PRO B 2 44 ? 38.793 -27.863 -23.147 1.00 83.31 41 PRO B C 1
ATOM 2482 O O . PRO B 2 44 ? 39.178 -26.793 -22.665 1.00 82.62 41 PRO B O 1
ATOM 2486 N N . GLN B 2 45 ? 39.618 -28.783 -23.636 1.00 86.22 42 GLN B N 1
ATOM 2487 C CA . GLN B 2 45 ? 41.054 -28.616 -23.524 1.00 93.21 42 GLN B CA 1
ATOM 2488 C C . GLN B 2 45 ? 41.547 -27.227 -23.965 1.00 99.87 42 GLN B C 1
ATOM 2489 O O . GLN B 2 45 ? 42.448 -26.645 -23.345 1.00 100.04 42 GLN B O 1
ATOM 2495 N N . GLU B 2 46 ? 40.894 -26.682 -24.994 1.00 108.19 43 GLU B N 1
ATOM 2496 C CA . GLU B 2 46 ? 41.353 -25.450 -25.654 1.00 113.80 43 GLU B CA 1
ATOM 2497 C C . GLU B 2 46 ? 41.679 -24.384 -24.605 1.00 106.36 43 GLU B C 1
ATOM 2498 O O . GLU B 2 46 ? 42.526 -23.520 -24.838 1.00 102.55 43 GLU B O 1
ATOM 2504 N N . MET B 2 47 ? 41.016 -24.458 -23.455 1.00 103.44 44 MET B N 1
ATOM 2505 C CA . MET B 2 47 ? 41.321 -23.577 -22.335 1.00 100.62 44 MET B CA 1
ATOM 2506 C C . MET B 2 47 ? 42.522 -24.126 -21.567 1.00 102.68 44 MET B C 1
ATOM 2507 O O . MET B 2 47 ? 42.420 -25.159 -20.891 1.00 88.89 44 MET B O 1
ATOM 2512 N N . VAL B 2 48 ? 43.645 -23.410 -21.685 1.00 115.83 45 VAL B N 1
ATOM 2513 C CA . VAL B 2 48 ? 44.972 -23.823 -21.202 1.00 122.07 45 VAL B CA 1
ATOM 2514 C C . VAL B 2 48 ? 45.620 -24.807 -22.210 1.00 90.25 45 VAL B C 1
ATOM 2515 O O . VAL B 2 48 ? 45.726 -24.540 -23.420 1.00 46.22 45 VAL B O 1
ATOM 2517 N N . GLN B 2 54 ? 46.493 -14.282 -20.818 1.00 102.69 51 GLN B N 1
ATOM 2518 C CA . GLN B 2 54 ? 45.262 -13.809 -20.199 1.00 103.08 51 GLN B CA 1
ATOM 2519 C C . GLN B 2 54 ? 45.200 -14.254 -18.748 1.00 115.17 51 GLN B C 1
ATOM 2520 O O . GLN B 2 54 ? 44.609 -15.278 -18.435 1.00 128.17 51 GLN B O 1
ATOM 2522 N N . LYS B 2 55 ? 45.811 -13.480 -17.863 1.00 123.59 52 LYS B N 1
ATOM 2523 C CA . LYS B 2 55 ? 45.819 -13.810 -16.442 1.00 118.55 52 LYS B CA 1
ATOM 2524 C C . LYS B 2 55 ? 44.450 -13.834 -15.767 1.00 119.68 52 LYS B C 1
ATOM 2525 O O . LYS B 2 55 ? 44.176 -14.713 -14.962 1.00 116.85 52 LYS B O 1
ATOM 2527 N N . ALA B 2 56 ? 43.595 -12.874 -16.089 1.00 121.93 53 ALA B N 1
ATOM 2528 C CA . ALA B 2 56 ? 42.265 -12.812 -15.491 1.00 115.81 53 ALA B CA 1
ATOM 2529 C C . ALA B 2 56 ? 41.417 -14.029 -15.822 1.00 111.50 53 ALA B C 1
ATOM 2530 O O . ALA B 2 56 ? 40.701 -14.549 -14.972 1.00 104.04 53 ALA B O 1
ATOM 2532 N N . HIS B 2 57 ? 41.501 -14.479 -17.063 1.00 115.50 54 HIS B N 1
ATOM 2533 C CA . HIS B 2 57 ? 40.744 -15.633 -17.501 1.00 114.61 54 HIS B CA 1
ATOM 2534 C C . HIS B 2 57 ? 41.279 -16.811 -16.726 1.00 112.66 54 HIS B C 1
ATOM 2535 O O . HIS B 2 57 ? 40.544 -17.541 -16.067 1.00 113.73 54 HIS B O 1
ATOM 2542 N N . VAL B 2 58 ? 42.585 -16.980 -16.815 1.00 106.73 55 VAL B N 1
ATOM 2543 C CA . VAL B 2 58 ? 43.288 -18.053 -16.142 1.00 94.65 55 VAL B CA 1
ATOM 2544 C C . VAL B 2 58 ? 42.744 -18.250 -14.738 1.00 95.97 55 VAL B C 1
ATOM 2545 O O . VAL B 2 58 ? 42.612 -19.374 -14.284 1.00 98.97 55 VAL B O 1
ATOM 2547 N N . MET B 2 59 ? 42.425 -17.172 -14.038 1.00 88.80 56 MET B N 1
ATOM 2548 C CA . MET B 2 59 ? 41.899 -17.339 -12.680 1.00 80.50 56 MET B CA 1
ATOM 2549 C C . MET B 2 59 ? 40.421 -17.770 -12.654 1.00 92.89 56 MET B C 1
ATOM 2550 O O . MET B 2 59 ? 40.037 -18.633 -11.877 1.00 106.70 56 MET B O 1
ATOM 2555 N N . SER B 2 60 ? 39.602 -17.168 -13.508 1.00 84.61 57 SER B N 1
ATOM 2556 C CA . SER B 2 60 ? 38.188 -17.465 -13.610 1.00 75.48 57 SER B CA 1
ATOM 2557 C C . SER B 2 60 ? 37.948 -18.925 -13.951 1.00 77.65 57 SER B C 1
ATOM 2558 O O . SER B 2 60 ? 37.094 -19.579 -13.367 1.00 83.03 57 SER B O 1
ATOM 2560 N N . VAL B 2 61 ? 38.724 -19.437 -14.894 1.00 68.57 58 VAL B N 1
ATOM 2561 C CA . VAL B 2 61 ? 38.579 -20.810 -15.331 1.00 69.14 58 VAL B CA 1
ATOM 2562 C C . VAL B 2 61 ? 38.912 -21.753 -14.215 1.00 76.29 58 VAL B C 1
ATOM 2563 O O . VAL B 2 61 ? 38.289 -22.791 -14.036 1.00 80.68 58 VAL B O 1
ATOM 2567 N N . LEU B 2 62 ? 39.923 -21.368 -13.462 1.00 70.42 59 LEU B N 1
ATOM 2568 C CA . LEU B 2 62 ? 40.407 -22.152 -12.343 1.00 63.02 59 LEU B CA 1
ATOM 2569 C C . LEU B 2 62 ? 39.363 -22.130 -11.233 1.00 53.52 59 LEU B C 1
ATOM 2570 O O . LEU B 2 62 ? 38.922 -23.183 -10.768 1.00 46.00 59 LEU B O 1
ATOM 2575 N N . HIS B 2 63 ? 38.971 -20.940 -10.821 1.00 52.71 60 HIS B N 1
ATOM 2576 C CA . HIS B 2 63 ? 38.019 -20.812 -9.749 1.00 61.20 60 HIS B CA 1
ATOM 2577 C C . HIS B 2 63 ? 36.777 -21.440 -10.308 1.00 67.04 60 HIS B C 1
ATOM 2578 O O . HIS B 2 63 ? 36.024 -22.088 -9.596 1.00 63.13 60 HIS B O 1
ATOM 2585 N N . GLU B 2 64 ? 36.557 -21.261 -11.595 1.00 72.82 61 GLU B N 1
ATOM 2586 C CA . GLU B 2 64 ? 35.385 -21.861 -12.185 1.00 74.44 61 GLU B CA 1
ATOM 2587 C C . GLU B 2 64 ? 35.395 -23.362 -11.905 1.00 57.00 61 GLU B C 1
ATOM 2588 O O . GLU B 2 64 ? 34.460 -23.921 -11.358 1.00 57.65 61 GLU B O 1
ATOM 2594 N N . MET B 2 65 ? 36.497 -24.004 -12.255 1.00 54.33 62 MET B N 1
ATOM 2595 C CA . MET B 2 65 ? 36.619 -25.429 -12.008 1.00 62.97 62 MET B CA 1
ATOM 2596 C C . MET B 2 65 ? 36.617 -26.039 -10.615 1.00 57.27 62 MET B C 1
ATOM 2597 O O . MET B 2 65 ? 35.955 -27.036 -10.379 1.00 34.26 62 MET B O 1
ATOM 2602 N N . LEU B 2 66 ? 37.349 -25.442 -9.688 1.00 49.04 63 LEU B N 1
ATOM 2603 C CA . LEU B 2 66 ? 37.404 -25.982 -8.338 1.00 43.04 63 LEU B CA 1
ATOM 2604 C C . LEU B 2 66 ? 36.059 -25.957 -7.670 1.00 43.00 63 LEU B C 1
ATOM 2605 O O . LEU B 2 66 ? 35.621 -26.921 -7.062 1.00 34.42 63 LEU B O 1
ATOM 2610 N N . GLN B 2 67 ? 35.338 -24.862 -7.808 1.00 53.82 64 GLN B N 1
ATOM 2611 C CA . GLN B 2 67 ? 34.057 -24.777 -7.133 1.00 61.82 64 GLN B CA 1
ATOM 2612 C C . GLN B 2 67 ? 33.175 -25.909 -7.588 1.00 48.75 64 GLN B C 1
ATOM 2613 O O . GLN B 2 67 ? 32.391 -26.458 -6.825 1.00 47.97 64 GLN B O 1
ATOM 2619 N N . GLN B 2 68 ? 33.316 -26.247 -8.851 1.00 35.41 65 GLN B N 1
ATOM 2620 C CA . GLN B 2 68 ? 32.525 -27.294 -9.479 1.00 43.15 65 GLN B CA 1
ATOM 2621 C C . GLN B 2 68 ? 32.945 -28.661 -8.943 1.00 49.11 65 GLN B C 1
ATOM 2622 O O . GLN B 2 68 ? 32.099 -29.510 -8.626 1.00 36.45 65 GLN B O 1
ATOM 2628 N N . ILE B 2 69 ? 34.262 -28.866 -8.894 1.00 47.21 66 ILE B N 1
ATOM 2629 C CA . ILE B 2 69 ? 34.869 -30.042 -8.289 1.00 39.59 66 ILE B CA 1
ATOM 2630 C C . ILE B 2 69 ? 34.420 -30.118 -6.852 1.00 36.50 66 ILE B C 1
ATOM 2631 O O . ILE B 2 69 ? 34.071 -31.182 -6.350 1.00 45.76 66 ILE B O 1
ATOM 2636 N N . PHE B 2 70 ? 34.432 -28.976 -6.185 1.00 33.89 67 PHE B N 1
ATOM 2637 C CA . PHE B 2 70 ? 33.870 -28.913 -4.853 1.00 43.56 67 PHE B CA 1
ATOM 2638 C C . PHE B 2 70 ? 32.426 -29.400 -4.902 1.00 41.45 67 PHE B C 1
ATOM 2639 O O . PHE B 2 70 ? 32.100 -30.427 -4.316 1.00 39.52 67 PHE B O 1
ATOM 2647 N N . SER B 2 71 ? 31.578 -28.670 -5.624 1.00 41.92 68 SER B N 1
ATOM 2648 C CA . SER B 2 71 ? 30.145 -28.968 -5.688 1.00 44.33 68 SER B CA 1
ATOM 2649 C C . SER B 2 71 ? 29.850 -30.431 -5.962 1.00 47.94 68 SER B C 1
ATOM 2650 O O . SER B 2 71 ? 28.871 -30.960 -5.433 1.00 43.86 68 SER B O 1
ATOM 2652 N N . LEU B 2 72 ? 30.691 -31.067 -6.786 1.00 50.44 69 LEU B N 1
ATOM 2653 C CA . LEU B 2 72 ? 30.469 -32.448 -7.248 1.00 47.21 69 LEU B CA 1
ATOM 2654 C C . LEU B 2 72 ? 30.856 -33.481 -6.213 1.00 42.68 69 LEU B C 1
ATOM 2655 O O . LEU B 2 72 ? 30.283 -34.566 -6.161 1.00 50.05 69 LEU B O 1
ATOM 2660 N N . PHE B 2 73 ? 31.837 -33.143 -5.392 1.00 50.85 70 PHE B N 1
ATOM 2661 C CA . PHE B 2 73 ? 32.295 -34.065 -4.352 1.00 61.58 70 PHE B CA 1
ATOM 2662 C C . PHE B 2 73 ? 31.711 -33.767 -2.950 1.00 65.74 70 PHE B C 1
ATOM 2663 O O . PHE B 2 73 ? 32.107 -34.395 -1.965 1.00 65.80 70 PHE B O 1
ATOM 2671 N N . HIS B 2 74 ? 30.764 -32.828 -2.867 1.00 61.05 71 HIS B N 1
ATOM 2672 C CA . HIS B 2 74 ? 30.089 -32.550 -1.604 1.00 41.44 71 HIS B CA 1
ATOM 2673 C C . HIS B 2 74 ? 28.758 -33.256 -1.524 1.00 43.53 71 HIS B C 1
ATOM 2674 O O . HIS B 2 74 ? 28.094 -33.190 -0.500 1.00 53.30 71 HIS B O 1
ATOM 2681 N N . THR B 2 75 ? 28.376 -33.938 -2.590 1.00 52.88 72 THR B N 1
ATOM 2682 C CA . THR B 2 75 ? 27.094 -34.613 -2.652 1.00 59.33 72 THR B CA 1
ATOM 2683 C C . THR B 2 75 ? 26.775 -35.667 -1.628 1.00 47.15 72 THR B C 1
ATOM 2684 O O . THR B 2 75 ? 27.648 -36.341 -1.118 1.00 41.38 72 THR B O 1
ATOM 2688 N N . GLU B 2 76 ? 25.498 -35.808 -1.331 1.00 45.41 73 GLU B N 1
ATOM 2689 C CA . GLU B 2 76 ? 25.077 -36.814 -0.391 1.00 56.01 73 GLU B CA 1
ATOM 2690 C C . GLU B 2 76 ? 25.710 -38.103 -0.898 1.00 57.75 73 GLU B C 1
ATOM 2691 O O . GLU B 2 76 ? 26.398 -38.828 -0.197 1.00 54.91 73 GLU B O 1
ATOM 2697 N N . ARG B 2 77 ? 25.506 -38.326 -2.186 1.00 55.25 74 ARG B N 1
ATOM 2698 C CA . ARG B 2 77 ? 26.099 -39.467 -2.852 1.00 42.92 74 ARG B CA 1
ATOM 2699 C C . ARG B 2 77 ? 27.607 -39.611 -2.825 1.00 43.39 74 ARG B C 1
ATOM 2700 O O . ARG B 2 77 ? 28.119 -40.706 -2.653 1.00 46.83 74 ARG B O 1
ATOM 2702 N N . SER B 2 78 ? 28.329 -38.509 -2.979 1.00 48.16 75 SER B N 1
ATOM 2703 C CA . SER B 2 78 ? 29.777 -38.601 -2.965 1.00 53.81 75 SER B CA 1
ATOM 2704 C C . SER B 2 78 ? 30.178 -39.131 -1.625 1.00 54.40 75 SER B C 1
ATOM 2705 O O . SER B 2 78 ? 31.005 -40.016 -1.524 1.00 47.44 75 SER B O 1
ATOM 2708 N N . SER B 2 79 ? 29.560 -38.595 -0.590 1.00 61.48 76 SER B N 1
ATOM 2709 C CA . SER B 2 79 ? 29.808 -39.052 0.777 1.00 64.56 76 SER B CA 1
ATOM 2710 C C . SER B 2 79 ? 29.546 -40.544 0.979 1.00 60.54 76 SER B C 1
ATOM 2711 O O . SER B 2 79 ? 29.879 -41.100 2.041 1.00 58.37 76 SER B O 1
ATOM 2714 N N . ALA B 2 80 ? 28.930 -41.188 -0.009 1.00 56.45 77 ALA B N 1
ATOM 2715 C CA . ALA B 2 80 ? 28.636 -42.602 0.125 1.00 46.20 77 ALA B CA 1
ATOM 2716 C C . ALA B 2 80 ? 29.504 -43.482 -0.755 1.00 50.68 77 ALA B C 1
ATOM 2717 O O . ALA B 2 80 ? 29.342 -44.698 -0.748 1.00 56.96 77 ALA B O 1
ATOM 2719 N N . ALA B 2 81 ? 30.426 -42.884 -1.503 1.00 51.48 78 ALA B N 1
ATOM 2720 C CA . ALA B 2 81 ? 31.319 -43.682 -2.352 1.00 63.36 78 ALA B CA 1
ATOM 2721 C C . ALA B 2 81 ? 32.789 -43.331 -2.200 1.00 59.23 78 ALA B C 1
ATOM 2722 O O . ALA B 2 81 ? 33.594 -43.637 -3.088 1.00 57.54 78 ALA B O 1
ATOM 2724 N N . TRP B 2 82 ? 33.119 -42.693 -1.077 1.00 55.57 79 TRP B N 1
ATOM 2725 C CA . TRP B 2 82 ? 34.472 -42.214 -0.789 1.00 51.96 79 TRP B CA 1
ATOM 2726 C C . TRP B 2 82 ? 34.586 -42.217 0.751 1.00 58.82 79 TRP B C 1
ATOM 2727 O O . TRP B 2 82 ? 33.668 -41.786 1.471 1.00 58.00 79 TRP B O 1
ATOM 2738 N N . GLN B 2 83 ? 35.751 -42.617 1.238 1.00 65.71 80 GLN B N 1
ATOM 2739 C CA . GLN B 2 83 ? 36.006 -42.636 2.663 1.00 65.14 80 GLN B CA 1
ATOM 2740 C C . GLN B 2 83 ? 35.883 -41.221 3.159 1.00 52.73 80 GLN B C 1
ATOM 2741 O O . GLN B 2 83 ? 36.414 -40.317 2.540 1.00 40.86 80 GLN B O 1
ATOM 2747 N N . MET B 2 84 ? 35.201 -41.000 4.275 1.00 54.24 81 MET B N 1
ATOM 2748 C CA . MET B 2 84 ? 35.029 -39.588 4.680 1.00 56.69 81 MET B CA 1
ATOM 2749 C C . MET B 2 84 ? 36.235 -38.705 5.039 1.00 52.94 81 MET B C 1
ATOM 2750 O O . MET B 2 84 ? 36.208 -37.489 4.840 1.00 46.10 81 MET B O 1
ATOM 2755 N N . THR B 2 85 ? 37.284 -39.314 5.573 1.00 61.45 82 THR B N 1
ATOM 2756 C CA . THR B 2 85 ? 38.515 -38.591 5.868 1.00 59.69 82 THR B CA 1
ATOM 2757 C C . THR B 2 85 ? 39.040 -37.815 4.663 1.00 49.93 82 THR B C 1
ATOM 2758 O O . THR B 2 85 ? 39.234 -36.593 4.712 1.00 46.41 82 THR B O 1
ATOM 2762 N N . LEU B 2 86 ? 39.283 -38.545 3.583 1.00 36.23 83 LEU B N 1
ATOM 2763 C CA . LEU B 2 86 ? 39.797 -37.947 2.361 1.00 41.57 83 LEU B CA 1
ATOM 2764 C C . LEU B 2 86 ? 38.783 -37.008 1.719 1.00 53.83 83 LEU B C 1
ATOM 2765 O O . LEU B 2 86 ? 39.156 -36.152 0.936 1.00 57.51 83 LEU B O 1
ATOM 2770 N N . LEU B 2 87 ? 37.505 -37.144 2.028 1.00 30.43 84 LEU B N 1
ATOM 2771 C CA . LEU B 2 87 ? 36.592 -36.136 1.526 1.00 59.83 84 LEU B CA 1
ATOM 2772 C C . LEU B 2 87 ? 36.879 -34.808 2.237 1.00 52.93 84 LEU B C 1
ATOM 2773 O O . LEU B 2 87 ? 37.115 -33.774 1.596 1.00 51.13 84 LEU B O 1
ATOM 2778 N N . ASP B 2 88 ? 36.905 -34.831 3.557 1.00 42.14 85 ASP B N 1
ATOM 2779 C CA . ASP B 2 88 ? 37.103 -33.606 4.303 1.00 47.40 85 ASP B CA 1
ATOM 2780 C C . ASP B 2 88 ? 38.356 -32.852 3.939 1.00 54.40 85 ASP B C 1
ATOM 2781 O O . ASP B 2 88 ? 38.343 -31.634 3.883 1.00 55.70 85 ASP B O 1
ATOM 2786 N N . GLN B 2 89 ? 39.445 -33.547 3.692 1.00 48.88 86 GLN B N 1
ATOM 2787 C CA . GLN B 2 89 ? 40.657 -32.830 3.356 1.00 52.71 86 GLN B CA 1
ATOM 2788 C C . GLN B 2 89 ? 40.590 -32.385 1.919 1.00 54.14 86 GLN B C 1
ATOM 2789 O O . GLN B 2 89 ? 41.100 -31.328 1.574 1.00 57.84 86 GLN B O 1
ATOM 2795 N N . LEU B 2 90 ? 39.934 -33.170 1.076 1.00 51.78 87 LEU B N 1
ATOM 2796 C CA . LEU B 2 90 ? 39.717 -32.727 -0.290 1.00 52.02 87 LEU B CA 1
ATOM 2797 C C . LEU B 2 90 ? 39.004 -31.393 -0.244 1.00 59.73 87 LEU B C 1
ATOM 2798 O O . LEU B 2 90 ? 39.461 -30.412 -0.838 1.00 55.90 87 LEU B O 1
ATOM 2803 N N . HIS B 2 91 ? 37.883 -31.388 0.477 1.00 57.52 88 HIS B N 1
ATOM 2804 C CA . HIS B 2 91 ? 37.063 -30.208 0.708 1.00 45.13 88 HIS B CA 1
ATOM 2805 C C . HIS B 2 91 ? 37.751 -29.040 1.428 1.00 47.49 88 HIS B C 1
ATOM 2806 O O . HIS B 2 91 ? 37.468 -27.869 1.146 1.00 60.22 88 HIS B O 1
ATOM 2813 N N . THR B 2 92 ? 38.651 -29.344 2.354 1.00 35.27 89 THR B N 1
ATOM 2814 C CA . THR B 2 92 ? 39.347 -28.282 3.062 1.00 45.19 89 THR B CA 1
ATOM 2815 C C . THR B 2 92 ? 40.323 -27.559 2.145 1.00 47.74 89 THR B C 1
ATOM 2816 O O . THR B 2 92 ? 40.457 -26.344 2.202 1.00 44.77 89 THR B O 1
ATOM 2820 N N . GLY B 2 93 ? 41.001 -28.312 1.291 1.00 53.37 90 GLY B N 1
ATOM 2821 C CA . GLY B 2 93 ? 41.997 -27.744 0.396 1.00 56.99 90 GLY B CA 1
ATOM 2822 C C . GLY B 2 93 ? 41.410 -27.202 -0.892 1.00 57.66 90 GLY B C 1
ATOM 2823 O O . GLY B 2 93 ? 42.099 -26.573 -1.696 1.00 59.07 90 GLY B O 1
ATOM 2824 N N . LEU B 2 94 ? 40.128 -27.470 -1.105 1.00 55.54 91 LEU B N 1
ATOM 2825 C CA . LEU B 2 94 ? 39.430 -26.937 -2.268 1.00 55.44 91 LEU B CA 1
ATOM 2826 C C . LEU B 2 94 ? 38.883 -25.589 -1.868 1.00 56.38 91 LEU B C 1
ATOM 2827 O O . LEU B 2 94 ? 38.892 -24.641 -2.655 1.00 64.19 91 LEU B O 1
ATOM 2832 N N . HIS B 2 95 ? 38.419 -25.492 -0.629 1.00 52.15 92 HIS B N 1
ATOM 2833 C CA . HIS B 2 95 ? 37.896 -24.248 -0.081 1.00 58.63 92 HIS B CA 1
ATOM 2834 C C . HIS B 2 95 ? 38.976 -23.176 0.105 1.00 64.70 92 HIS B C 1
ATOM 2835 O O . HIS B 2 95 ? 38.772 -22.010 -0.211 1.00 66.53 92 HIS B O 1
ATOM 2842 N N . GLN B 2 96 ? 40.132 -23.595 0.611 1.00 64.03 93 GLN B N 1
ATOM 2843 C CA . GLN B 2 96 ? 41.261 -22.719 0.855 1.00 58.84 93 GLN B CA 1
ATOM 2844 C C . GLN B 2 96 ? 41.856 -22.201 -0.441 1.00 62.41 93 GLN B C 1
ATOM 2845 O O . GLN B 2 96 ? 42.354 -21.083 -0.482 1.00 66.28 93 GLN B O 1
ATOM 2851 N N . GLN B 2 97 ? 41.811 -23.015 -1.493 1.00 69.97 94 GLN B N 1
ATOM 2852 C CA . GLN B 2 97 ? 42.244 -22.574 -2.813 1.00 69.30 94 GLN B CA 1
ATOM 2853 C C . GLN B 2 97 ? 41.224 -21.616 -3.366 1.00 58.06 94 GLN B C 1
ATOM 2854 O O . GLN B 2 97 ? 41.584 -20.556 -3.866 1.00 61.04 94 GLN B O 1
ATOM 2860 N N . LEU B 2 98 ? 39.951 -21.996 -3.292 1.00 47.09 95 LEU B N 1
ATOM 2861 C CA . LEU B 2 98 ? 38.884 -21.144 -3.805 1.00 53.97 95 LEU B CA 1
ATOM 2862 C C . LEU B 2 98 ? 38.924 -19.809 -3.102 1.00 60.96 95 LEU B C 1
ATOM 2863 O O . LEU B 2 98 ? 38.883 -18.758 -3.729 1.00 64.17 95 LEU B O 1
ATOM 2868 N N . GLN B 2 99 ? 38.971 -19.855 -1.779 1.00 60.31 96 GLN B N 1
ATOM 2869 C CA . GLN B 2 99 ? 38.860 -18.670 -0.938 1.00 55.17 96 GLN B CA 1
ATOM 2870 C C . GLN B 2 99 ? 39.793 -17.510 -1.181 1.00 54.01 96 GLN B C 1
ATOM 2871 O O . GLN B 2 99 ? 39.359 -16.369 -1.217 1.00 53.89 96 GLN B O 1
ATOM 2877 N N . HIS B 2 100 ? 41.061 -17.782 -1.362 1.00 58.57 97 HIS B N 1
ATOM 2878 C CA . HIS B 2 100 ? 42.023 -16.720 -1.633 1.00 68.69 97 HIS B CA 1
ATOM 2879 C C . HIS B 2 100 ? 42.278 -16.499 -3.109 1.00 58.94 97 HIS B C 1
ATOM 2880 O O . HIS B 2 100 ? 43.012 -15.594 -3.492 1.00 68.60 97 HIS B O 1
ATOM 2887 N N . LEU B 2 101 ? 41.682 -17.348 -3.931 1.00 42.46 98 LEU B N 1
ATOM 2888 C CA . LEU B 2 101 ? 41.606 -17.079 -5.349 1.00 43.76 98 LEU B CA 1
ATOM 2889 C C . LEU B 2 101 ? 40.464 -16.078 -5.504 1.00 52.12 98 LEU B C 1
ATOM 2890 O O . LEU B 2 101 ? 40.669 -14.961 -5.951 1.00 69.64 98 LEU B O 1
ATOM 2895 N N . GLU B 2 102 ? 39.267 -16.446 -5.071 1.00 45.55 99 GLU B N 1
ATOM 2896 C CA . GLU B 2 102 ? 38.152 -15.512 -5.148 1.00 53.46 99 GLU B CA 1
ATOM 2897 C C . GLU B 2 102 ? 38.394 -14.183 -4.427 1.00 66.69 99 GLU B C 1
ATOM 2898 O O . GLU B 2 102 ? 37.722 -13.188 -4.698 1.00 61.27 99 GLU B O 1
ATOM 2904 N N . THR B 2 103 ? 39.420 -14.124 -3.599 1.00 81.54 100 THR B N 1
ATOM 2905 C CA . THR B 2 103 ? 39.719 -12.890 -2.897 1.00 78.90 100 THR B CA 1
ATOM 2906 C C . THR B 2 103 ? 40.123 -11.860 -3.915 1.00 83.05 100 THR B C 1
ATOM 2907 O O . THR B 2 103 ? 40.266 -10.690 -3.607 1.00 94.99 100 THR B O 1
ATOM 2911 N N . CYS B 2 104 ? 40.414 -12.345 -5.116 1.00 77.06 101 CYS B N 1
ATOM 2912 C CA . CYS B 2 104 ? 40.729 -11.496 -6.250 1.00 79.14 101 CYS B CA 1
ATOM 2913 C C . CYS B 2 104 ? 39.445 -11.176 -7.012 1.00 83.36 101 CYS B C 1
ATOM 2914 O O . CYS B 2 104 ? 39.245 -11.622 -8.134 1.00 68.00 101 CYS B O 1
ATOM 2917 N N . LEU B 2 105 ? 38.583 -10.393 -6.382 1.00 96.48 102 LEU B N 1
ATOM 2918 C CA . LEU B 2 105 ? 37.298 -9.998 -6.932 1.00 88.89 102 LEU B CA 1
ATOM 2919 C C . LEU B 2 105 ? 37.403 -8.485 -7.094 1.00 104.11 102 LEU B C 1
ATOM 2920 O O . LEU B 2 105 ? 36.395 -7.787 -7.171 1.00 117.47 102 LEU B O 1
ATOM 2925 N N . LEU B 2 106 ? 38.635 -7.998 -7.144 1.00 98.74 103 LEU B N 1
ATOM 2926 C CA . LEU B 2 106 ? 38.898 -6.580 -7.305 1.00 99.10 103 LEU B CA 1
ATOM 2927 C C . LEU B 2 106 ? 39.129 -6.163 -8.748 1.00 115.40 103 LEU B C 1
ATOM 2928 O O . LEU B 2 106 ? 39.884 -6.808 -9.470 1.00 108.88 103 LEU B O 1
ATOM 2933 N N . GLN B 2 107 ? 38.469 -5.088 -9.164 1.00 132.87 104 GLN B N 1
ATOM 2934 C CA . GLN B 2 107 ? 38.602 -4.577 -10.524 1.00 131.82 104 GLN B CA 1
ATOM 2935 C C . GLN B 2 107 ? 38.350 -3.077 -10.605 1.00 127.20 104 GLN B C 1
ATOM 2936 O O . GLN B 2 107 ? 37.303 -2.591 -10.180 1.00 122.52 104 GLN B O 1
ATOM 2942 N N . SER B 2 120 ? 30.282 -19.131 -24.165 1.00 103.59 117 SER B N 1
ATOM 2943 C CA . SER B 2 120 ? 31.255 -20.231 -24.175 1.00 103.91 117 SER B CA 1
ATOM 2944 C C . SER B 2 120 ? 32.059 -20.295 -22.846 1.00 132.73 117 SER B C 1
ATOM 2945 O O . SER B 2 120 ? 31.947 -21.285 -22.114 1.00 130.33 117 SER B O 1
ATOM 2948 N N . PRO B 2 121 ? 32.849 -19.235 -22.531 1.00 136.39 118 PRO B N 1
ATOM 2949 C CA . PRO B 2 121 ? 33.846 -19.129 -21.443 1.00 124.95 118 PRO B CA 1
ATOM 2950 C C . PRO B 2 121 ? 33.695 -20.049 -20.215 1.00 110.95 118 PRO B C 1
ATOM 2951 O O . PRO B 2 121 ? 34.176 -21.182 -20.237 1.00 106.81 118 PRO B O 1
ATOM 2955 N N . ALA B 2 122 ? 33.075 -19.549 -19.150 1.00 102.10 119 ALA B N 1
ATOM 2956 C CA . ALA B 2 122 ? 32.857 -20.343 -17.937 1.00 90.20 119 ALA B CA 1
ATOM 2957 C C . ALA B 2 122 ? 31.714 -21.337 -18.129 1.00 74.25 119 ALA B C 1
ATOM 2958 O O . ALA B 2 122 ? 31.480 -22.212 -17.305 1.00 63.68 119 ALA B O 1
ATOM 2960 N N . LEU B 2 123 ? 31.029 -21.183 -19.252 1.00 71.21 120 LEU B N 1
ATOM 2961 C CA . LEU B 2 123 ? 29.810 -21.903 -19.580 1.00 65.16 120 LEU B CA 1
ATOM 2962 C C . LEU B 2 123 ? 30.077 -23.273 -20.196 1.00 77.32 120 LEU B C 1
ATOM 2963 O O . LEU B 2 123 ? 29.384 -24.255 -19.906 1.00 68.80 120 LEU B O 1
ATOM 2968 N N . THR B 2 124 ? 31.071 -23.334 -21.073 1.00 90.92 121 THR B N 1
ATOM 2969 C CA . THR B 2 124 ? 31.506 -24.609 -21.615 1.00 91.30 121 THR B CA 1
ATOM 2970 C C . THR B 2 124 ? 32.008 -25.499 -20.483 1.00 84.33 121 THR B C 1
ATOM 2971 O O . THR B 2 124 ? 31.650 -26.677 -20.403 1.00 82.66 121 THR B O 1
ATOM 2975 N N . LEU B 2 125 ? 32.837 -24.934 -19.610 1.00 75.84 122 LEU B N 1
ATOM 2976 C CA . LEU B 2 125 ? 33.239 -25.635 -18.403 1.00 75.01 122 LEU B CA 1
ATOM 2977 C C . LEU B 2 125 ? 32.091 -26.351 -17.704 1.00 76.74 122 LEU B C 1
ATOM 2978 O O . LEU B 2 125 ? 32.183 -27.536 -17.399 1.00 80.19 122 LEU B O 1
ATOM 2983 N N . ARG B 2 126 ? 30.992 -25.632 -17.483 1.00 72.98 123 ARG B N 1
ATOM 2984 C CA . ARG B 2 126 ? 29.846 -26.177 -16.751 1.00 69.06 123 ARG B CA 1
ATOM 2985 C C . ARG B 2 126 ? 28.914 -27.220 -17.388 1.00 69.73 123 ARG B C 1
ATOM 2986 O O . ARG B 2 126 ? 28.339 -28.091 -16.721 1.00 65.21 123 ARG B O 1
ATOM 2994 N N . ARG B 2 127 ? 28.768 -27.113 -18.702 1.00 72.40 124 ARG B N 1
ATOM 2995 C CA . ARG B 2 127 ? 27.992 -28.073 -19.458 1.00 76.25 124 ARG B CA 1
ATOM 2996 C C . ARG B 2 127 ? 28.783 -29.351 -19.310 1.00 67.24 124 ARG B C 1
ATOM 2997 O O . ARG B 2 127 ? 28.242 -30.449 -19.210 1.00 61.79 124 ARG B O 1
ATOM 3005 N N . TYR B 2 128 ? 30.096 -29.164 -19.318 1.00 60.22 125 TYR B N 1
ATOM 3006 C CA . TYR B 2 128 ? 31.087 -30.240 -19.239 1.00 52.80 125 TYR B CA 1
ATOM 3007 C C . TYR B 2 128 ? 30.786 -30.976 -17.938 1.00 48.98 125 TYR B C 1
ATOM 3008 O O . TYR B 2 128 ? 30.550 -32.185 -17.933 1.00 43.57 125 TYR B O 1
ATOM 3017 N N . PHE B 2 129 ? 30.786 -30.231 -16.840 1.00 50.57 126 PHE B N 1
ATOM 3018 C CA . PHE B 2 129 ? 30.511 -30.807 -15.532 1.00 60.72 126 PHE B CA 1
ATOM 3019 C C . PHE B 2 129 ? 29.134 -31.403 -15.313 1.00 65.51 126 PHE B C 1
ATOM 3020 O O . PHE B 2 129 ? 28.957 -32.239 -14.434 1.00 68.83 126 PHE B O 1
ATOM 3028 N N . GLN B 2 130 ? 28.154 -30.958 -16.082 1.00 65.51 127 GLN B N 1
ATOM 3029 C CA . GLN B 2 130 ? 26.837 -31.561 -16.011 1.00 63.36 127 GLN B CA 1
ATOM 3030 C C . GLN B 2 130 ? 26.914 -32.986 -16.519 1.00 54.18 127 GLN B C 1
ATOM 3031 O O . GLN B 2 130 ? 26.300 -33.896 -15.979 1.00 48.95 127 GLN B O 1
ATOM 3037 N N . GLY B 2 131 ? 27.689 -33.162 -17.575 1.00 57.98 128 GLY B N 1
ATOM 3038 C CA . GLY B 2 131 ? 27.820 -34.448 -18.227 1.00 59.40 128 GLY B CA 1
ATOM 3039 C C . GLY B 2 131 ? 28.186 -35.422 -17.144 1.00 49.56 128 GLY B C 1
ATOM 3040 O O . GLY B 2 131 ? 27.566 -36.469 -16.977 1.00 46.29 128 GLY B O 1
ATOM 3041 N N . ILE B 2 132 ? 29.203 -35.049 -16.389 1.00 50.99 129 ILE B N 1
ATOM 3042 C CA . ILE B 2 132 ? 29.689 -35.904 -15.328 1.00 61.70 129 ILE B CA 1
ATOM 3043 C C . ILE B 2 132 ? 28.575 -36.182 -14.293 1.00 66.15 129 ILE B C 1
ATOM 3044 O O . ILE B 2 132 ? 28.404 -37.318 -13.850 1.00 60.18 129 ILE B O 1
ATOM 3049 N N . ARG B 2 133 ? 27.810 -35.151 -13.931 1.00 67.69 130 ARG B N 1
ATOM 3050 C CA . ARG B 2 133 ? 26.670 -35.300 -13.026 1.00 55.11 130 ARG B CA 1
ATOM 3051 C C . ARG B 2 133 ? 25.634 -36.268 -13.545 1.00 62.96 130 ARG B C 1
ATOM 3052 O O . ARG B 2 133 ? 25.035 -37.017 -12.773 1.00 69.73 130 ARG B O 1
ATOM 3060 N N . VAL B 2 134 ? 25.413 -36.224 -14.859 1.00 57.14 131 VAL B N 1
ATOM 3061 C CA . VAL B 2 134 ? 24.406 -37.055 -15.501 1.00 59.25 131 VAL B CA 1
ATOM 3062 C C . VAL B 2 134 ? 24.927 -38.444 -15.726 1.00 69.85 131 VAL B C 1
ATOM 3063 O O . VAL B 2 134 ? 24.307 -39.443 -15.333 1.00 79.59 131 VAL B O 1
ATOM 3067 N N . TYR B 2 135 ? 26.080 -38.487 -16.390 1.00 66.19 132 TYR B N 1
ATOM 3068 C CA . TYR B 2 135 ? 26.743 -39.740 -16.699 1.00 68.04 132 TYR B CA 1
ATOM 3069 C C . TYR B 2 135 ? 26.699 -40.691 -15.513 1.00 66.79 132 TYR B C 1
ATOM 3070 O O . TYR B 2 135 ? 26.631 -41.910 -15.673 1.00 70.44 132 TYR B O 1
ATOM 3079 N N . LEU B 2 136 ? 26.742 -40.119 -14.319 1.00 55.80 133 LEU B N 1
ATOM 3080 C CA . LEU B 2 136 ? 26.666 -40.920 -13.118 1.00 58.39 133 LEU B CA 1
ATOM 3081 C C . LEU B 2 136 ? 25.246 -41.377 -12.849 1.00 63.82 133 LEU B C 1
ATOM 3082 O O . LEU B 2 136 ? 25.002 -42.573 -12.685 1.00 72.20 133 LEU B O 1
ATOM 3087 N N . LYS B 2 137 ? 24.311 -40.422 -12.852 1.00 56.48 134 LYS B N 1
ATOM 3088 C CA . LYS B 2 137 ? 22.908 -40.730 -12.609 1.00 62.80 134 LYS B CA 1
ATOM 3089 C C . LYS B 2 137 ? 22.635 -41.924 -13.502 1.00 74.04 134 LYS B C 1
ATOM 3090 O O . LYS B 2 137 ? 22.072 -42.917 -13.043 1.00 86.47 134 LYS B O 1
ATOM 3092 N N . GLU B 2 138 ? 23.059 -41.843 -14.767 1.00 65.19 135 GLU B N 1
ATOM 3093 C CA . GLU B 2 138 ? 22.856 -42.943 -15.712 1.00 67.61 135 GLU B CA 1
ATOM 3094 C C . GLU B 2 138 ? 23.439 -44.220 -15.159 1.00 64.27 135 GLU B C 1
ATOM 3095 O O . GLU B 2 138 ? 22.705 -45.118 -14.735 1.00 57.95 135 GLU B O 1
ATOM 3101 N N . LYS B 2 139 ? 24.766 -44.297 -15.159 1.00 69.09 136 LYS B N 1
ATOM 3102 C CA . LYS B 2 139 ? 25.451 -45.503 -14.704 1.00 69.80 136 LYS B CA 1
ATOM 3103 C C . LYS B 2 139 ? 25.054 -45.856 -13.267 1.00 73.95 136 LYS B C 1
ATOM 3104 O O . LYS B 2 139 ? 25.579 -46.801 -12.700 1.00 74.06 136 LYS B O 1
ATOM 3106 N N . LYS B 2 140 ? 24.120 -45.090 -12.697 1.00 75.83 137 LYS B N 1
ATOM 3107 C CA . LYS B 2 140 ? 23.501 -45.383 -11.397 1.00 73.28 137 LYS B CA 1
ATOM 3108 C C . LYS B 2 140 ? 24.479 -45.401 -10.220 1.00 67.82 137 LYS B C 1
ATOM 3109 O O . LYS B 2 140 ? 24.634 -46.421 -9.557 1.00 70.80 137 LYS B O 1
ATOM 3115 N N . TYR B 2 141 ? 25.179 -44.296 -10.004 1.00 65.48 138 TYR B N 1
ATOM 3116 C CA . TYR B 2 141 ? 26.077 -44.164 -8.866 1.00 64.38 138 TYR B CA 1
ATOM 3117 C C . TYR B 2 141 ? 26.759 -45.465 -8.546 1.00 62.89 138 TYR B C 1
ATOM 3118 O O . TYR B 2 141 ? 26.690 -45.949 -7.429 1.00 76.86 138 TYR B O 1
ATOM 3127 N N . SER B 2 142 ? 27.410 -46.039 -9.527 1.00 54.20 139 SER B N 1
ATOM 3128 C CA . SER B 2 142 ? 28.089 -47.311 -9.337 1.00 62.65 139 SER B CA 1
ATOM 3129 C C . SER B 2 142 ? 29.513 -47.089 -8.905 1.00 65.21 139 SER B C 1
ATOM 3130 O O . SER B 2 142 ? 30.025 -45.974 -8.990 1.00 73.84 139 SER B O 1
ATOM 3133 N N . ASP B 2 143 ? 30.159 -48.162 -8.466 1.00 61.97 140 ASP B N 1
ATOM 3134 C CA . ASP B 2 143 ? 31.551 -48.091 -8.057 1.00 69.63 140 ASP B CA 1
ATOM 3135 C C . ASP B 2 143 ? 32.430 -47.641 -9.197 1.00 65.69 140 ASP B C 1
ATOM 3136 O O . ASP B 2 143 ? 33.149 -46.632 -9.102 1.00 59.90 140 ASP B O 1
ATOM 3141 N N . CYS B 2 144 ? 32.365 -48.388 -10.288 1.00 61.82 141 CYS B N 1
ATOM 3142 C CA . CYS B 2 144 ? 33.138 -48.016 -11.461 1.00 62.09 141 CYS B CA 1
ATOM 3143 C C . CYS B 2 144 ? 32.775 -46.631 -11.966 1.00 58.56 141 CYS B C 1
ATOM 3144 O O . CYS B 2 144 ? 33.640 -45.824 -12.260 1.00 66.06 141 CYS B O 1
ATOM 3147 N N . ALA B 2 145 ? 31.490 -46.330 -12.026 1.00 51.93 142 ALA B N 1
ATOM 3148 C CA . ALA B 2 145 ? 31.077 -45.005 -12.457 1.00 50.57 142 ALA B CA 1
ATOM 3149 C C . ALA B 2 145 ? 31.817 -43.956 -11.638 1.00 53.81 142 ALA B C 1
ATOM 3150 O O . ALA B 2 145 ? 32.302 -42.972 -12.186 1.00 59.32 142 ALA B O 1
ATOM 3152 N N . TRP B 2 146 ? 31.926 -44.172 -10.328 1.00 53.25 143 TRP B N 1
ATOM 3153 C CA . TRP B 2 146 ? 32.610 -43.215 -9.464 1.00 59.68 143 TRP B CA 1
ATOM 3154 C C . TRP B 2 146 ? 34.119 -43.113 -9.781 1.00 64.99 143 TRP B C 1
ATOM 3155 O O . TRP B 2 146 ? 34.668 -42.008 -9.838 1.00 65.61 143 TRP B O 1
ATOM 3166 N N . GLU B 2 147 ? 34.792 -44.243 -10.000 1.00 59.63 144 GLU B N 1
ATOM 3167 C CA . GLU B 2 147 ? 36.211 -44.177 -10.388 1.00 56.45 144 GLU B CA 1
ATOM 3168 C C . GLU B 2 147 ? 36.383 -43.314 -11.631 1.00 58.42 144 GLU B C 1
ATOM 3169 O O . GLU B 2 147 ? 37.096 -42.312 -11.610 1.00 67.78 144 GLU B O 1
ATOM 3175 N N . VAL B 2 148 ? 35.711 -43.719 -12.705 1.00 44.07 145 VAL B N 1
ATOM 3176 C CA . VAL B 2 148 ? 35.729 -43.019 -13.981 1.00 44.39 145 VAL B CA 1
ATOM 3177 C C . VAL B 2 148 ? 35.714 -41.510 -13.776 1.00 50.09 145 VAL B C 1
ATOM 3178 O O . VAL B 2 148 ? 36.518 -40.778 -14.372 1.00 59.30 145 VAL B O 1
ATOM 3182 N N . VAL B 2 149 ? 34.810 -41.046 -12.922 1.00 46.56 146 VAL B N 1
ATOM 3183 C CA . VAL B 2 149 ? 34.734 -39.626 -12.618 1.00 51.94 146 VAL B CA 1
ATOM 3184 C C . VAL B 2 149 ? 36.012 -39.112 -11.952 1.00 54.75 146 VAL B C 1
ATOM 3185 O O . VAL B 2 149 ? 36.753 -38.326 -12.552 1.00 52.12 146 VAL B O 1
ATOM 3189 N N . ARG B 2 150 ? 36.267 -39.561 -10.723 1.00 51.94 147 ARG B N 1
ATOM 3190 C CA . ARG B 2 150 ? 37.491 -39.205 -10.026 1.00 47.72 147 ARG B CA 1
ATOM 3191 C C . ARG B 2 150 ? 38.651 -39.152 -11.000 1.00 56.81 147 ARG B C 1
ATOM 3192 O O . ARG B 2 150 ? 39.293 -38.125 -11.171 1.00 63.83 147 ARG B O 1
ATOM 3200 N N . MET B 2 151 ? 38.920 -40.273 -11.645 1.00 52.04 148 MET B N 1
ATOM 3201 C CA . MET B 2 151 ? 39.995 -40.325 -12.617 1.00 49.11 148 MET B CA 1
ATOM 3202 C C . MET B 2 151 ? 39.864 -39.207 -13.639 1.00 50.40 148 MET B C 1
ATOM 3203 O O . MET B 2 151 ? 40.819 -38.467 -13.865 1.00 49.70 148 MET B O 1
ATOM 3208 N N . GLU B 2 152 ? 38.685 -39.102 -14.260 1.00 51.11 149 GLU B N 1
ATOM 3209 C CA . GLU B 2 152 ? 38.423 -38.056 -15.243 1.00 49.21 149 GLU B CA 1
ATOM 3210 C C . GLU B 2 152 ? 38.764 -36.714 -14.636 1.00 48.04 149 GLU B C 1
ATOM 3211 O O . GLU B 2 152 ? 39.620 -35.996 -15.144 1.00 49.42 149 GLU B O 1
ATOM 3217 N N . ILE B 2 153 ? 38.106 -36.383 -13.535 1.00 45.92 150 ILE B N 1
ATOM 3218 C CA . ILE B 2 153 ? 38.432 -35.154 -12.826 1.00 48.67 150 ILE B CA 1
ATOM 3219 C C . ILE B 2 153 ? 39.950 -34.955 -12.742 1.00 51.64 150 ILE B C 1
ATOM 3220 O O . ILE B 2 153 ? 40.443 -33.895 -13.088 1.00 51.60 150 ILE B O 1
ATOM 3225 N N . MET B 2 154 ? 40.689 -35.979 -12.317 1.00 48.52 151 MET B N 1
ATOM 3226 C CA . MET B 2 154 ? 42.147 -35.879 -12.192 1.00 42.58 151 MET B CA 1
ATOM 3227 C C . MET B 2 154 ? 42.857 -35.416 -13.465 1.00 44.88 151 MET B C 1
ATOM 3228 O O . MET B 2 154 ? 43.735 -34.567 -13.406 1.00 39.93 151 MET B O 1
ATOM 3233 N N . LYS B 2 155 ? 42.501 -36.000 -14.606 1.00 52.59 152 LYS B N 1
ATOM 3234 C CA . LYS B 2 155 ? 43.035 -35.552 -15.889 1.00 54.86 152 LYS B CA 1
ATOM 3235 C C . LYS B 2 155 ? 42.832 -34.048 -16.018 1.00 52.24 152 LYS B C 1
ATOM 3236 O O . LYS B 2 155 ? 43.777 -33.262 -16.006 1.00 48.77 152 LYS B O 1
ATOM 3242 N N . SER B 2 156 ? 41.568 -33.671 -16.140 1.00 50.71 153 SER B N 1
ATOM 3243 C CA . SER B 2 156 ? 41.155 -32.299 -16.338 1.00 51.32 153 SER B CA 1
ATOM 3244 C C . SER B 2 156 ? 41.882 -31.370 -15.397 1.00 51.37 153 SER B C 1
ATOM 3245 O O . SER B 2 156 ? 42.198 -30.239 -15.747 1.00 58.68 153 SER B O 1
ATOM 3248 N N . LEU B 2 157 ? 42.129 -31.839 -14.181 1.00 50.74 154 LEU B N 1
ATOM 3249 C CA . LEU B 2 157 ? 42.773 -31.007 -13.171 1.00 51.49 154 LEU B CA 1
ATOM 3250 C C . LEU B 2 157 ? 44.211 -30.818 -13.564 1.00 56.16 154 LEU B C 1
ATOM 3251 O O . LEU B 2 157 ? 44.699 -29.701 -13.566 1.00 62.63 154 LEU B O 1
ATOM 3256 N N . PHE B 2 158 ? 44.882 -31.920 -13.895 1.00 55.46 155 PHE B N 1
ATOM 3257 C CA . PHE B 2 158 ? 46.242 -31.876 -14.422 1.00 47.27 155 PHE B CA 1
ATOM 3258 C C . PHE B 2 158 ? 46.370 -30.809 -15.488 1.00 42.85 155 PHE B C 1
ATOM 3259 O O . PHE B 2 158 ? 47.111 -29.846 -15.336 1.00 33.69 155 PHE B O 1
ATOM 3267 N N . LEU B 2 159 ? 45.648 -31.004 -16.577 1.00 46.48 156 LEU B N 1
ATOM 3268 C CA . LEU B 2 159 ? 45.547 -29.997 -17.613 1.00 46.09 156 LEU B CA 1
ATOM 3269 C C . LEU B 2 159 ? 45.374 -28.608 -17.018 1.00 48.60 156 LEU B C 1
ATOM 3270 O O . LEU B 2 159 ? 46.114 -27.681 -17.346 1.00 64.44 156 LEU B O 1
ATOM 3275 N N . SER B 2 160 ? 44.368 -28.461 -16.165 1.00 43.65 157 SER B N 1
ATOM 3276 C CA . SER B 2 160 ? 44.136 -27.203 -15.485 1.00 43.74 157 SER B CA 1
ATOM 3277 C C . SER B 2 160 ? 45.466 -26.723 -14.887 1.00 59.12 157 SER B C 1
ATOM 3278 O O . SER B 2 160 ? 45.908 -25.593 -15.096 1.00 59.61 157 SER B O 1
ATOM 3280 N N . THR B 2 161 ? 46.122 -27.638 -14.188 1.00 66.69 158 THR B N 1
ATOM 3281 C CA . THR B 2 161 ? 47.321 -27.363 -13.402 1.00 69.62 158 THR B CA 1
ATOM 3282 C C . THR B 2 161 ? 48.576 -26.986 -14.245 1.00 78.93 158 THR B C 1
ATOM 3283 O O . THR B 2 161 ? 49.630 -26.667 -13.700 1.00 80.17 158 THR B O 1
ATOM 3287 N N . ASN B 2 162 ? 48.462 -26.982 -15.568 1.00 80.51 159 ASN B N 1
ATOM 3288 C CA . ASN B 2 162 ? 49.528 -26.389 -16.383 1.00 85.77 159 ASN B CA 1
ATOM 3289 C C . ASN B 2 162 ? 49.322 -24.859 -16.523 1.00 107.35 159 ASN B C 1
ATOM 3290 O O . ASN B 2 162 ? 49.646 -24.245 -17.549 1.00 100.72 159 ASN B O 1
ATOM 3292 N N . MET B 2 163 ? 48.781 -24.262 -15.462 1.00 108.10 160 MET B N 1
ATOM 3293 C CA . MET B 2 163 ? 48.621 -22.811 -15.362 1.00 102.06 160 MET B CA 1
ATOM 3294 C C . MET B 2 163 ? 49.248 -22.221 -14.077 1.00 104.13 160 MET B C 1
ATOM 3295 O O . MET B 2 163 ? 48.624 -22.201 -13.000 1.00 96.25 160 MET B O 1
ATOM 3297 N N . GLN B 2 164 ? 50.490 -21.747 -14.215 1.00 107.74 161 GLN B N 1
ATOM 3298 C CA . GLN B 2 164 ? 51.226 -21.075 -13.140 1.00 98.86 161 GLN B CA 1
ATOM 3299 C C . GLN B 2 164 ? 51.799 -19.717 -13.607 1.00 104.38 161 GLN B C 1
ATOM 3300 O O . GLN B 2 164 ? 51.304 -18.636 -13.241 1.00 102.76 161 GLN B O 1
ATOM 3302 N N . ASP C 3 3 ? 48.139 -64.963 -1.750 1.00 116.33 9 ASP C N 1
ATOM 3303 C CA . ASP C 3 3 ? 47.708 -64.769 -3.128 1.00 120.74 9 ASP C CA 1
ATOM 3304 C C . ASP C 3 3 ? 48.914 -64.443 -3.983 1.00 123.36 9 ASP C C 1
ATOM 3305 O O . ASP C 3 3 ? 50.044 -64.626 -3.547 1.00 129.84 9 ASP C O 1
ATOM 3307 N N . GLU C 3 4 ? 48.678 -63.962 -5.198 1.00 114.38 10 GLU C N 1
ATOM 3308 C CA . GLU C 3 4 ? 49.770 -63.614 -6.094 1.00 106.37 10 GLU C CA 1
ATOM 3309 C C . GLU C 3 4 ? 49.668 -62.143 -6.465 1.00 100.44 10 GLU C C 1
ATOM 3310 O O . GLU C 3 4 ? 48.626 -61.694 -6.927 1.00 101.56 10 GLU C O 1
ATOM 3312 N N . SER C 3 5 ? 50.743 -61.388 -6.263 1.00 93.80 11 SER C N 1
ATOM 3313 C CA . SER C 3 5 ? 50.718 -59.969 -6.593 1.00 95.97 11 SER C CA 1
ATOM 3314 C C . SER C 3 5 ? 51.912 -59.438 -7.375 1.00 82.52 11 SER C C 1
ATOM 3315 O O . SER C 3 5 ? 53.050 -59.688 -7.011 1.00 85.44 11 SER C O 1
ATOM 3317 N N . CYS C 3 6 ? 51.645 -58.726 -8.465 1.00 68.09 12 CYS C N 1
ATOM 3318 C CA . CYS C 3 6 ? 52.692 -58.114 -9.267 1.00 59.74 12 CYS C CA 1
ATOM 3319 C C . CYS C 3 6 ? 52.830 -56.691 -8.774 1.00 55.90 12 CYS C C 1
ATOM 3320 O O . CYS C 3 6 ? 51.836 -56.070 -8.427 1.00 61.24 12 CYS C O 1
ATOM 3323 N N . THR C 3 7 ? 54.047 -56.164 -8.734 1.00 52.63 13 THR C N 1
ATOM 3324 C CA . THR C 3 7 ? 54.234 -54.784 -8.256 1.00 52.10 13 THR C CA 1
ATOM 3325 C C . THR C 3 7 ? 55.177 -53.956 -9.174 1.00 46.41 13 THR C C 1
ATOM 3326 O O . THR C 3 7 ? 56.236 -54.432 -9.578 1.00 48.97 13 THR C O 1
ATOM 3330 N N . PHE C 3 8 ? 54.802 -52.721 -9.493 1.00 28.92 14 PHE C N 1
ATOM 3331 C CA . PHE C 3 8 ? 55.456 -51.993 -10.577 1.00 42.95 14 PHE C CA 1
ATOM 3332 C C . PHE C 3 8 ? 56.234 -50.763 -10.220 1.00 42.02 14 PHE C C 1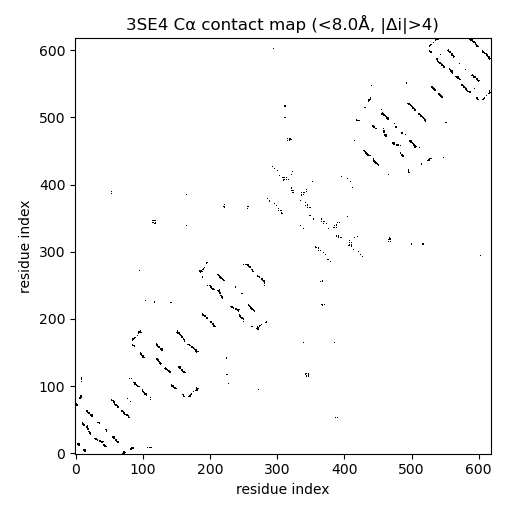
ATOM 3333 O O . PHE C 3 8 ? 55.714 -49.897 -9.547 1.00 43.31 14 PHE C O 1
ATOM 3341 N N . LYS C 3 9 ? 57.450 -50.639 -10.735 1.00 46.72 15 LYS C N 1
ATOM 3342 C CA . LYS C 3 9 ? 58.176 -49.371 -10.657 1.00 44.48 15 LYS C CA 1
ATOM 3343 C C . LYS C 3 9 ? 58.288 -48.635 -12.002 1.00 51.79 15 LYS C C 1
ATOM 3344 O O . LYS C 3 9 ? 58.783 -49.210 -12.974 1.00 60.94 15 LYS C O 1
ATOM 3350 N N . ILE C 3 10 ? 57.789 -47.395 -12.069 1.00 52.50 16 ILE C N 1
ATOM 3351 C CA . ILE C 3 10 ? 57.907 -46.549 -13.278 1.00 56.97 16 ILE C CA 1
ATOM 3352 C C . ILE C 3 10 ? 58.819 -45.327 -13.088 1.00 62.06 16 ILE C C 1
ATOM 3353 O O . ILE C 3 10 ? 58.431 -44.353 -12.438 1.00 71.22 16 ILE C O 1
ATOM 3358 N N . SER C 3 11 ? 60.025 -45.388 -13.629 1.00 52.78 17 SER C N 1
ATOM 3359 C CA . SER C 3 11 ? 60.951 -44.285 -13.473 1.00 45.23 17 SER C CA 1
ATOM 3360 C C . SER C 3 11 ? 61.579 -43.832 -14.757 1.00 45.03 17 SER C C 1
ATOM 3361 O O . SER C 3 11 ? 61.620 -44.567 -15.728 1.00 42.07 17 SER C O 1
ATOM 3364 N N . LEU C 3 12 ? 62.099 -42.618 -14.753 1.00 54.94 18 LEU C N 1
ATOM 3365 C CA . LEU C 3 12 ? 62.737 -42.094 -15.936 1.00 67.27 18 LEU C CA 1
ATOM 3366 C C . LEU C 3 12 ? 64.232 -42.252 -15.787 1.00 73.00 18 LEU C C 1
ATOM 3367 O O . LEU C 3 12 ? 64.838 -41.619 -14.935 1.00 70.42 18 LEU C O 1
ATOM 3372 N N . ARG C 3 13 ? 64.834 -43.094 -16.617 1.00 78.34 19 ARG C N 1
ATOM 3373 C CA . ARG C 3 13 ? 66.271 -43.300 -16.551 1.00 86.15 19 ARG C CA 1
ATOM 3374 C C . ARG C 3 13 ? 66.967 -42.959 -17.850 1.00 85.91 19 ARG C C 1
ATOM 3375 O O . ARG C 3 13 ? 66.637 -43.495 -18.898 1.00 84.80 19 ARG C O 1
ATOM 3383 N N . ASN C 3 14 ? 67.931 -42.058 -17.776 1.00 87.67 20 ASN C N 1
ATOM 3384 C CA . ASN C 3 14 ? 68.664 -41.653 -18.955 1.00 87.87 20 ASN C CA 1
ATOM 3385 C C . ASN C 3 14 ? 67.644 -41.058 -19.890 1.00 83.80 20 ASN C C 1
ATOM 3386 O O . ASN C 3 14 ? 67.816 -41.044 -21.100 1.00 75.47 20 ASN C O 1
ATOM 3391 N N . PHE C 3 15 ? 66.571 -40.559 -19.305 1.00 88.96 21 PHE C N 1
ATOM 3392 C CA . PHE C 3 15 ? 65.500 -39.954 -20.069 1.00 91.62 21 PHE C CA 1
ATOM 3393 C C . PHE C 3 15 ? 64.604 -40.936 -20.807 1.00 86.26 21 PHE C C 1
ATOM 3394 O O . PHE C 3 15 ? 63.860 -40.553 -21.701 1.00 83.71 21 PHE C O 1
ATOM 3402 N N . ARG C 3 16 ? 64.676 -42.203 -20.423 1.00 78.33 22 ARG C N 1
ATOM 3403 C CA . ARG C 3 16 ? 63.858 -43.218 -21.046 1.00 62.18 22 ARG C CA 1
ATOM 3404 C C . ARG C 3 16 ? 62.912 -43.680 -19.964 1.00 61.44 22 ARG C C 1
ATOM 3405 O O . ARG C 3 16 ? 63.353 -44.103 -18.908 1.00 58.01 22 ARG C O 1
ATOM 3413 N N . SER C 3 17 ? 61.613 -43.606 -20.211 1.00 63.75 23 SER C N 1
ATOM 3414 C CA . SER C 3 17 ? 60.655 -44.039 -19.210 1.00 66.12 23 SER C CA 1
ATOM 3415 C C . SER C 3 17 ? 60.825 -45.533 -19.085 1.00 71.49 23 SER C C 1
ATOM 3416 O O . SER C 3 17 ? 61.087 -46.193 -20.076 1.00 80.76 23 SER C O 1
ATOM 3419 N N . ILE C 3 18 ? 60.686 -46.085 -17.889 1.00 57.11 24 ILE C N 1
ATOM 3420 C CA . ILE C 3 18 ? 60.853 -47.519 -17.768 1.00 45.97 24 ILE C CA 1
ATOM 3421 C C . ILE C 3 18 ? 59.947 -48.164 -16.746 1.00 52.04 24 ILE C C 1
ATOM 3422 O O . ILE C 3 18 ? 60.167 -48.041 -15.539 1.00 53.55 24 ILE C O 1
ATOM 3427 N N . LEU C 3 19 ? 58.953 -48.886 -17.251 1.00 54.29 25 LEU C N 1
ATOM 3428 C CA . LEU C 3 19 ? 58.073 -49.678 -16.413 1.00 48.47 25 LEU C CA 1
ATOM 3429 C C . LEU C 3 19 ? 58.709 -51.021 -16.090 1.00 49.22 25 LEU C C 1
ATOM 3430 O O . LEU C 3 19 ? 58.875 -51.852 -16.969 1.00 59.12 25 LEU C O 1
ATOM 3435 N N . SER C 3 20 ? 59.075 -51.237 -14.836 1.00 43.06 26 SER C N 1
ATOM 3436 C CA . SER C 3 20 ? 59.573 -52.536 -14.440 1.00 48.24 26 SER C CA 1
ATOM 3437 C C . SER C 3 20 ? 58.500 -53.210 -13.607 1.00 56.54 26 SER C C 1
ATOM 3438 O O . SER C 3 20 ? 57.445 -52.626 -13.390 1.00 62.48 26 SER C O 1
ATOM 3441 N N . TRP C 3 21 ? 58.767 -54.422 -13.121 1.00 60.09 27 TRP C N 1
ATOM 3442 C CA . TRP C 3 21 ? 57.812 -55.138 -12.275 1.00 52.65 27 TRP C CA 1
ATOM 3443 C C . TRP C 3 21 ? 58.411 -56.348 -11.601 1.00 45.18 27 TRP C C 1
ATOM 3444 O O . TRP C 3 21 ? 59.305 -57.009 -12.121 1.00 53.35 27 TRP C O 1
ATOM 3455 N N . GLU C 3 22 ? 57.901 -56.659 -10.433 1.00 33.76 28 GLU C N 1
ATOM 3456 C CA . GLU C 3 22 ? 58.411 -57.802 -9.726 1.00 41.87 28 GLU C CA 1
ATOM 3457 C C . GLU C 3 22 ? 57.266 -58.683 -9.354 1.00 47.98 28 GLU C C 1
ATOM 3458 O O . GLU C 3 22 ? 56.161 -58.191 -9.240 1.00 43.28 28 GLU C O 1
ATOM 3464 N N . LEU C 3 23 ? 57.515 -59.957 -9.067 1.00 66.11 29 LEU C N 1
ATOM 3465 C CA . LEU C 3 23 ? 56.469 -60.895 -8.652 1.00 31.34 29 LEU C CA 1
ATOM 3466 C C . LEU C 3 23 ? 56.706 -61.377 -7.225 1.00 62.51 29 LEU C C 1
ATOM 3467 O O . LEU C 3 23 ? 57.834 -61.623 -6.840 1.00 65.51 29 LEU C O 1
ATOM 3472 N N . LYS C 3 24 ? 55.643 -61.504 -6.440 1.00 65.55 30 LYS C N 1
ATOM 3473 C CA . LYS C 3 24 ? 55.738 -61.872 -5.046 1.00 75.09 30 LYS C CA 1
ATOM 3474 C C . LYS C 3 24 ? 54.719 -62.962 -4.845 1.00 79.82 30 LYS C C 1
ATOM 3475 O O . LYS C 3 24 ? 53.564 -62.830 -5.274 1.00 71.66 30 LYS C O 1
ATOM 3481 N N . ASN C 3 25 ? 55.161 -64.039 -4.198 1.00 78.93 31 ASN C N 1
ATOM 3482 C CA . ASN C 3 25 ? 54.319 -65.201 -3.931 1.00 83.54 31 ASN C CA 1
ATOM 3483 C C . ASN C 3 25 ? 53.774 -65.835 -5.213 1.00 80.85 31 ASN C C 1
ATOM 3484 O O . ASN C 3 25 ? 52.562 -66.042 -5.357 1.00 82.09 31 ASN C O 1
ATOM 3489 N N . HIS C 3 26 ? 54.688 -66.115 -6.146 1.00 71.91 32 HIS C N 1
ATOM 3490 C CA . HIS C 3 26 ? 54.374 -66.889 -7.340 1.00 66.30 32 HIS C CA 1
ATOM 3491 C C . HIS C 3 26 ? 55.228 -68.140 -7.325 1.00 74.56 32 HIS C C 1
ATOM 3492 O O . HIS C 3 26 ? 56.452 -68.048 -7.390 1.00 76.17 32 HIS C O 1
ATOM 3499 N N . SER C 3 27 ? 54.572 -69.297 -7.217 1.00 76.96 33 SER C N 1
ATOM 3500 C CA . SER C 3 27 ? 55.238 -70.598 -7.235 1.00 65.37 33 SER C CA 1
ATOM 3501 C C . SER C 3 27 ? 55.864 -70.869 -8.597 1.00 59.32 33 SER C C 1
ATOM 3502 O O . SER C 3 27 ? 57.065 -71.107 -8.705 1.00 64.50 33 SER C O 1
ATOM 3504 N N . ILE C 3 28 ? 55.036 -70.838 -9.633 1.00 49.93 34 ILE C N 1
ATOM 3505 C CA . ILE C 3 28 ? 55.495 -71.001 -11.003 1.00 58.97 34 ILE C CA 1
ATOM 3506 C C . ILE C 3 28 ? 55.686 -69.616 -11.585 1.00 64.33 34 ILE C C 1
ATOM 3507 O O . ILE C 3 28 ? 54.710 -68.941 -11.911 1.00 74.89 34 ILE C O 1
ATOM 3512 N N . VAL C 3 29 ? 56.932 -69.165 -11.687 1.00 57.24 35 VAL C N 1
ATOM 3513 C CA . VAL C 3 29 ? 57.182 -67.858 -12.292 1.00 60.30 35 VAL C CA 1
ATOM 3514 C C . VAL C 3 29 ? 57.228 -68.027 -13.808 1.00 62.70 35 VAL C C 1
ATOM 3515 O O . VAL C 3 29 ? 57.797 -68.991 -14.316 1.00 68.75 35 VAL C O 1
ATOM 3519 N N . PRO C 3 30 ? 56.590 -67.114 -14.541 1.00 58.43 36 PRO C N 1
ATOM 3520 C CA . PRO C 3 30 ? 56.520 -67.290 -15.990 1.00 59.22 36 PRO C CA 1
ATOM 3521 C C . PRO C 3 30 ? 57.894 -67.231 -16.624 1.00 54.93 36 PRO C C 1
ATOM 3522 O O . PRO C 3 30 ? 58.896 -67.236 -15.923 1.00 53.41 36 PRO C O 1
ATOM 3526 N N . THR C 3 31 ? 57.925 -67.176 -17.946 1.00 59.05 37 THR C N 1
ATOM 3527 C CA . THR C 3 31 ? 59.165 -67.189 -18.694 1.00 57.36 37 THR C CA 1
ATOM 3528 C C . THR C 3 31 ? 59.164 -66.003 -19.638 1.00 55.20 37 THR C C 1
ATOM 3529 O O . THR C 3 31 ? 60.182 -65.331 -19.808 1.00 45.42 37 THR C O 1
ATOM 3533 N N . HIS C 3 32 ? 57.990 -65.750 -20.222 1.00 63.51 38 HIS C N 1
ATOM 3534 C CA . HIS C 3 32 ? 57.736 -64.593 -21.088 1.00 65.87 38 HIS C CA 1
ATOM 3535 C C . HIS C 3 32 ? 56.579 -63.735 -20.608 1.00 58.15 38 HIS C C 1
ATOM 3536 O O . HIS C 3 32 ? 55.556 -64.270 -20.203 1.00 61.40 38 HIS C O 1
ATOM 3543 N N . TYR C 3 33 ? 56.718 -62.414 -20.693 1.00 59.87 39 TYR C N 1
ATOM 3544 C CA . TYR C 3 33 ? 55.611 -61.516 -20.361 1.00 62.52 39 TYR C CA 1
ATOM 3545 C C . TYR C 3 33 ? 55.184 -60.651 -21.536 1.00 56.14 39 TYR C C 1
ATOM 3546 O O . TYR C 3 33 ? 55.998 -60.239 -22.351 1.00 54.60 39 TYR C O 1
ATOM 3555 N N . THR C 3 34 ? 53.903 -60.339 -21.602 1.00 52.78 40 THR C N 1
ATOM 3556 C CA . THR C 3 34 ? 53.444 -59.340 -22.557 1.00 58.36 40 THR C CA 1
ATOM 3557 C C . THR C 3 34 ? 52.748 -58.199 -21.832 1.00 57.10 40 THR C C 1
ATOM 3558 O O . THR C 3 34 ? 52.152 -58.391 -20.772 1.00 59.99 40 THR C O 1
ATOM 3562 N N . LEU C 3 35 ? 52.817 -57.008 -22.403 1.00 49.18 41 LEU C N 1
ATOM 3563 C CA . LEU C 3 35 ? 52.323 -55.839 -21.710 1.00 53.04 41 LEU C CA 1
ATOM 3564 C C . LEU C 3 35 ? 51.290 -55.110 -22.536 1.00 62.14 41 LEU C C 1
ATOM 3565 O O . LEU C 3 35 ? 51.525 -54.787 -23.697 1.00 70.64 41 LEU C O 1
ATOM 3570 N N . LEU C 3 36 ? 50.144 -54.844 -21.930 1.00 65.05 42 LEU C N 1
ATOM 3571 C CA . LEU C 3 36 ? 49.146 -54.004 -22.563 1.00 65.51 42 LEU C CA 1
ATOM 3572 C C . LEU C 3 36 ? 48.846 -52.781 -21.697 1.00 64.96 42 LEU C C 1
ATOM 3573 O O . LEU C 3 36 ? 48.990 -52.817 -20.470 1.00 60.49 42 LEU C O 1
ATOM 3578 N N . TYR C 3 37 ? 48.443 -51.698 -22.348 1.00 57.11 43 TYR C N 1
ATOM 3579 C CA . TYR C 3 37 ? 48.092 -50.487 -21.645 1.00 48.37 43 TYR C CA 1
ATOM 3580 C C . TYR C 3 37 ? 47.060 -49.750 -22.445 1.00 51.46 43 TYR C C 1
ATOM 3581 O O . TYR C 3 37 ? 47.114 -49.743 -23.663 1.00 56.85 43 TYR C O 1
ATOM 3590 N N . THR C 3 38 ? 46.110 -49.135 -21.760 1.00 62.92 44 THR C N 1
ATOM 3591 C CA . THR C 3 38 ? 45.160 -48.237 -22.407 1.00 67.10 44 THR C CA 1
ATOM 3592 C C . THR C 3 38 ? 45.044 -46.974 -21.560 1.00 61.76 44 THR C C 1
ATOM 3593 O O . THR C 3 38 ? 45.873 -46.739 -20.671 1.00 56.58 44 THR C O 1
ATOM 3597 N N . ILE C 3 39 ? 44.029 -46.160 -21.833 1.00 50.65 45 ILE C N 1
ATOM 3598 C CA . ILE C 3 39 ? 43.759 -45.013 -20.985 1.00 51.21 45 ILE C CA 1
ATOM 3599 C C . ILE C 3 39 ? 42.275 -44.877 -20.676 1.00 59.34 45 ILE C C 1
ATOM 3600 O O . ILE C 3 39 ? 41.452 -45.639 -21.190 1.00 68.93 45 ILE C O 1
ATOM 3605 N N . MET C 3 40 ? 41.933 -43.901 -19.843 1.00 51.72 46 MET C N 1
ATOM 3606 C CA . MET C 3 40 ? 40.581 -43.804 -19.332 1.00 57.84 46 MET C CA 1
ATOM 3607 C C . MET C 3 40 ? 39.804 -42.661 -19.961 1.00 67.55 46 MET C C 1
ATOM 3608 O O . MET C 3 40 ? 38.570 -42.682 -19.975 1.00 71.70 46 MET C O 1
ATOM 3613 N N . SER C 3 41 ? 40.532 -41.669 -20.468 1.00 66.13 47 SER C N 1
ATOM 3614 C CA . SER C 3 41 ? 39.926 -40.484 -21.064 1.00 72.67 47 SER C CA 1
ATOM 3615 C C . SER C 3 41 ? 38.935 -40.848 -22.172 1.00 84.65 47 SER C C 1
ATOM 3616 O O . SER C 3 41 ? 37.726 -40.641 -22.021 1.00 95.54 47 SER C O 1
ATOM 3619 N N . LYS C 3 42 ? 39.397 -41.537 -23.201 1.00 75.29 48 LYS C N 1
ATOM 3620 C CA . LYS C 3 42 ? 38.512 -42.026 -24.244 1.00 64.11 48 LYS C CA 1
ATOM 3621 C C . LYS C 3 42 ? 38.531 -43.529 -24.186 1.00 68.24 48 LYS C C 1
ATOM 3622 O O . LYS C 3 42 ? 39.520 -44.093 -23.816 1.00 73.96 48 LYS C O 1
ATOM 3624 N N . PRO C 3 43 ? 37.445 -44.195 -24.523 1.00 69.04 49 PRO C N 1
ATOM 3625 C CA . PRO C 3 43 ? 37.375 -45.635 -24.337 1.00 69.86 49 PRO C CA 1
ATOM 3626 C C . PRO C 3 43 ? 37.990 -46.459 -25.449 1.00 71.26 49 PRO C C 1
ATOM 3627 O O . PRO C 3 43 ? 37.280 -47.021 -26.258 1.00 67.99 49 PRO C O 1
ATOM 3631 N N . GLU C 3 44 ? 39.303 -46.549 -25.473 1.00 63.97 50 GLU C N 1
ATOM 3632 C CA . GLU C 3 44 ? 39.988 -47.334 -26.467 1.00 66.13 50 GLU C CA 1
ATOM 3633 C C . GLU C 3 44 ? 40.150 -48.751 -25.971 1.00 72.47 50 GLU C C 1
ATOM 3634 O O . GLU C 3 44 ? 39.588 -49.108 -24.951 1.00 77.75 50 GLU C O 1
ATOM 3640 N N . ASP C 3 45 ? 40.902 -49.556 -26.714 1.00 69.49 51 ASP C N 1
ATOM 3641 C CA . ASP C 3 45 ? 41.169 -50.942 -26.375 1.00 65.11 51 ASP C CA 1
ATOM 3642 C C . ASP C 3 45 ? 42.656 -51.073 -26.164 1.00 59.29 51 ASP C C 1
ATOM 3643 O O . ASP C 3 45 ? 43.421 -50.396 -26.797 1.00 63.37 51 ASP C O 1
ATOM 3648 N N . LEU C 3 46 ? 43.076 -51.951 -25.279 1.00 55.42 52 LEU C N 1
ATOM 3649 C CA . LEU C 3 46 ? 44.505 -52.134 -25.031 1.00 64.57 52 LEU C CA 1
ATOM 3650 C C . LEU C 3 46 ? 45.363 -52.239 -26.292 1.00 63.51 52 LEU C C 1
ATOM 3651 O O . LEU C 3 46 ? 45.192 -53.173 -27.080 1.00 55.44 52 LEU C O 1
ATOM 3656 N N . LYS C 3 47 ? 46.300 -51.308 -26.464 1.00 67.40 53 LYS C N 1
ATOM 3657 C CA . LYS C 3 47 ? 47.400 -51.520 -27.403 1.00 63.52 53 LYS C CA 1
ATOM 3658 C C . LYS C 3 47 ? 48.295 -52.574 -26.759 1.00 54.67 53 LYS C C 1
ATOM 3659 O O . LYS C 3 47 ? 48.186 -52.830 -25.555 1.00 39.93 53 LYS C O 1
ATOM 3661 N N . VAL C 3 48 ? 49.147 -53.209 -27.558 1.00 53.12 54 VAL C N 1
ATOM 3662 C CA . VAL C 3 48 ? 50.122 -54.134 -27.005 1.00 43.17 54 VAL C CA 1
ATOM 3663 C C . VAL C 3 48 ? 51.522 -53.639 -27.248 1.00 42.40 54 VAL C C 1
ATOM 3664 O O . VAL C 3 48 ? 52.003 -53.668 -28.370 1.00 38.07 54 VAL C O 1
ATOM 3668 N N . VAL C 3 49 ? 52.223 -53.194 -26.220 1.00 57.90 55 VAL C N 1
ATOM 3669 C CA . VAL C 3 49 ? 53.565 -52.710 -26.481 1.00 73.31 55 VAL C CA 1
ATOM 3670 C C . VAL C 3 49 ? 54.396 -53.756 -27.198 1.00 87.94 55 VAL C C 1
ATOM 3671 O O . VAL C 3 49 ? 54.543 -54.882 -26.737 1.00 94.62 55 VAL C O 1
ATOM 3675 N N . LYS C 3 50 ? 54.877 -53.360 -28.368 1.00 87.00 56 LYS C N 1
ATOM 3676 C CA . LYS C 3 50 ? 55.697 -54.207 -29.219 1.00 82.86 56 LYS C CA 1
ATOM 3677 C C . LYS C 3 50 ? 57.067 -54.421 -28.598 1.00 87.65 56 LYS C C 1
ATOM 3678 O O . LYS C 3 50 ? 57.619 -55.504 -28.666 1.00 91.88 56 LYS C O 1
ATOM 3680 N N . ASN C 3 51 ? 57.628 -53.389 -27.986 1.00 87.10 57 ASN C N 1
ATOM 3681 C CA . ASN C 3 51 ? 58.935 -53.545 -27.377 1.00 92.34 57 ASN C CA 1
ATOM 3682 C C . ASN C 3 51 ? 58.944 -54.789 -26.504 1.00 84.58 57 ASN C C 1
ATOM 3683 O O . ASN C 3 51 ? 59.727 -55.720 -26.660 1.00 76.59 57 ASN C O 1
ATOM 3688 N N . CYS C 3 52 ? 57.932 -54.774 -25.645 1.00 79.57 58 CYS C N 1
ATOM 3689 C CA . CYS C 3 52 ? 57.692 -55.697 -24.562 1.00 70.74 58 CYS C CA 1
ATOM 3690 C C . CYS C 3 52 ? 56.723 -56.889 -24.798 1.00 106.15 58 CYS C C 1
ATOM 3691 O O . CYS C 3 52 ? 56.284 -57.449 -23.827 1.00 111.42 58 CYS C O 1
ATOM 3694 N N . ALA C 3 53 ? 56.365 -57.269 -26.029 1.00 99.35 59 ALA C N 1
ATOM 3695 C CA . ALA C 3 53 ? 55.502 -58.421 -26.249 1.00 95.34 59 ALA C CA 1
ATOM 3696 C C . ALA C 3 53 ? 56.469 -59.606 -26.127 1.00 93.02 59 ALA C C 1
ATOM 3697 O O . ALA C 3 53 ? 57.566 -59.571 -26.663 1.00 91.13 59 ALA C O 1
ATOM 3699 N N . ASN C 3 54 ? 56.077 -60.651 -25.412 1.00 87.99 60 ASN C N 1
ATOM 3700 C CA . ASN C 3 54 ? 56.935 -61.829 -25.303 1.00 80.42 60 ASN C CA 1
ATOM 3701 C C . ASN C 3 54 ? 58.380 -61.528 -24.948 1.00 76.08 60 ASN C C 1
ATOM 3702 O O . ASN C 3 54 ? 59.280 -61.921 -25.672 1.00 83.83 60 ASN C O 1
ATOM 3707 N N . THR C 3 55 ? 58.601 -60.794 -23.867 1.00 73.20 61 THR C N 1
ATOM 3708 C CA . THR C 3 55 ? 59.962 -60.478 -23.445 1.00 72.48 61 THR C CA 1
ATOM 3709 C C . THR C 3 55 ? 60.307 -61.385 -22.266 1.00 71.05 61 THR C C 1
ATOM 3710 O O . THR C 3 55 ? 59.426 -61.759 -21.492 1.00 70.71 61 THR C O 1
ATOM 3714 N N . THR C 3 56 ? 61.573 -61.776 -22.170 1.00 70.77 62 THR C N 1
ATOM 3715 C CA . THR C 3 56 ? 62.060 -62.574 -21.056 1.00 68.90 62 THR C CA 1
ATOM 3716 C C . THR C 3 56 ? 62.410 -61.634 -19.915 1.00 69.36 62 THR C C 1
ATOM 3717 O O . THR C 3 56 ? 62.194 -61.941 -18.740 1.00 72.35 62 THR C O 1
ATOM 3721 N N . ARG C 3 57 ? 62.953 -60.478 -20.287 1.00 64.97 63 ARG C N 1
ATOM 3722 C CA . ARG C 3 57 ? 63.312 -59.458 -19.320 1.00 68.65 63 ARG C CA 1
ATOM 3723 C C . ARG C 3 57 ? 62.064 -59.077 -18.511 1.00 69.86 63 ARG C C 1
ATOM 3724 O O . ARG C 3 57 ? 60.942 -59.144 -19.014 1.00 65.57 63 ARG C O 1
ATOM 3732 N N . SER C 3 58 ? 62.273 -58.698 -17.254 1.00 68.70 64 SER C N 1
ATOM 3733 C CA . SER C 3 58 ? 61.190 -58.358 -16.357 1.00 56.76 64 SER C CA 1
ATOM 3734 C C . SER C 3 58 ? 60.915 -56.860 -16.344 1.00 55.60 64 SER C C 1
ATOM 3735 O O . SER C 3 58 ? 60.791 -56.271 -15.275 1.00 55.06 64 SER C O 1
ATOM 3738 N N . PHE C 3 59 ? 60.833 -56.239 -17.518 1.00 47.79 65 PHE C N 1
ATOM 3739 C CA . PHE C 3 59 ? 60.579 -54.799 -17.600 1.00 54.08 65 PHE C CA 1
ATOM 3740 C C . PHE C 3 59 ? 60.277 -54.273 -18.993 1.00 52.33 65 PHE C C 1
ATOM 3741 O O . PHE C 3 59 ? 60.472 -54.982 -19.974 1.00 50.72 65 PHE C O 1
ATOM 3749 N N . CYS C 3 60 ? 59.850 -53.023 -19.123 1.00 51.45 66 CYS C N 1
ATOM 3750 C CA . CYS C 3 60 ? 59.571 -52.429 -20.431 1.00 55.93 66 CYS C CA 1
ATOM 3751 C C . CYS C 3 60 ? 60.014 -50.993 -20.584 1.00 64.24 66 CYS C C 1
ATOM 3752 O O . CYS C 3 60 ? 60.261 -50.337 -19.603 1.00 75.88 66 CYS C O 1
ATOM 3755 N N . ASP C 3 61 ? 60.130 -50.526 -21.819 1.00 60.98 67 ASP C N 1
ATOM 3756 C CA . ASP C 3 61 ? 60.602 -49.195 -22.206 1.00 56.28 67 ASP C CA 1
ATOM 3757 C C . ASP C 3 61 ? 59.472 -48.437 -22.897 1.00 65.79 67 ASP C C 1
ATOM 3758 O O . ASP C 3 61 ? 59.318 -48.503 -24.121 1.00 65.21 67 ASP C O 1
ATOM 3763 N N . LEU C 3 62 ? 58.732 -47.665 -22.111 1.00 72.09 68 LEU C N 1
ATOM 3764 C CA . LEU C 3 62 ? 57.502 -47.042 -22.580 1.00 71.89 68 LEU C CA 1
ATOM 3765 C C . LEU C 3 62 ? 57.675 -45.617 -23.070 1.00 74.19 68 LEU C C 1
ATOM 3766 O O . LEU C 3 62 ? 56.708 -44.859 -23.148 1.00 74.49 68 LEU C O 1
ATOM 3771 N N . THR C 3 63 ? 58.902 -45.253 -23.416 1.00 75.41 69 THR C N 1
ATOM 3772 C CA . THR C 3 63 ? 59.214 -43.844 -23.632 1.00 71.51 69 THR C CA 1
ATOM 3773 C C . THR C 3 63 ? 58.485 -43.282 -24.844 1.00 71.55 69 THR C C 1
ATOM 3774 O O . THR C 3 63 ? 58.423 -42.068 -25.031 1.00 79.08 69 THR C O 1
ATOM 3778 N N . ASP C 3 64 ? 57.909 -44.163 -25.650 1.00 68.04 70 ASP C N 1
ATOM 3779 C CA . ASP C 3 64 ? 57.285 -43.724 -26.888 1.00 72.89 70 ASP C CA 1
ATOM 3780 C C . ASP C 3 64 ? 55.777 -43.919 -26.898 1.00 78.21 70 ASP C C 1
ATOM 3781 O O . ASP C 3 64 ? 55.085 -43.385 -27.765 1.00 85.16 70 ASP C O 1
ATOM 3786 N N . GLU C 3 65 ? 55.272 -44.666 -25.921 1.00 76.77 71 GLU C N 1
ATOM 3787 C CA . GLU C 3 65 ? 53.845 -44.979 -25.842 1.00 75.37 71 GLU C CA 1
ATOM 3788 C C . GLU C 3 65 ? 53.119 -44.072 -24.847 1.00 69.96 71 GLU C C 1
ATOM 3789 O O . GLU C 3 65 ? 51.925 -43.763 -25.003 1.00 63.78 71 GLU C O 1
ATOM 3795 N N . TRP C 3 66 ? 53.867 -43.661 -23.826 1.00 63.99 72 TRP C N 1
ATOM 3796 C CA . TRP C 3 66 ? 53.354 -42.884 -22.711 1.00 64.99 72 TRP C CA 1
ATOM 3797 C C . TRP C 3 66 ? 54.008 -41.517 -22.683 1.00 60.91 72 TRP C C 1
ATOM 3798 O O . TRP C 3 66 ? 54.950 -41.287 -21.930 1.00 47.26 72 TRP C O 1
ATOM 3809 N N . ARG C 3 67 ? 53.507 -40.606 -23.505 1.00 75.74 73 ARG C N 1
ATOM 3810 C CA . ARG C 3 67 ? 54.107 -39.279 -23.609 1.00 85.59 73 ARG C CA 1
ATOM 3811 C C . ARG C 3 67 ? 53.339 -38.206 -22.837 1.00 83.26 73 ARG C C 1
ATOM 3812 O O . ARG C 3 67 ? 53.830 -37.083 -22.651 1.00 76.91 73 ARG C O 1
ATOM 3820 N N . SER C 3 68 ? 52.138 -38.554 -22.384 1.00 87.44 74 SER C N 1
ATOM 3821 C CA . SER C 3 68 ? 51.294 -37.586 -21.705 1.00 88.31 74 SER C CA 1
ATOM 3822 C C . SER C 3 68 ? 51.353 -37.685 -20.193 1.00 78.86 74 SER C C 1
ATOM 3823 O O . SER C 3 68 ? 51.157 -38.751 -19.624 1.00 78.30 74 SER C O 1
ATOM 3826 N N . THR C 3 69 ? 51.631 -36.552 -19.558 1.00 72.82 75 THR C N 1
ATOM 3827 C CA . THR C 3 69 ? 51.665 -36.458 -18.105 1.00 79.04 75 THR C CA 1
ATOM 3828 C C . THR C 3 69 ? 50.238 -36.457 -17.525 1.00 77.84 75 THR C C 1
ATOM 3829 O O . THR C 3 69 ? 49.981 -36.990 -16.431 1.00 75.13 75 THR C O 1
ATOM 3833 N N . HIS C 3 70 ? 49.315 -35.878 -18.288 1.00 73.77 76 HIS C N 1
ATOM 3834 C CA . HIS C 3 70 ? 47.991 -35.547 -17.788 1.00 74.21 76 HIS C CA 1
ATOM 3835 C C . HIS C 3 70 ? 46.952 -36.634 -18.044 1.00 68.93 76 HIS C C 1
ATOM 3836 O O . HIS C 3 70 ? 45.759 -36.400 -17.853 1.00 78.01 76 HIS C O 1
ATOM 3843 N N . GLU C 3 71 ? 47.390 -37.813 -18.480 1.00 55.63 77 GLU C N 1
ATOM 3844 C CA . GLU C 3 71 ? 46.468 -38.938 -18.658 1.00 53.36 77 GLU C CA 1
ATOM 3845 C C . GLU C 3 71 ? 46.758 -40.045 -17.651 1.00 54.06 77 GLU C C 1
ATOM 3846 O O . GLU C 3 71 ? 47.847 -40.082 -17.072 1.00 57.93 77 GLU C O 1
ATOM 3852 N N . ALA C 3 72 ? 45.791 -40.942 -17.451 1.00 54.12 78 ALA C N 1
ATOM 3853 C CA . ALA C 3 72 ? 45.975 -42.088 -16.553 1.00 58.21 78 ALA C CA 1
ATOM 3854 C C . ALA C 3 72 ? 46.058 -43.403 -17.315 1.00 58.94 78 ALA C C 1
ATOM 3855 O O . ALA C 3 72 ? 45.054 -43.865 -17.852 1.00 59.85 78 ALA C O 1
ATOM 3857 N N . TYR C 3 73 ? 47.245 -44.012 -17.325 1.00 51.11 79 TYR C N 1
ATOM 3858 C CA . TYR C 3 73 ? 47.515 -45.238 -18.079 1.00 53.67 79 TYR C CA 1
ATOM 3859 C C . TYR C 3 73 ? 47.211 -46.509 -17.304 1.00 51.93 79 TYR C C 1
ATOM 3860 O O . TYR C 3 73 ? 47.917 -46.848 -16.370 1.00 58.28 79 TYR C O 1
ATOM 3869 N N . VAL C 3 74 ? 46.166 -47.224 -17.689 1.00 42.64 80 VAL C N 1
ATOM 3870 C CA . VAL C 3 74 ? 45.878 -48.496 -17.038 1.00 45.30 80 VAL C CA 1
ATOM 3871 C C . VAL C 3 74 ? 46.493 -49.660 -17.851 1.00 47.55 80 VAL C C 1
ATOM 3872 O O . VAL C 3 74 ? 46.388 -49.707 -19.071 1.00 49.95 80 VAL C O 1
ATOM 3876 N N . THR C 3 75 ? 47.196 -50.561 -17.177 1.00 47.50 81 THR C N 1
ATOM 3877 C CA . THR C 3 75 ? 48.006 -51.558 -17.875 1.00 46.62 81 THR C CA 1
ATOM 3878 C C . THR C 3 75 ? 47.775 -52.974 -17.372 1.00 51.01 81 THR C C 1
ATOM 3879 O O . THR C 3 75 ? 47.543 -53.197 -16.180 1.00 45.21 81 THR C O 1
ATOM 3883 N N . VAL C 3 76 ? 47.845 -53.931 -18.294 1.00 61.72 82 VAL C N 1
ATOM 3884 C CA . VAL C 3 76 ? 47.695 -55.341 -17.957 1.00 58.06 82 VAL C CA 1
ATOM 3885 C C . VAL C 3 76 ? 48.975 -56.031 -18.296 1.00 61.19 82 VAL C C 1
ATOM 3886 O O . VAL C 3 76 ? 49.422 -55.971 -19.431 1.00 75.33 82 VAL C O 1
ATOM 3890 N N . LEU C 3 77 ? 49.570 -56.692 -17.321 1.00 50.80 83 LEU C N 1
ATOM 3891 C CA . LEU C 3 77 ? 50.749 -57.482 -17.589 1.00 49.63 83 LEU C CA 1
ATOM 3892 C C . LEU C 3 77 ? 50.218 -58.883 -17.630 1.00 48.64 83 LEU C C 1
ATOM 3893 O O . LEU C 3 77 ? 49.338 -59.216 -16.849 1.00 58.67 83 LEU C O 1
ATOM 3898 N N . GLU C 3 78 ? 50.707 -59.697 -18.554 1.00 45.44 84 GLU C N 1
ATOM 3899 C CA . GLU C 3 78 ? 50.447 -61.125 -18.478 1.00 51.25 84 GLU C CA 1
ATOM 3900 C C . GLU C 3 78 ? 51.737 -61.881 -18.730 1.00 53.26 84 GLU C C 1
ATOM 3901 O O . GLU C 3 78 ? 52.567 -61.463 -19.536 1.00 51.26 84 GLU C O 1
ATOM 3907 N N . GLY C 3 79 ? 51.916 -63.004 -18.037 1.00 47.61 85 GLY C N 1
ATOM 3908 C CA . GLY C 3 79 ? 53.104 -63.835 -18.183 1.00 46.57 85 GLY C CA 1
ATOM 3909 C C . GLY C 3 79 ? 52.736 -65.260 -18.558 1.00 56.93 85 GLY C C 1
ATOM 3910 O O . GLY C 3 79 ? 51.843 -65.826 -17.948 1.00 66.31 85 GLY C O 1
ATOM 3911 N N . PHE C 3 80 ? 53.397 -65.819 -19.573 1.00 54.69 86 PHE C N 1
ATOM 3912 C CA . PHE C 3 80 ? 53.123 -67.178 -20.057 1.00 61.15 86 PHE C CA 1
ATOM 3913 C C . PHE C 3 80 ? 54.33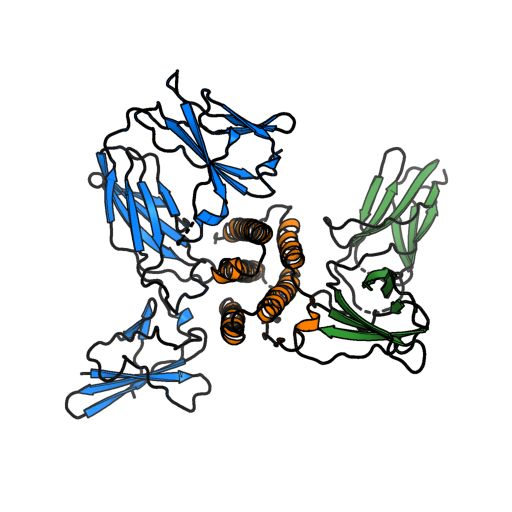6 -68.085 -19.771 1.00 52.49 86 PHE C C 1
ATOM 3914 O O . PHE C 3 80 ? 55.448 -67.732 -20.072 1.00 48.41 86 PHE C O 1
ATOM 3922 N N . SER C 3 81 ? 54.145 -69.257 -19.190 1.00 56.89 87 SER C N 1
ATOM 3923 C CA . SER C 3 81 ? 55.293 -70.129 -18.927 1.00 70.45 87 SER C CA 1
ATOM 3924 C C . SER C 3 81 ? 54.930 -71.484 -19.507 1.00 69.48 87 SER C C 1
ATOM 3925 O O . SER C 3 81 ? 54.573 -72.377 -18.775 1.00 76.13 87 SER C O 1
ATOM 3928 N N . GLY C 3 82 ? 55.018 -71.636 -20.824 1.00 56.79 88 GLY C N 1
ATOM 3929 C CA . GLY C 3 82 ? 54.592 -72.858 -21.478 1.00 64.25 88 GLY C CA 1
ATOM 3930 C C . GLY C 3 82 ? 53.483 -72.595 -22.464 1.00 84.19 88 GLY C C 1
ATOM 3931 O O . GLY C 3 82 ? 53.276 -71.456 -22.851 1.00 84.50 88 GLY C O 1
ATOM 3932 N N . ASN C 3 83 ? 52.748 -73.618 -22.872 1.00 97.97 89 ASN C N 1
ATOM 3933 C CA . ASN C 3 83 ? 51.636 -73.337 -23.757 1.00 99.45 89 ASN C CA 1
ATOM 3934 C C . ASN C 3 83 ? 50.516 -72.777 -22.897 1.00 91.02 89 ASN C C 1
ATOM 3935 O O . ASN C 3 83 ? 49.372 -73.211 -22.936 1.00 84.88 89 ASN C O 1
ATOM 3940 N N . THR C 3 84 ? 50.904 -71.811 -22.074 1.00 90.17 90 THR C N 1
ATOM 3941 C CA . THR C 3 84 ? 49.982 -71.248 -21.110 1.00 90.56 90 THR C CA 1
ATOM 3942 C C . THR C 3 84 ? 50.046 -69.792 -20.685 1.00 98.83 90 THR C C 1
ATOM 3943 O O . THR C 3 84 ? 51.111 -69.192 -20.630 1.00 107.06 90 THR C O 1
ATOM 3947 N N . THR C 3 85 ? 48.888 -69.247 -20.338 1.00 93.51 91 THR C N 1
ATOM 3948 C CA . THR C 3 85 ? 48.784 -67.920 -19.700 1.00 77.76 91 THR C CA 1
ATOM 3949 C C . THR C 3 85 ? 48.695 -68.070 -18.184 1.00 67.18 91 THR C C 1
ATOM 3950 O O . THR C 3 85 ? 47.666 -68.467 -17.657 1.00 64.52 91 THR C O 1
ATOM 3954 N N . LEU C 3 86 ? 49.781 -67.758 -17.486 1.00 69.03 92 LEU C N 1
ATOM 3955 C CA . LEU C 3 86 ? 49.897 -68.055 -16.055 1.00 66.26 92 LEU C CA 1
ATOM 3956 C C . LEU C 3 86 ? 49.008 -67.184 -15.163 1.00 59.27 92 LEU C C 1
ATOM 3957 O O . LEU C 3 86 ? 48.444 -67.661 -14.164 1.00 47.88 92 LEU C O 1
ATOM 3962 N N . PHE C 3 87 ? 48.927 -65.901 -15.515 1.00 57.85 93 PHE C N 1
ATOM 3963 C CA . PHE C 3 87 ? 48.162 -64.918 -14.759 1.00 56.40 93 PHE C CA 1
ATOM 3964 C C . PHE C 3 87 ? 48.118 -63.608 -15.516 1.00 64.34 93 PHE C C 1
ATOM 3965 O O . PHE C 3 87 ? 48.852 -63.389 -16.483 1.00 65.06 93 PHE C O 1
ATOM 3973 N N . SER C 3 88 ? 47.271 -62.715 -15.043 1.00 67.11 94 SER C N 1
ATOM 3974 C CA . SER C 3 88 ? 47.178 -61.408 -15.636 1.00 72.94 94 SER C CA 1
ATOM 3975 C C . SER C 3 88 ? 46.820 -60.402 -14.561 1.00 76.61 94 SER C C 1
ATOM 3976 O O . SER C 3 88 ? 45.689 -60.387 -14.073 1.00 78.20 94 SER C O 1
ATOM 3979 N N . CYS C 3 89 ? 47.785 -59.570 -14.180 1.00 75.73 95 CYS C N 1
ATOM 3980 C CA . CYS C 3 89 ? 47.507 -58.496 -13.239 1.00 77.34 95 CYS C CA 1
ATOM 3981 C C . CYS C 3 89 ? 47.402 -57.128 -13.909 1.00 75.51 95 CYS C C 1
ATOM 3982 O O . CYS C 3 89 ? 47.905 -56.924 -15.022 1.00 60.54 95 CYS C O 1
ATOM 3985 N N . SER C 3 90 ? 46.722 -56.205 -13.229 1.00 81.93 96 SER C N 1
ATOM 3986 C CA . SER C 3 90 ? 46.593 -54.830 -13.702 1.00 74.73 96 SER C CA 1
ATOM 3987 C C . SER C 3 90 ? 47.105 -53.773 -12.721 1.00 63.63 96 SER C C 1
ATOM 3988 O O . SER C 3 90 ? 47.479 -54.085 -11.582 1.00 57.31 96 SER C O 1
ATOM 3991 N N . HIS C 3 91 ? 47.105 -52.524 -13.182 1.00 64.11 97 HIS C N 1
ATOM 3992 C CA . HIS C 3 91 ? 47.569 -51.389 -12.403 1.00 68.48 97 HIS C CA 1
ATOM 3993 C C . HIS C 3 91 ? 47.530 -50.170 -13.307 1.00 58.74 97 HIS C C 1
ATOM 3994 O O . HIS C 3 91 ? 47.574 -50.303 -14.529 1.00 45.39 97 HIS C O 1
ATOM 4001 N N . ASN C 3 92 ? 47.445 -48.984 -12.721 1.00 55.08 98 ASN C N 1
ATOM 4002 C CA . ASN C 3 92 ? 47.524 -47.763 -13.513 1.00 53.75 98 ASN C CA 1
ATOM 4003 C C . ASN C 3 92 ? 48.554 -46.823 -12.945 1.00 49.84 98 ASN C C 1
ATOM 4004 O O . ASN C 3 92 ? 49.027 -47.000 -11.830 1.00 60.22 98 ASN C O 1
ATOM 4009 N N . PHE C 3 93 ? 48.881 -45.796 -13.706 1.00 36.38 99 PHE C N 1
ATOM 4010 C CA . PHE C 3 93 ? 49.953 -44.909 -13.320 1.00 44.73 99 PHE C CA 1
ATOM 4011 C C . PHE C 3 93 ? 49.596 -43.510 -13.737 1.00 53.84 99 PHE C C 1
ATOM 4012 O O . PHE C 3 93 ? 48.992 -43.312 -14.783 1.00 58.11 99 PHE C O 1
ATOM 4020 N N . TRP C 3 94 ? 49.946 -42.538 -12.906 1.00 54.64 100 TRP C N 1
ATOM 4021 C CA . TRP C 3 94 ? 49.868 -41.138 -13.292 1.00 58.18 100 TRP C CA 1
ATOM 4022 C C . TRP C 3 94 ? 51.312 -40.683 -13.354 1.00 59.93 100 TRP C C 1
ATOM 4023 O O . TRP C 3 94 ? 51.992 -40.709 -12.327 1.00 55.51 100 TRP C O 1
ATOM 4034 N N . LEU C 3 95 ? 51.808 -40.302 -14.534 1.00 63.48 101 LEU C N 1
ATOM 4035 C CA . LEU C 3 95 ? 53.249 -40.010 -14.654 1.00 59.08 101 LEU C CA 1
ATOM 4036 C C . LEU C 3 95 ? 53.681 -38.909 -13.692 1.00 57.49 101 LEU C C 1
ATOM 4037 O O . LEU C 3 95 ? 54.799 -38.930 -13.155 1.00 46.66 101 LEU C O 1
ATOM 4042 N N . ALA C 3 96 ? 52.761 -37.971 -13.465 1.00 61.66 102 ALA C N 1
ATOM 4043 C CA . ALA C 3 96 ? 52.998 -36.799 -12.631 1.00 50.82 102 ALA C CA 1
ATOM 4044 C C . ALA C 3 96 ? 53.155 -37.172 -11.179 1.00 58.64 102 ALA C C 1
ATOM 4045 O O . ALA C 3 96 ? 53.608 -36.376 -10.378 1.00 67.29 102 ALA C O 1
ATOM 4047 N N . ILE C 3 97 ? 52.763 -38.388 -10.842 1.00 63.08 103 ILE C N 1
ATOM 4048 C CA . ILE C 3 97 ? 52.765 -38.826 -9.460 1.00 55.86 103 ILE C CA 1
ATOM 4049 C C . ILE C 3 97 ? 53.662 -40.025 -9.280 1.00 54.49 103 ILE C C 1
ATOM 4050 O O . ILE C 3 97 ? 54.562 -40.010 -8.435 1.00 60.75 103 ILE C O 1
ATOM 4055 N N . ASP C 3 98 ? 53.420 -41.053 -10.087 1.00 39.57 104 ASP C N 1
ATOM 4056 C CA . ASP C 3 98 ? 54.088 -42.334 -9.912 1.00 38.12 104 ASP C CA 1
ATOM 4057 C C . ASP C 3 98 ? 55.542 -42.377 -10.436 1.00 50.61 104 ASP C C 1
ATOM 4058 O O . ASP C 3 98 ? 56.322 -43.236 -10.026 1.00 57.57 104 ASP C O 1
ATOM 4063 N N . MET C 3 99 ? 55.934 -41.451 -11.306 1.00 50.33 105 MET C N 1
ATOM 4064 C CA . MET C 3 99 ? 57.247 -41.588 -11.928 1.00 48.12 105 MET C CA 1
ATOM 4065 C C . MET C 3 99 ? 58.359 -40.986 -11.108 1.00 47.70 105 MET C C 1
ATOM 4066 O O . MET C 3 99 ? 58.273 -39.836 -10.706 1.00 51.52 105 MET C O 1
ATOM 4071 N N . SER C 3 100 ? 59.408 -41.767 -10.870 1.00 49.38 106 SER C N 1
ATOM 4072 C CA . SER C 3 100 ? 60.621 -41.257 -10.225 1.00 55.79 106 SER C CA 1
ATOM 4073 C C . SER C 3 100 ? 61.588 -40.765 -11.280 1.00 63.43 106 SER C C 1
ATOM 4074 O O . SER C 3 100 ? 61.626 -41.311 -12.390 1.00 74.09 106 SER C O 1
ATOM 4077 N N . PHE C 3 101 ? 62.375 -39.745 -10.941 1.00 58.30 107 PHE C N 1
ATOM 4078 C CA . PHE C 3 101 ? 63.257 -39.121 -11.931 1.00 68.44 107 PHE C CA 1
ATOM 4079 C C . PHE C 3 101 ? 64.735 -39.204 -11.562 1.00 68.66 107 PHE C C 1
ATOM 4080 O O . PHE C 3 101 ? 65.251 -38.398 -10.773 1.00 65.64 107 PHE C O 1
ATOM 4088 N N . GLU C 3 102 ? 65.403 -40.188 -12.156 1.00 64.14 108 GLU C N 1
ATOM 4089 C CA . GLU C 3 102 ? 66.803 -40.455 -11.891 1.00 58.32 108 GLU C CA 1
ATOM 4090 C C . GLU C 3 102 ? 67.663 -39.302 -12.370 1.00 68.35 108 GLU C C 1
ATOM 4091 O O . GLU C 3 102 ? 67.328 -38.649 -13.362 1.00 82.10 108 GLU C O 1
ATOM 4097 N N . PRO C 3 103 ? 68.774 -39.041 -11.663 1.00 64.10 109 PRO C N 1
ATOM 4098 C CA . PRO C 3 103 ? 69.708 -37.982 -12.049 1.00 60.37 109 PRO C CA 1
ATOM 4099 C C . PRO C 3 103 ? 70.370 -38.276 -13.387 1.00 51.62 109 PRO C C 1
ATOM 4100 O O . PRO C 3 103 ? 70.478 -39.432 -13.766 1.00 39.22 109 PRO C O 1
ATOM 4104 N N . PRO C 3 104 ? 70.794 -37.229 -14.109 1.00 59.76 110 PRO C N 1
ATOM 4105 C CA . PRO C 3 104 ? 71.507 -37.491 -15.351 1.00 61.07 110 PRO C CA 1
ATOM 4106 C C . PRO C 3 104 ? 72.983 -37.714 -15.047 1.00 76.63 110 PRO C C 1
ATOM 4107 O O . PRO C 3 104 ? 73.451 -37.601 -13.903 1.00 79.65 110 PRO C O 1
ATOM 4111 N N . GLU C 3 105 ? 73.710 -38.056 -16.096 1.00 79.36 111 GLU C N 1
ATOM 4112 C CA . GLU C 3 105 ? 75.130 -38.260 -16.003 1.00 72.26 111 GLU C CA 1
ATOM 4113 C C . GLU C 3 105 ? 75.825 -36.901 -16.087 1.00 74.84 111 GLU C C 1
ATOM 4114 O O . GLU C 3 105 ? 75.395 -36.023 -16.841 1.00 74.10 111 GLU C O 1
ATOM 4120 N N . PHE C 3 106 ? 76.882 -36.716 -15.300 1.00 68.65 112 PHE C N 1
ATOM 4121 C CA . PHE C 3 106 ? 77.562 -35.429 -15.249 1.00 53.79 112 PHE C CA 1
ATOM 4122 C C . PHE C 3 106 ? 79.037 -35.602 -14.930 1.00 56.44 112 PHE C C 1
ATOM 4123 O O . PHE C 3 106 ? 79.408 -36.525 -14.209 1.00 63.65 112 PHE C O 1
ATOM 4131 N N . GLU C 3 107 ? 79.874 -34.721 -15.476 1.00 62.52 113 GLU C N 1
ATOM 4132 C CA . GLU C 3 107 ? 81.292 -34.685 -15.136 1.00 63.58 113 GLU C CA 1
ATOM 4133 C C . GLU C 3 107 ? 81.627 -33.280 -14.662 1.00 69.35 113 GLU C C 1
ATOM 4134 O O . GLU C 3 107 ? 80.920 -32.326 -14.983 1.00 67.28 113 GLU C O 1
ATOM 4136 N N . ILE C 3 108 ? 82.684 -33.156 -13.869 1.00 69.28 114 ILE C N 1
ATOM 4137 C CA . ILE C 3 108 ? 83.168 -31.847 -13.470 1.00 59.20 114 ILE C CA 1
ATOM 4138 C C . ILE C 3 108 ? 84.647 -31.782 -13.723 1.00 69.01 114 ILE C C 1
ATOM 4139 O O . ILE C 3 108 ? 85.334 -32.813 -13.720 1.00 64.63 114 ILE C O 1
ATOM 4144 N N . VAL C 3 109 ? 85.113 -30.550 -13.934 1.00 77.69 115 VAL C N 1
ATOM 4145 C CA . VAL C 3 109 ? 86.494 -30.252 -14.292 1.00 75.34 115 VAL C CA 1
ATOM 4146 C C . VAL C 3 109 ? 86.981 -28.995 -13.573 1.00 77.70 115 VAL C C 1
ATOM 4147 O O . VAL C 3 109 ? 86.423 -27.908 -13.746 1.00 76.86 115 VAL C O 1
ATOM 4151 N N . GLY C 3 110 ? 88.028 -29.162 -12.771 1.00 78.94 116 GLY C N 1
ATOM 4152 C CA . GLY C 3 110 ? 88.495 -28.123 -11.866 1.00 82.86 116 GLY C CA 1
ATOM 4153 C C . GLY C 3 110 ? 89.453 -27.108 -12.466 1.00 90.89 116 GLY C C 1
ATOM 4154 O O . GLY C 3 110 ? 90.392 -27.464 -13.181 1.00 94.81 116 GLY C O 1
ATOM 4155 N N . PHE C 3 111 ? 89.218 -25.837 -12.154 1.00 92.74 117 PHE C N 1
ATOM 4156 C CA . PHE C 3 111 ? 90.012 -24.740 -12.684 1.00 82.81 117 PHE C CA 1
ATOM 4157 C C . PHE C 3 111 ? 90.511 -23.829 -11.570 1.00 82.84 117 PHE C C 1
ATOM 4158 O O . PHE C 3 111 ? 90.382 -24.153 -10.394 1.00 85.04 117 PHE C O 1
ATOM 4166 N N . THR C 3 112 ? 91.085 -22.688 -11.934 1.00 88.34 118 THR C N 1
ATOM 4167 C CA . THR C 3 112 ? 91.578 -21.739 -10.938 1.00 84.34 118 THR C CA 1
ATOM 4168 C C . THR C 3 112 ? 90.431 -21.024 -10.214 1.00 92.76 118 THR C C 1
ATOM 4169 O O . THR C 3 112 ? 90.326 -21.074 -8.984 1.00 71.68 118 THR C O 1
ATOM 4171 N N . ASN C 3 113 ? 89.563 -20.377 -10.993 1.00 115.63 119 ASN C N 1
ATOM 4172 C CA . ASN C 3 113 ? 88.514 -19.492 -10.459 1.00 125.71 119 ASN C CA 1
ATOM 4173 C C . ASN C 3 113 ? 87.072 -20.037 -10.560 1.00 124.89 119 ASN C C 1
ATOM 4174 O O . ASN C 3 113 ? 86.109 -19.308 -10.278 1.00 125.86 119 ASN C O 1
ATOM 4176 N N . HIS C 3 114 ? 86.918 -21.302 -10.952 1.00 115.79 120 HIS C N 1
ATOM 4177 C CA . HIS C 3 114 ? 85.593 -21.844 -11.258 1.00 97.99 120 HIS C CA 1
ATOM 4178 C C . HIS C 3 114 ? 85.655 -23.339 -11.583 1.00 90.55 120 HIS C C 1
ATOM 4179 O O . HIS C 3 114 ? 86.733 -23.902 -11.797 1.00 95.74 120 HIS C O 1
ATOM 4186 N N . ILE C 3 115 ? 84.491 -23.966 -11.673 1.00 80.96 121 ILE C N 1
ATOM 4187 C CA . ILE C 3 115 ? 84.401 -25.391 -11.938 1.00 71.17 121 ILE C CA 1
ATOM 4188 C C . ILE C 3 115 ? 83.533 -25.611 -13.148 1.00 69.98 121 ILE C C 1
ATOM 4189 O O . ILE C 3 115 ? 82.720 -24.766 -13.485 1.00 72.88 121 ILE C O 1
ATOM 4194 N N . ASN C 3 116 ? 83.702 -26.742 -13.813 1.00 75.40 122 ASN C N 1
ATOM 4195 C CA . ASN C 3 116 ? 82.912 -27.005 -15.010 1.00 83.20 122 ASN C CA 1
ATOM 4196 C C . ASN C 3 116 ? 82.103 -28.295 -15.139 1.00 83.38 122 ASN C C 1
ATOM 4197 O O . ASN C 3 116 ? 82.607 -29.334 -15.577 1.00 83.45 122 ASN C O 1
ATOM 4202 N N . VAL C 3 117 ? 80.823 -28.183 -14.795 1.00 77.13 123 VAL C N 1
ATOM 4203 C CA . VAL C 3 117 ? 79.903 -29.301 -14.834 1.00 67.67 123 VAL C CA 1
ATOM 4204 C C . VAL C 3 117 ? 79.370 -29.466 -16.238 1.00 60.29 123 VAL C C 1
ATOM 4205 O O . VAL C 3 117 ? 78.732 -28.563 -16.765 1.00 54.39 123 VAL C O 1
ATOM 4209 N N . MET C 3 118 ? 79.641 -30.617 -16.841 1.00 58.71 124 MET C N 1
ATOM 4210 C CA . MET C 3 118 ? 79.039 -30.975 -18.119 1.00 65.05 124 MET C CA 1
ATOM 4211 C C . MET C 3 118 ? 78.019 -32.086 -17.909 1.00 61.85 124 MET C C 1
ATOM 4212 O O . MET C 3 118 ? 78.344 -33.162 -17.444 1.00 64.70 124 MET C O 1
ATOM 4214 N N . VAL C 3 119 ? 76.775 -31.808 -18.247 1.00 61.11 125 VAL C N 1
ATOM 4215 C CA . VAL C 3 119 ? 75.686 -32.717 -17.949 1.00 67.64 125 VAL C CA 1
ATOM 4216 C C . VAL C 3 119 ? 75.256 -33.449 -19.224 1.00 75.82 125 VAL C C 1
ATOM 4217 O O . VAL C 3 119 ? 74.608 -32.876 -20.098 1.00 74.33 125 VAL C O 1
ATOM 4221 N N . LYS C 3 120 ? 75.632 -34.720 -19.327 1.00 87.62 126 LYS C N 1
ATOM 4222 C CA . LYS C 3 120 ? 75.445 -35.483 -20.560 1.00 91.08 126 LYS C CA 1
ATOM 4223 C C . LYS C 3 120 ? 74.011 -35.944 -20.772 1.00 95.08 126 LYS C C 1
ATOM 4224 O O . LYS C 3 120 ? 73.664 -37.079 -20.457 1.00 92.60 126 LYS C O 1
ATOM 4226 N N . PHE C 3 121 ? 73.182 -35.055 -21.306 1.00 91.68 127 PHE C N 1
ATOM 4227 C CA . PHE C 3 121 ? 71.866 -35.440 -21.804 1.00 100.06 127 PHE C CA 1
ATOM 4228 C C . PHE C 3 121 ? 72.010 -36.246 -23.091 1.00 110.67 127 PHE C C 1
ATOM 4229 O O . PHE C 3 121 ? 73.131 -36.578 -23.510 1.00 109.88 127 PHE C O 1
ATOM 4237 N N . PRO C 3 122 ? 70.868 -36.585 -23.710 1.00 113.41 128 PRO C N 1
ATOM 4238 C CA . PRO C 3 122 ? 70.869 -37.149 -25.055 1.00 109.48 128 PRO C CA 1
ATOM 4239 C C . PRO C 3 122 ? 70.350 -36.104 -26.047 1.00 105.90 128 PRO C C 1
ATOM 4240 O O . PRO C 3 122 ? 69.896 -35.022 -25.642 1.00 98.26 128 PRO C O 1
ATOM 4244 N N . SER C 3 123 ? 70.421 -36.431 -27.334 1.00 108.56 129 SER C N 1
ATOM 4245 C CA . SER C 3 123 ? 69.966 -35.533 -28.388 1.00 112.56 129 SER C CA 1
ATOM 4246 C C . SER C 3 123 ? 68.700 -36.084 -29.044 1.00 112.36 129 SER C C 1
ATOM 4247 O O . SER C 3 123 ? 68.777 -36.987 -29.873 1.00 107.37 129 SER C O 1
ATOM 4250 N N . ILE C 3 124 ? 67.539 -35.549 -28.662 1.00 118.62 130 ILE C N 1
ATOM 4251 C CA . ILE C 3 124 ? 66.252 -35.967 -29.237 1.00 115.88 130 ILE C CA 1
ATOM 4252 C C . ILE C 3 124 ? 65.089 -35.179 -28.639 1.00 112.33 130 ILE C C 1
ATOM 4253 O O . ILE C 3 124 ? 64.115 -35.764 -28.162 1.00 108.52 130 ILE C O 1
ATOM 4255 N N . LEU C 3 129 ? 59.556 -35.552 -26.306 1.00 119.79 135 LEU C N 1
ATOM 4256 C CA . LEU C 3 129 ? 58.673 -35.292 -25.179 1.00 120.63 135 LEU C CA 1
ATOM 4257 C C . LEU C 3 129 ? 59.456 -34.689 -24.013 1.00 130.82 135 LEU C C 1
ATOM 4258 O O . LEU C 3 129 ? 60.691 -34.701 -23.997 1.00 133.81 135 LEU C O 1
ATOM 4260 N N . GLN C 3 130 ? 58.724 -34.150 -23.044 1.00 129.44 136 GLN C N 1
ATOM 4261 C CA . GLN C 3 130 ? 59.321 -33.565 -21.854 1.00 117.84 136 GLN C CA 1
ATOM 4262 C C . GLN C 3 130 ? 58.293 -33.225 -20.778 1.00 118.25 136 GLN C C 1
ATOM 4263 O O . GLN C 3 130 ? 57.082 -33.155 -21.041 1.00 110.25 136 GLN C O 1
ATOM 4265 N N . PHE C 3 131 ? 58.802 -33.018 -19.567 1.00 120.36 137 PHE C N 1
ATOM 4266 C CA . PHE C 3 131 ? 58.006 -32.812 -18.370 1.00 114.27 137 PHE C CA 1
ATOM 4267 C C . PHE C 3 131 ? 58.349 -31.453 -17.765 1.00 106.41 137 PHE C C 1
ATOM 4268 O O . PHE C 3 131 ? 59.231 -30.761 -18.284 1.00 99.60 137 PHE C O 1
ATOM 4276 N N . ASP C 3 132 ? 57.670 -31.048 -16.694 1.00 103.62 138 ASP C N 1
ATOM 4277 C CA . ASP C 3 132 ? 58.021 -29.786 -16.039 1.00 102.54 138 ASP C CA 1
ATOM 4278 C C . ASP C 3 132 ? 59.044 -30.094 -14.937 1.00 105.18 138 ASP C C 1
ATOM 4279 O O . ASP C 3 132 ? 58.707 -30.090 -13.745 1.00 104.45 138 ASP C O 1
ATOM 4281 N N . LEU C 3 133 ? 60.285 -30.372 -15.353 1.00 100.65 139 LEU C N 1
ATOM 4282 C CA . LEU C 3 133 ? 61.397 -30.683 -14.444 1.00 81.49 139 LEU C CA 1
ATOM 4283 C C . LEU C 3 133 ? 62.375 -29.520 -14.407 1.00 90.69 139 LEU C C 1
ATOM 4284 O O . LEU C 3 133 ? 62.433 -28.741 -15.355 1.00 102.26 139 LEU C O 1
ATOM 4289 N N . SER C 3 134 ? 63.154 -29.415 -13.330 1.00 88.26 140 SER C N 1
ATOM 4290 C CA . SER C 3 134 ? 64.171 -28.360 -13.204 1.00 83.98 140 SER C CA 1
ATOM 4291 C C . SER C 3 134 ? 65.554 -28.915 -12.815 1.00 78.92 140 SER C C 1
ATOM 4292 O O . SER C 3 134 ? 65.699 -29.544 -11.768 1.00 85.74 140 SER C O 1
ATOM 4294 N N . LEU C 3 135 ? 66.567 -28.680 -13.649 1.00 63.72 141 LEU C N 1
ATOM 4295 C CA . LEU C 3 135 ? 67.912 -29.194 -13.367 1.00 56.13 141 LEU C CA 1
ATOM 4296 C C . LEU C 3 135 ? 68.647 -28.486 -12.228 1.00 60.20 141 LEU C C 1
ATOM 4297 O O . LEU C 3 135 ? 69.011 -27.328 -12.358 1.00 68.90 141 LEU C O 1
ATOM 4302 N N . VAL C 3 136 ? 68.902 -29.188 -11.130 1.00 52.32 142 VAL C N 1
ATOM 4303 C CA . VAL C 3 136 ? 69.712 -28.634 -10.053 1.00 50.58 142 VAL C CA 1
ATOM 4304 C C . VAL C 3 136 ? 71.175 -29.083 -10.109 1.00 62.76 142 VAL C C 1
ATOM 4305 O O . VAL C 3 136 ? 71.467 -30.261 -10.305 1.00 71.42 142 VAL C O 1
ATOM 4309 N N . ILE C 3 137 ? 72.100 -28.143 -9.942 1.00 61.83 143 ILE C N 1
ATOM 4310 C CA . ILE C 3 137 ? 73.502 -28.485 -9.722 1.00 54.11 143 ILE C CA 1
ATOM 4311 C C . ILE C 3 137 ? 73.883 -27.970 -8.355 1.00 61.31 143 ILE C C 1
ATOM 4312 O O . ILE C 3 137 ? 73.692 -26.801 -8.053 1.00 68.69 143 ILE C O 1
ATOM 4317 N N . GLU C 3 138 ? 74.406 -28.839 -7.512 1.00 58.63 144 GLU C N 1
ATOM 4318 C CA . GLU C 3 138 ? 74.550 -28.489 -6.115 1.00 56.61 144 GLU C CA 1
ATOM 4319 C C . GLU C 3 138 ? 76.021 -28.387 -5.793 1.00 62.38 144 GLU C C 1
ATOM 4320 O O . GLU C 3 138 ? 76.761 -29.335 -5.988 1.00 71.17 144 GLU C O 1
ATOM 4326 N N . GLU C 3 139 ? 76.458 -27.236 -5.311 1.00 55.33 145 GLU C N 1
ATOM 4327 C CA . GLU C 3 139 ? 77.876 -27.036 -5.070 1.00 55.15 145 GLU C CA 1
ATOM 4328 C C . GLU C 3 139 ? 78.202 -27.013 -3.579 1.00 61.97 145 GLU C C 1
ATOM 4329 O O . GLU C 3 139 ? 77.859 -26.069 -2.864 1.00 63.94 145 GLU C O 1
ATOM 4335 N N . GLN C 3 140 ? 78.870 -28.064 -3.117 1.00 65.08 146 GLN C N 1
ATOM 4336 C CA . GLN C 3 140 ? 79.182 -28.204 -1.703 1.00 67.11 146 GLN C CA 1
ATOM 4337 C C . GLN C 3 140 ? 80.634 -27.829 -1.436 1.00 78.42 146 GLN C C 1
ATOM 4338 O O . GLN C 3 140 ? 81.542 -28.337 -2.089 1.00 77.15 146 GLN C O 1
ATOM 4344 N N . SER C 3 141 ? 80.826 -26.918 -0.482 1.00 85.56 147 SER C N 1
ATOM 4345 C CA . SER C 3 141 ? 82.136 -26.465 -0.005 1.00 85.63 147 SER C CA 1
ATOM 4346 C C . SER C 3 141 ? 82.180 -26.828 1.474 1.00 90.77 147 SER C C 1
ATOM 4347 O O . SER C 3 141 ? 81.481 -27.760 1.885 1.00 101.50 147 SER C O 1
ATOM 4350 N N . GLU C 3 142 ? 82.955 -26.098 2.283 1.00 85.27 148 GLU C N 1
ATOM 4351 C CA . GLU C 3 142 ? 82.987 -26.380 3.725 1.00 84.75 148 GLU C CA 1
ATOM 4352 C C . GLU C 3 142 ? 81.711 -25.864 4.360 1.00 81.27 148 GLU C C 1
ATOM 4353 O O . GLU C 3 142 ? 81.439 -24.670 4.340 1.00 69.58 148 GLU C O 1
ATOM 4359 N N . GLY C 3 143 ? 80.902 -26.790 4.872 1.00 95.54 149 GLY C N 1
ATOM 4360 C CA . GLY C 3 143 ? 79.599 -26.464 5.441 1.00 102.33 149 GLY C CA 1
ATOM 4361 C C . GLY C 3 143 ? 78.567 -25.908 4.467 1.00 104.40 149 GLY C C 1
ATOM 4362 O O . GLY C 3 143 ? 77.358 -25.946 4.728 1.00 104.17 149 GLY C O 1
ATOM 4363 N N . ILE C 3 144 ? 79.056 -25.421 3.326 1.00 102.56 150 ILE C N 1
ATOM 4364 C CA . ILE C 3 144 ? 78.255 -24.672 2.350 1.00 94.16 150 ILE C CA 1
ATOM 4365 C C . ILE C 3 144 ? 77.677 -25.542 1.230 1.00 97.13 150 ILE C C 1
ATOM 4366 O O . ILE C 3 144 ? 78.167 -26.654 0.971 1.00 105.45 150 ILE C O 1
ATOM 4371 N N . VAL C 3 145 ? 76.629 -25.030 0.578 1.00 78.22 151 VAL C N 1
ATOM 4372 C CA . VAL C 3 145 ? 75.859 -25.812 -0.377 1.00 61.72 151 VAL C CA 1
ATOM 4373 C C . VAL C 3 145 ? 75.007 -24.959 -1.322 1.00 68.86 151 VAL C C 1
ATOM 4374 O O . VAL C 3 145 ? 73.789 -25.043 -1.293 1.00 80.12 151 VAL C O 1
ATOM 4378 N N . LYS C 3 146 ? 75.637 -24.149 -2.166 1.00 67.78 152 LYS C N 1
ATOM 4379 C CA . LYS C 3 146 ? 74.888 -23.320 -3.123 1.00 68.25 152 LYS C CA 1
ATOM 4380 C C . LYS C 3 146 ? 74.167 -24.170 -4.199 1.00 80.38 152 LYS C C 1
ATOM 4381 O O . LYS C 3 146 ? 74.816 -24.759 -5.069 1.00 86.64 152 LYS C O 1
ATOM 4383 N N . LYS C 3 147 ? 72.838 -24.186 -4.180 1.00 78.85 153 LYS C N 1
ATOM 4384 C CA . LYS C 3 147 ? 72.077 -24.883 -5.218 1.00 77.57 153 LYS C CA 1
ATOM 4385 C C . LYS C 3 147 ? 71.998 -24.026 -6.482 1.00 71.15 153 LYS C C 1
ATOM 4386 O O . LYS C 3 147 ? 71.650 -22.852 -6.414 1.00 67.65 153 LYS C O 1
ATOM 4392 N N . HIS C 3 148 ? 72.317 -24.620 -7.628 1.00 67.43 154 HIS C N 1
ATOM 4393 C CA . HIS C 3 148 ? 72.349 -23.911 -8.907 1.00 71.63 154 HIS C CA 1
ATOM 4394 C C . HIS C 3 148 ? 71.304 -24.580 -9.777 1.00 81.70 154 HIS C C 1
ATOM 4395 O O . HIS C 3 148 ? 71.245 -25.787 -9.865 1.00 96.77 154 HIS C O 1
ATOM 4402 N N . LYS C 3 149 ? 70.407 -23.775 -10.312 1.00 76.72 155 LYS C N 1
ATOM 4403 C CA . LYS C 3 149 ? 69.445 -24.291 -11.237 1.00 78.15 155 LYS C CA 1
ATOM 4404 C C . LYS C 3 149 ? 69.669 -23.427 -12.429 1.00 81.24 155 LYS C C 1
ATOM 4405 O O . LYS C 3 149 ? 69.342 -22.251 -12.408 1.00 90.53 155 LYS C O 1
ATOM 4411 N N . PRO C 3 150 ? 70.117 -24.037 -13.511 1.00 79.57 156 PRO C N 1
ATOM 4412 C CA . PRO C 3 150 ? 70.344 -23.400 -14.807 1.00 81.33 156 PRO C CA 1
ATOM 4413 C C . PRO C 3 150 ? 69.058 -23.300 -15.605 1.00 96.05 156 PRO C C 1
ATOM 4414 O O . PRO C 3 150 ? 68.074 -23.836 -15.138 1.00 107.34 156 PRO C O 1
ATOM 4418 N N . GLU C 3 151 ? 69.051 -22.622 -16.753 1.00 97.89 157 GLU C N 1
ATOM 4419 C CA . GLU C 3 151 ? 67.836 -22.472 -17.568 1.00 99.22 157 GLU C CA 1
ATOM 4420 C C . GLU C 3 151 ? 67.667 -23.403 -18.794 1.00 100.15 157 GLU C C 1
ATOM 4421 O O . GLU C 3 151 ? 68.645 -23.882 -19.371 1.00 96.68 157 GLU C O 1
ATOM 4423 N N . ILE C 3 152 ? 66.419 -23.654 -19.184 1.00 105.70 158 ILE C N 1
ATOM 4424 C CA . ILE C 3 152 ? 66.139 -24.439 -20.387 1.00 109.27 158 ILE C CA 1
ATOM 4425 C C . ILE C 3 152 ? 66.584 -23.698 -21.655 1.00 114.25 158 ILE C C 1
ATOM 4426 O O . ILE C 3 152 ? 65.900 -23.724 -22.682 1.00 107.22 158 ILE C O 1
ATOM 4428 N N . MET C 3 156 ? 67.689 -29.743 -22.964 1.00 111.89 162 MET C N 1
ATOM 4429 C CA . MET C 3 156 ? 68.215 -31.087 -23.150 1.00 121.52 162 MET C CA 1
ATOM 4430 C C . MET C 3 156 ? 68.898 -31.185 -24.505 1.00 126.44 162 MET C C 1
ATOM 4431 O O . MET C 3 156 ? 68.259 -31.492 -25.508 1.00 125.73 162 MET C O 1
ATOM 4436 N N . SER C 3 157 ? 70.199 -30.920 -24.532 1.00 129.31 163 SER C N 1
ATOM 4437 C CA . SER C 3 157 ? 70.950 -30.938 -25.780 1.00 132.06 163 SER C CA 1
ATOM 4438 C C . SER C 3 157 ? 72.245 -31.738 -25.733 1.00 131.75 163 SER C C 1
ATOM 4439 O O . SER C 3 157 ? 73.328 -31.164 -25.709 1.00 135.85 163 SER C O 1
ATOM 4442 N N . GLY C 3 158 ? 72.151 -33.059 -25.711 1.00 125.18 164 GLY C N 1
ATOM 4443 C CA . GLY C 3 158 ? 73.359 -33.855 -25.685 1.00 119.48 164 GLY C CA 1
ATOM 4444 C C . GLY C 3 158 ? 74.148 -33.327 -24.516 1.00 115.64 164 GLY C C 1
ATOM 4445 O O . GLY C 3 158 ? 73.602 -33.152 -23.437 1.00 126.17 164 GLY C O 1
ATOM 4446 N N . ASN C 3 159 ? 75.427 -33.051 -24.721 1.00 101.85 165 ASN C N 1
ATOM 4447 C CA . ASN C 3 159 ? 76.214 -32.479 -23.650 1.00 93.59 165 ASN C CA 1
ATOM 4448 C C . ASN C 3 159 ? 75.711 -31.088 -23.333 1.00 89.91 165 ASN C C 1
ATOM 4449 O O . ASN C 3 159 ? 75.386 -30.322 -24.230 1.00 87.41 165 ASN C O 1
ATOM 4454 N N . PHE C 3 160 ? 75.643 -30.766 -22.053 1.00 93.80 166 PHE C N 1
ATOM 4455 C CA . PHE C 3 160 ? 75.224 -29.461 -21.596 1.00 94.61 166 PHE C CA 1
ATOM 4456 C C . PHE C 3 160 ? 76.188 -28.917 -20.581 1.00 91.72 166 PHE C C 1
ATOM 4457 O O . PHE C 3 160 ? 76.577 -29.640 -19.675 1.00 97.56 166 PHE C O 1
ATOM 4465 N N . THR C 3 161 ? 76.608 -27.669 -20.718 1.00 81.90 167 THR C N 1
ATOM 4466 C CA . THR C 3 161 ? 77.588 -27.157 -19.762 1.00 73.65 167 THR C CA 1
ATOM 4467 C C . THR C 3 161 ? 77.088 -25.953 -18.964 1.00 80.62 167 THR C C 1
ATOM 4468 O O . THR C 3 161 ? 76.799 -24.905 -19.531 1.00 85.94 167 THR C O 1
ATOM 4472 N N . TYR C 3 162 ? 76.975 -26.117 -17.648 1.00 79.14 168 TYR C N 1
ATOM 4473 C CA . TYR C 3 162 ? 76.760 -24.979 -16.759 1.00 83.78 168 TYR C CA 1
ATOM 4474 C C . TYR C 3 162 ? 78.075 -24.665 -16.071 1.00 90.44 168 TYR C C 1
ATOM 4475 O O . TYR C 3 162 ? 78.812 -25.581 -15.672 1.00 92.55 168 TYR C O 1
ATOM 4484 N N . ILE C 3 163 ? 78.373 -23.374 -15.929 1.00 88.93 169 ILE C N 1
ATOM 4485 C CA . ILE C 3 163 ? 79.653 -22.974 -15.366 1.00 81.80 169 ILE C CA 1
ATOM 4486 C C . ILE C 3 163 ? 79.502 -22.411 -13.984 1.00 73.03 169 ILE C C 1
ATOM 4487 O O . ILE C 3 163 ? 78.953 -21.327 -13.802 1.00 72.94 169 ILE C O 1
ATOM 4492 N N . ILE C 3 164 ? 79.995 -23.167 -13.011 1.00 74.98 170 ILE C N 1
ATOM 4493 C CA . ILE C 3 164 ? 79.995 -22.716 -11.636 1.00 78.82 170 ILE C CA 1
ATOM 4494 C C . ILE C 3 164 ? 81.117 -21.706 -11.504 1.00 88.57 170 ILE C C 1
ATOM 4495 O O . ILE C 3 164 ? 82.277 -22.011 -11.798 1.00 77.51 170 ILE C O 1
ATOM 4500 N N . ASP C 3 165 ? 80.751 -20.494 -11.086 1.00 105.45 171 ASP C N 1
ATOM 4501 C CA . ASP C 3 165 ? 81.645 -19.339 -11.178 1.00 108.34 171 ASP C CA 1
ATOM 4502 C C . ASP C 3 165 ? 81.942 -18.669 -9.834 1.00 98.87 171 ASP C C 1
ATOM 4503 O O . ASP C 3 165 ? 81.336 -19.000 -8.806 1.00 83.16 171 ASP C O 1
ATOM 4508 N N . LYS C 3 166 ? 82.890 -17.735 -9.865 1.00 103.37 172 LYS C N 1
ATOM 4509 C CA . LYS C 3 166 ? 83.273 -16.951 -8.693 1.00 106.91 172 LYS C CA 1
ATOM 4510 C C . LYS C 3 166 ? 83.823 -17.820 -7.559 1.00 104.01 172 LYS C C 1
ATOM 4511 O O . LYS C 3 166 ? 83.614 -17.515 -6.383 1.00 104.73 172 LYS C O 1
ATOM 4513 N N . LEU C 3 167 ? 84.529 -18.892 -7.919 1.00 95.29 173 LEU C N 1
ATOM 4514 C CA . LEU C 3 167 ? 85.033 -19.858 -6.944 1.00 82.11 173 LEU C CA 1
ATOM 4515 C C . LEU C 3 167 ? 86.444 -19.615 -6.429 1.00 81.64 173 LEU C C 1
ATOM 4516 O O . LEU C 3 167 ? 87.311 -19.149 -7.168 1.00 81.25 173 LEU C O 1
ATOM 4521 N N . ILE C 3 168 ? 86.663 -19.951 -5.159 1.00 84.13 174 ILE C N 1
ATOM 4522 C CA . ILE C 3 168 ? 87.985 -19.809 -4.523 1.00 83.97 174 ILE C CA 1
ATOM 4523 C C . ILE C 3 168 ? 89.026 -20.926 -4.725 1.00 88.27 174 ILE C C 1
ATOM 4524 O O . ILE C 3 168 ? 88.768 -22.087 -4.400 1.00 86.67 174 ILE C O 1
ATOM 4529 N N . PRO C 3 169 ? 90.162 -20.574 -5.295 1.00 92.46 175 PRO C N 1
ATOM 4530 C CA . PRO C 3 169 ? 91.194 -21.539 -5.637 1.00 96.65 175 PRO C CA 1
ATOM 4531 C C . PRO C 3 169 ? 91.873 -22.152 -4.443 1.00 96.44 175 PRO C C 1
ATOM 4532 O O . PRO C 3 169 ? 91.953 -21.570 -3.378 1.00 91.39 175 PRO C O 1
ATOM 4536 N N . ASN C 3 170 ? 92.315 -23.377 -4.648 1.00 95.21 176 ASN C N 1
ATOM 4537 C CA . ASN C 3 170 ? 92.932 -24.203 -3.639 1.00 90.40 176 ASN C CA 1
ATOM 4538 C C . ASN C 3 170 ? 91.917 -24.527 -2.598 1.00 89.02 176 ASN C C 1
ATOM 4539 O O . ASN C 3 170 ? 92.236 -24.974 -1.507 1.00 85.85 176 ASN C O 1
ATOM 4544 N N . THR C 3 171 ? 90.674 -24.303 -2.965 1.00 86.65 177 THR C N 1
ATOM 4545 C CA . THR C 3 171 ? 89.572 -24.726 -2.143 1.00 77.69 177 THR C CA 1
ATOM 4546 C C . THR C 3 171 ? 89.032 -25.982 -2.798 1.00 71.16 177 THR C C 1
ATOM 4547 O O . THR C 3 171 ? 89.255 -26.213 -3.996 1.00 59.89 177 THR C O 1
ATOM 4551 N N . ASN C 3 172 ? 88.356 -26.801 -1.996 1.00 72.94 178 ASN C N 1
ATOM 4552 C CA . ASN C 3 172 ? 87.765 -28.052 -2.453 1.00 59.14 178 ASN C CA 1
ATOM 4553 C C . ASN C 3 172 ? 86.240 -28.028 -2.646 1.00 51.18 178 ASN C C 1
ATOM 4554 O O . ASN C 3 172 ? 85.497 -27.473 -1.832 1.00 50.41 178 ASN C O 1
ATOM 4559 N N . TYR C 3 173 ? 85.775 -28.630 -3.736 1.00 54.28 179 TYR C N 1
ATOM 4560 C CA . TYR C 3 173 ? 84.355 -28.562 -4.087 1.00 62.20 179 TYR C CA 1
ATOM 4561 C C . TYR C 3 173 ? 83.768 -29.928 -4.384 1.00 62.20 179 TYR C C 1
ATOM 4562 O O . TYR C 3 173 ? 84.482 -30.835 -4.810 1.00 68.45 179 TYR C O 1
ATOM 4571 N N . CYS C 3 174 ? 82.463 -30.064 -4.166 1.00 57.92 180 CYS C N 1
ATOM 4572 C CA . CYS C 3 174 ? 81.784 -31.326 -4.396 1.00 64.04 180 CYS C CA 1
ATOM 4573 C C . CYS C 3 174 ? 80.530 -31.043 -5.170 1.00 58.69 180 CYS C C 1
ATOM 4574 O O . CYS C 3 174 ? 79.711 -30.249 -4.729 1.00 63.25 180 CYS C O 1
ATOM 4577 N N . VAL C 3 175 ? 80.381 -31.674 -6.328 1.00 50.27 181 VAL C N 1
ATOM 4578 C CA . VAL C 3 175 ? 79.202 -31.422 -7.157 1.00 59.92 181 VAL C CA 1
ATOM 4579 C C . VAL C 3 175 ? 78.161 -32.543 -7.131 1.00 60.29 181 VAL C C 1
ATOM 4580 O O . VAL C 3 175 ? 78.477 -33.716 -7.313 1.00 65.45 181 VAL C O 1
ATOM 4584 N N . SER C 3 176 ? 76.914 -32.161 -6.900 1.00 53.36 182 SER C N 1
ATOM 4585 C CA . SER C 3 176 ? 75.824 -33.082 -7.043 1.00 50.11 182 SER C CA 1
ATOM 4586 C C . SER C 3 176 ? 74.821 -32.546 -8.044 1.00 60.44 182 SER C C 1
ATOM 4587 O O . SER C 3 176 ? 74.609 -31.346 -8.141 1.00 70.74 182 SER C O 1
ATOM 4590 N N . VAL C 3 177 ? 74.197 -33.452 -8.780 1.00 51.78 183 VAL C N 1
ATOM 4591 C CA . VAL C 3 177 ? 73.292 -33.095 -9.849 1.00 48.19 183 VAL C CA 1
ATOM 4592 C C . VAL C 3 177 ? 72.007 -33.853 -9.628 1.00 49.32 183 VAL C C 1
ATOM 4593 O O . VAL C 3 177 ? 72.042 -34.959 -9.113 1.00 58.79 183 VAL C O 1
ATOM 4597 N N . TYR C 3 178 ? 70.874 -33.279 -10.020 1.00 57.04 184 TYR C N 1
ATOM 4598 C CA . TYR C 3 178 ? 69.591 -33.987 -9.920 1.00 55.53 184 TYR C CA 1
ATOM 4599 C C . TYR C 3 178 ? 68.370 -33.213 -10.455 1.00 59.24 184 TYR C C 1
ATOM 4600 O O . TYR C 3 178 ? 68.300 -31.984 -10.382 1.00 53.58 184 TYR C O 1
ATOM 4609 N N . LEU C 3 179 ? 67.399 -33.949 -10.982 1.00 58.54 185 LEU C N 1
ATOM 4610 C CA . LEU C 3 179 ? 66.198 -33.334 -11.507 1.00 51.83 185 LEU C CA 1
ATOM 4611 C C . LEU C 3 179 ? 65.125 -33.417 -10.461 1.00 58.73 185 LEU C C 1
ATOM 4612 O O . LEU C 3 179 ? 65.004 -34.431 -9.774 1.00 52.25 185 LEU C O 1
ATOM 4617 N N . GLU C 3 180 ? 64.349 -32.351 -10.307 1.00 73.17 186 GLU C N 1
ATOM 4618 C CA . GLU C 3 180 ? 63.273 -32.372 -9.332 1.00 82.29 186 GLU C CA 1
ATOM 4619 C C . GLU C 3 180 ? 61.955 -31.982 -9.985 1.00 84.41 186 GLU C C 1
ATOM 4620 O O . GLU C 3 180 ? 61.769 -30.841 -10.404 1.00 75.16 186 GLU C O 1
ATOM 4626 N N . HIS C 3 181 ? 61.053 -32.945 -10.085 1.00 94.36 187 HIS C N 1
ATOM 4627 C CA . HIS C 3 181 ? 59.736 -32.726 -10.655 1.00 103.64 187 HIS C CA 1
ATOM 4628 C C . HIS C 3 181 ? 58.882 -31.771 -9.828 1.00 106.31 187 HIS C C 1
ATOM 4629 O O . HIS C 3 181 ? 58.209 -30.897 -10.364 1.00 97.72 187 HIS C O 1
ATOM 4636 N N . SER C 3 182 ? 58.929 -31.944 -8.513 1.00 114.22 188 SER C N 1
ATOM 4637 C CA . SER C 3 182 ? 58.177 -31.124 -7.574 1.00 119.09 188 SER C CA 1
ATOM 4638 C C . SER C 3 182 ? 58.805 -30.915 -6.204 1.00 134.37 188 SER C C 1
ATOM 4639 O O . SER C 3 182 ? 59.660 -31.693 -5.788 1.00 136.67 188 SER C O 1
ATOM 4642 N N . ASP C 3 183 ? 58.388 -29.868 -5.503 1.00 140.77 189 ASP C N 1
ATOM 4643 C CA . ASP C 3 183 ? 58.882 -29.643 -4.152 1.00 139.09 189 ASP C CA 1
ATOM 4644 C C . ASP C 3 183 ? 58.564 -30.832 -3.203 1.00 127.94 189 ASP C C 1
ATOM 4645 O O . ASP C 3 183 ? 59.401 -31.483 -2.587 1.00 128.17 189 ASP C O 1
ATOM 4650 N N . GLU C 3 184 ? 57.265 -31.113 -3.200 1.00 125.26 190 GLU C N 1
ATOM 4651 C CA . GLU C 3 184 ? 56.672 -32.186 -2.412 1.00 126.03 190 GLU C CA 1
ATOM 4652 C C . GLU C 3 184 ? 57.232 -33.608 -2.478 1.00 128.02 190 GLU C C 1
ATOM 4653 O O . GLU C 3 184 ? 57.668 -34.180 -1.471 1.00 122.98 190 GLU C O 1
ATOM 4659 N N . GLN C 3 185 ? 57.281 -34.123 -3.692 1.00 133.22 191 GLN C N 1
ATOM 4660 C CA . GLN C 3 185 ? 57.855 -35.416 -3.940 1.00 134.70 191 GLN C CA 1
ATOM 4661 C C . GLN C 3 185 ? 59.355 -35.296 -3.708 1.00 132.05 191 GLN C C 1
ATOM 4662 O O . GLN C 3 185 ? 59.990 -34.365 -4.192 1.00 131.30 191 GLN C O 1
ATOM 4668 N N . ALA C 3 186 ? 59.927 -36.245 -2.982 1.00 125.22 192 ALA C N 1
ATOM 4669 C CA . ALA C 3 186 ? 61.374 -36.269 -2.763 1.00 112.04 192 ALA C CA 1
ATOM 4670 C C . ALA C 3 186 ? 62.196 -36.219 -4.052 1.00 104.41 192 ALA C C 1
ATOM 4671 O O . ALA C 3 186 ? 61.631 -36.259 -5.145 1.00 106.98 192 ALA C O 1
ATOM 4673 N N . VAL C 3 187 ? 63.521 -36.137 -3.940 1.00 97.61 193 VAL C N 1
ATOM 4674 C CA . VAL C 3 187 ? 64.365 -36.070 -5.137 1.00 88.56 193 VAL C CA 1
ATOM 4675 C C . VAL C 3 187 ? 65.569 -36.994 -5.065 1.00 79.96 193 VAL C C 1
ATOM 4676 O O . VAL C 3 187 ? 66.162 -37.154 -4.004 1.00 83.54 193 VAL C O 1
ATOM 4680 N N . ILE C 3 188 ? 65.947 -37.596 -6.182 1.00 71.01 194 ILE C N 1
ATOM 4681 C CA . ILE C 3 188 ? 67.095 -38.484 -6.173 1.00 64.66 194 ILE C CA 1
ATOM 4682 C C . ILE C 3 188 ? 68.316 -37.663 -6.513 1.00 66.31 194 ILE C C 1
ATOM 4683 O O . ILE C 3 188 ? 68.317 -36.931 -7.486 1.00 73.18 194 ILE C O 1
ATOM 4688 N N . LYS C 3 189 ? 69.356 -37.787 -5.704 1.00 60.43 195 LYS C N 1
ATOM 4689 C CA . LYS C 3 189 ? 70.583 -37.042 -5.921 1.00 54.94 195 LYS C CA 1
ATOM 4690 C C . LYS C 3 189 ? 71.708 -37.844 -6.540 1.00 55.68 195 LYS C C 1
ATOM 4691 O O . LYS C 3 189 ? 71.931 -38.998 -6.208 1.00 54.70 195 LYS C O 1
ATOM 4697 N N . SER C 3 190 ? 72.415 -37.199 -7.450 1.00 62.01 196 SER C N 1
ATOM 4698 C CA . SER C 3 190 ? 73.526 -37.796 -8.149 1.00 54.69 196 SER C CA 1
ATOM 4699 C C . SER C 3 190 ? 74.621 -38.108 -7.164 1.00 51.03 196 SER C C 1
ATOM 4700 O O . SER C 3 190 ? 74.782 -37.424 -6.171 1.00 48.81 196 SER C O 1
ATOM 4703 N N . PRO C 3 191 ? 75.377 -39.151 -7.451 1.00 58.38 197 PRO C N 1
ATOM 4704 C CA . PRO C 3 191 ? 76.467 -39.566 -6.590 1.00 56.45 197 PRO C CA 1
ATOM 4705 C C . PRO C 3 191 ? 77.422 -38.417 -6.575 1.00 58.81 197 PRO C C 1
ATOM 4706 O O . PRO C 3 191 ? 77.511 -37.711 -7.566 1.00 62.30 197 PRO C O 1
ATOM 4710 N N . LEU C 3 192 ? 78.113 -38.221 -5.467 1.00 49.40 198 LEU C N 1
ATOM 4711 C CA . LEU C 3 192 ? 79.058 -37.131 -5.350 1.00 39.80 198 LEU C CA 1
ATOM 4712 C C . LEU C 3 192 ? 80.356 -37.243 -6.122 1.00 51.53 198 LEU C C 1
ATOM 4713 O O . LEU C 3 192 ? 80.996 -38.284 -6.142 1.00 67.47 198 LEU C O 1
ATOM 4718 N N . LYS C 3 193 ? 80.737 -36.139 -6.746 1.00 51.74 199 LYS C N 1
ATOM 4719 C CA . LYS C 3 193 ? 81.978 -36.044 -7.514 1.00 48.20 199 LYS C CA 1
ATOM 4720 C C . LYS C 3 193 ? 82.736 -34.797 -7.049 1.00 50.09 199 LYS C C 1
ATOM 4721 O O . LYS C 3 193 ? 82.199 -33.682 -7.064 1.00 42.91 199 LYS C O 1
ATOM 4727 N N . CYS C 3 194 ? 83.979 -34.992 -6.620 1.00 50.91 200 CYS C N 1
ATOM 4728 C CA . CYS C 3 194 ? 84.728 -33.911 -5.993 1.00 46.29 200 CYS C CA 1
ATOM 4729 C C . CYS C 3 194 ? 86.083 -33.637 -6.616 1.00 51.02 200 CYS C C 1
ATOM 4730 O O . CYS C 3 194 ? 86.839 -34.562 -6.915 1.00 53.30 200 CYS C O 1
ATOM 4733 N N . THR C 3 195 ? 86.378 -32.350 -6.791 1.00 54.52 201 THR C N 1
ATOM 4734 C CA . THR C 3 195 ? 87.664 -31.910 -7.298 1.00 61.11 201 THR C CA 1
ATOM 4735 C C . THR C 3 195 ? 88.214 -30.748 -6.481 1.00 56.84 201 THR C C 1
ATOM 4736 O O . THR C 3 195 ? 87.536 -30.209 -5.612 1.00 53.92 201 THR C O 1
ATOM 4740 N N . LEU C 3 196 ? 89.454 -30.376 -6.791 1.00 64.67 202 LEU C N 1
ATOM 4741 C CA . LEU C 3 196 ? 90.204 -29.340 -6.082 1.00 73.59 202 LEU C CA 1
ATOM 4742 C C . LEU C 3 196 ? 90.726 -28.286 -7.065 1.00 77.22 202 LEU C C 1
ATOM 4743 O O . LEU C 3 196 ? 91.360 -28.618 -8.073 1.00 80.65 202 LEU C O 1
ATOM 4748 N N . LEU C 3 197 ? 90.466 -27.017 -6.773 1.00 76.19 203 LEU C N 1
ATOM 4749 C CA . LEU C 3 197 ? 90.791 -25.966 -7.728 1.00 81.58 203 LEU C CA 1
ATOM 4750 C C . LEU C 3 197 ? 92.277 -25.604 -7.753 1.00 94.91 203 LEU C C 1
ATOM 4751 O O . LEU C 3 197 ? 92.892 -25.383 -6.702 1.00 93.88 203 LEU C O 1
ATOM 4756 N N . PRO C 3 198 ? 92.864 -25.574 -8.965 1.00 103.90 204 PRO C N 1
ATOM 4757 C CA . PRO C 3 198 ? 94.199 -25.017 -9.192 1.00 104.89 204 PRO C CA 1
ATOM 4758 C C . PRO C 3 198 ? 94.325 -23.606 -8.610 1.00 106.36 204 PRO C C 1
ATOM 4759 O O . PRO C 3 198 ? 93.400 -22.795 -8.766 1.00 103.96 204 PRO C O 1
ATOM 4763 N N . PRO C 3 199 ? 95.465 -23.328 -7.941 1.00 97.63 205 PRO C N 1
ATOM 4764 C CA . PRO C 3 199 ? 95.850 -22.093 -7.231 1.00 94.40 205 PRO C CA 1
ATOM 4765 C C . PRO C 3 199 ? 96.200 -20.871 -8.120 1.00 108.50 205 PRO C C 1
ATOM 4766 O O . PRO C 3 199 ? 95.874 -19.715 -7.800 1.00 103.58 205 PRO C O 1
#

Secondary structure (DSSP, 8-state):
-----EEEETTEEEE--EEEEEEEESS----EEEEEEEEES-SPEE--SS---TTS-EEEEEEEEETTEEEEEE---B-HHHH------EEEEEE-SS-EEEEEE-SSSS-TTTGGGGSS-EEEEEEEETTT--EEEEEEE-SEEEE----TT-EEEEEEEEE-TTT--EEEEPPPEEEEPPS--SSPPPEEEEEEEETTEEEEEEE-SSSS-EEEEEEEESGGGS-------PBPSTTTTBSSSEEEEEGGGS-SSEEEEEEEEE-SSSEEEEPPPEEEETT--/-----STTHHHHHHHHHHHHHT--S-GGGGSTT-------TT---HHHHHHHHHHHHHHHHHHHSSTTGGGSS-HHHHHHHHHHHHHHHHHHTT-----HHHHHHHHHHHHHHHHHHHTS-HHHHHHHHHHHHHHHHHHTS--/--EEEEEEEEETTEEEEEEEEES-SS--SEEEEEEEESSS----EE-STTTTBSSSEE--TTT---SSSEEEEEEEEE-SSSEEEEEEEEEEHHHH-EE---EEE--B-SS-EEEEEE-------S-EEEEEEE-SS-EEEE------SEEEEEE-SPPTT-EEEEEEEEES-SSS--PPPPPEEEE---